Protein AF-A0A9P0KL51-F1 (afdb_monomer_lite)

Sequence (376 aa):
MFFEISPIKPEKKVKPAALETAAPEIEVLSLSPFTPNPKLCFEDVIPGQTSTRKLLVKNPTKNDITLFLSINGAPEQVLSPSWTEKTLDSGSETLFELQWTPKGVVLCRIYLVFEDYKRYKREIPVVLKTISPKASWKGFICRKRLGKKHYEIRKRVLKEGKCATTENTLGMRGQKAMTVLETDNTLYTIINALEVIDLVTRRSSKLCTDYSKTLPKLLTGIMGSINRSLPETQACIISTNIMINFYKHKDSRPFSVVPESLDAFFKIMLHFCDKECELFPSLCTLLWLYAHDANWKRVIRGVPDIEHILMKIQDLVIRKKNMLQKTTTKQKSVFVAERCKLPNLNADWGYELNNKPYKFHNSIFGFEQLLKILDY

Secondary structure (DSSP, 8-state):
------S----TT------S------EEEE-STTPPPP-EEEEEEPTT--EEEEEEEE--SSS-EEEEEEEES-TTSEEEES-SEEEE-TT-EEEEEEEEE-SS--EEEEEEEEE-TTS-EEEEEEEEEE--HHHHHHHHHHHHHS-HHHHHHHHHHHHHHHT--GGGSHHHHHHHHHHHHHH---HHHHHHHHHHHHHHHTT-HHHHHHHTTTHHHHHHHHHHT--S-HHHHHHHHHHHHHHHHHHHSTTTHHHH--GGGHHHHHHHHHHHTTSSSSHHHHHHHHHHHHTTSHHHHHHHHTSTTHHHHHHHHHHHHHHHHHHHHHS---S--SSS-SS--PPPSS--TTS-TTTS-SS---HHHHHHHHHHHHT-

Foldseek 3Di:
DAPPVPVPPCPVPPDDPDDPDDPPDAAEAELDPPDDAEAAEDEAAAAQDKDKHKYKYWAQDQAKFKKAKDKFDDPVWPKDKPDRIDIAHHGGIDMIMIMTHHNDADWTKMWIWIATPVGRIDTYIYTDGHDDPVVVVVVVVVVVPDDPVVVVVVVVVVVVVVVDDPCPRLVNLLVVLVVCLVPPDDLVSVLVSLVSLLVSLLRDLVSLLVCLPPLLVSLLVLLLPDPPDPSSLSSNLSSLSSLLSQCQRPNRNVSSDDLVSLLVLLVVLLVPLLPQGQNNQSSLFNLLLQLVDVVSLVSNVPHPPNVVSLVSSLVNLVVSLVVVVVDPDPDDGLADDDDWDAADSHNPSPPCCPHHNPTRSHSNVSSVSSCVSSVD

Organism: Acanthoscelides obtectus (NCBI:txid200917)

pLDDT: mean 84.43, std 15.27, range [27.98, 97.94]

Structure (mmCIF, N/CA/C/O backbone):
data_AF-A0A9P0KL51-F1
#
_entry.id   AF-A0A9P0KL51-F1
#
loop_
_atom_site.group_PDB
_atom_site.id
_atom_site.type_symbol
_atom_site.label_atom_id
_atom_site.label_alt_id
_atom_site.label_comp_id
_atom_site.label_asym_id
_atom_site.label_entity_id
_atom_site.label_seq_id
_atom_site.pdbx_PDB_ins_code
_atom_site.Cartn_x
_atom_site.Cartn_y
_atom_site.Cartn_z
_atom_site.occupancy
_atom_site.B_iso_or_equiv
_atom_site.auth_seq_id
_atom_site.auth_comp_id
_atom_site.auth_asym_id
_atom_sit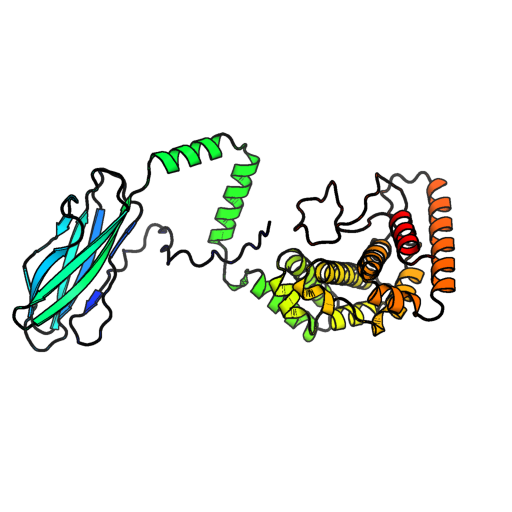e.auth_atom_id
_atom_site.pdbx_PDB_model_num
ATOM 1 N N . MET A 1 1 ? -6.802 -1.856 -12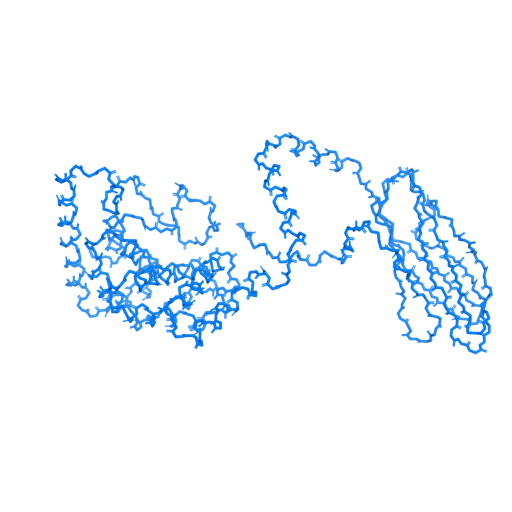.533 1.00 29.67 1 MET A N 1
ATOM 2 C CA . MET A 1 1 ? -5.717 -1.333 -13.391 1.00 29.67 1 MET A CA 1
ATOM 3 C C . MET A 1 1 ? -4.555 -0.968 -12.485 1.00 29.67 1 MET A C 1
ATOM 5 O O . MET A 1 1 ? -4.718 -0.083 -11.658 1.00 29.67 1 MET A O 1
ATOM 9 N N . PHE A 1 2 ? -3.448 -1.709 -12.569 1.00 31.98 2 PHE A N 1
ATOM 10 C CA . PHE A 1 2 ? -2.237 -1.478 -11.779 1.00 31.98 2 PHE A CA 1
ATOM 11 C C . PHE A 1 2 ? -1.441 -0.325 -12.403 1.00 31.98 2 PHE A C 1
ATOM 13 O O . PHE A 1 2 ? -1.099 -0.399 -13.580 1.00 31.98 2 PHE A O 1
ATOM 20 N N . PHE A 1 3 ? -1.122 0.708 -11.624 1.00 27.98 3 PHE A N 1
ATOM 21 C CA . PHE A 1 3 ? 0.044 1.555 -11.888 1.00 27.98 3 PHE A CA 1
ATOM 22 C C . PHE A 1 3 ? 1.014 1.382 -10.727 1.00 27.98 3 PHE A C 1
ATOM 24 O O . PHE A 1 3 ? 1.212 2.259 -9.889 1.00 27.98 3 PHE A O 1
ATOM 31 N N . GLU A 1 4 ? 1.639 0.212 -10.713 1.00 29.73 4 GLU A N 1
ATOM 32 C CA . GLU A 1 4 ? 3.032 0.158 -10.324 1.00 29.73 4 GLU A CA 1
ATOM 33 C C . GLU A 1 4 ? 3.764 0.992 -11.388 1.00 29.73 4 GLU A C 1
ATOM 35 O O . GLU A 1 4 ? 3.698 0.679 -12.579 1.00 29.73 4 GLU A O 1
ATOM 40 N N . ILE A 1 5 ? 4.435 2.082 -11.001 1.00 36.38 5 ILE A N 1
ATOM 41 C CA . ILE A 1 5 ? 5.583 2.516 -11.801 1.00 36.38 5 ILE A CA 1
ATOM 42 C C . ILE A 1 5 ? 6.627 1.449 -11.501 1.00 36.38 5 ILE A C 1
ATOM 44 O O . ILE A 1 5 ? 7.508 1.637 -10.663 1.00 36.38 5 ILE A O 1
ATOM 48 N N . SER A 1 6 ? 6.463 0.275 -12.111 1.00 31.61 6 SER A N 1
ATOM 49 C CA . SER A 1 6 ? 7.564 -0.656 -12.231 1.00 31.61 6 SER A CA 1
ATOM 50 C C . SER A 1 6 ? 8.704 0.174 -12.837 1.00 31.61 6 SER A C 1
ATOM 52 O O . SER A 1 6 ? 8.426 1.019 -13.706 1.00 31.61 6 SER A O 1
ATOM 54 N N . PRO A 1 7 ? 9.971 -0.001 -12.413 1.00 32.72 7 PRO A N 1
ATOM 55 C CA . PRO A 1 7 ? 11.067 0.432 -13.273 1.00 32.72 7 PRO A CA 1
ATOM 56 C C . PRO A 1 7 ? 10.698 -0.070 -14.661 1.00 32.72 7 PRO A C 1
ATOM 58 O O . PRO A 1 7 ? 10.268 -1.224 -14.762 1.00 32.72 7 PRO A O 1
ATOM 61 N N . ILE A 1 8 ? 10.698 0.834 -15.649 1.00 35.47 8 ILE A N 1
ATOM 62 C CA . ILE A 1 8 ? 10.357 0.550 -17.047 1.00 35.47 8 ILE A CA 1
ATOM 63 C C . ILE A 1 8 ? 10.760 -0.901 -17.291 1.00 35.47 8 ILE A C 1
ATOM 65 O O . ILE A 1 8 ? 11.957 -1.185 -17.179 1.00 35.47 8 ILE A O 1
ATOM 69 N N . LYS A 1 9 ? 9.787 -1.831 -17.472 1.00 30.22 9 LYS A N 1
ATOM 70 C CA . LYS A 1 9 ? 10.091 -3.217 -17.899 1.00 30.22 9 LYS A CA 1
ATOM 71 C C . LYS A 1 9 ? 11.207 -3.039 -18.901 1.00 30.22 9 LYS A C 1
ATOM 73 O O . LYS A 1 9 ? 10.924 -2.231 -19.781 1.00 30.22 9 LYS A O 1
ATOM 78 N N . PRO A 1 10 ? 12.401 -3.648 -18.768 1.00 32.03 10 PRO A N 1
ATOM 79 C CA . PRO A 1 10 ? 13.520 -3.279 -19.614 1.00 32.03 10 PRO A CA 1
ATOM 80 C C . PRO A 1 10 ? 13.038 -3.347 -21.057 1.00 32.03 10 PRO A C 1
ATOM 82 O O . PRO A 1 10 ? 12.875 -4.424 -21.632 1.00 32.03 10 PRO A O 1
ATOM 85 N N . GLU A 1 11 ? 12.713 -2.179 -21.615 1.00 35.16 11 GLU A N 1
ATOM 86 C CA . GLU A 1 11 ? 12.540 -2.020 -23.031 1.00 35.16 11 GLU A CA 1
ATOM 87 C C . GLU A 1 11 ? 13.908 -2.428 -23.517 1.00 35.16 11 GLU A C 1
ATOM 89 O O . GLU A 1 11 ? 14.902 -1.880 -23.032 1.00 35.16 11 GLU A O 1
ATOM 94 N N . LYS A 1 12 ? 13.946 -3.487 -24.339 1.00 36.97 12 LYS A N 1
ATOM 95 C CA . LYS A 1 12 ? 15.131 -3.952 -25.066 1.00 36.97 12 LYS A CA 1
ATOM 96 C C . LYS A 1 12 ? 16.120 -2.801 -25.173 1.00 36.97 12 LYS A C 1
ATOM 98 O O . LYS A 1 12 ? 15.837 -1.916 -25.968 1.00 36.97 12 LYS A O 1
ATOM 103 N N . LYS A 1 13 ? 17.157 -2.804 -24.317 1.00 29.66 13 LYS A N 1
ATOM 104 C CA . LYS A 1 13 ? 18.040 -1.663 -24.011 1.00 29.66 13 LYS A CA 1
ATOM 105 C C . LYS A 1 13 ? 17.872 -0.516 -25.015 1.00 29.66 13 LYS A C 1
ATOM 107 O O . LYS A 1 13 ? 18.588 -0.484 -26.012 1.00 29.66 13 LYS A O 1
ATOM 112 N N . VAL A 1 14 ? 16.914 0.382 -24.784 1.00 39.56 14 VAL A N 1
ATOM 113 C CA . VAL A 1 14 ? 16.887 1.644 -25.524 1.00 39.56 14 VAL A CA 1
ATOM 114 C C . VAL A 1 14 ? 18.010 2.453 -24.897 1.00 39.56 14 VAL A C 1
ATOM 116 O O . VAL A 1 14 ? 17.931 2.828 -23.724 1.00 39.56 14 VAL A O 1
ATOM 119 N N . LYS A 1 15 ? 19.117 2.588 -25.640 1.00 31.91 15 LYS A N 1
ATOM 120 C CA . LYS A 1 15 ? 20.266 3.408 -25.236 1.00 31.91 15 LYS A CA 1
ATOM 121 C C . LYS A 1 15 ? 19.732 4.810 -24.869 1.00 31.91 15 LYS A C 1
ATOM 123 O O . LYS A 1 15 ? 18.795 5.283 -25.517 1.00 31.91 15 LYS A O 1
ATOM 128 N N . PRO A 1 16 ? 20.260 5.455 -23.815 1.00 28.44 16 PRO A N 1
ATOM 129 C CA . PRO A 1 16 ? 19.751 6.739 -23.350 1.00 28.44 16 PRO A CA 1
ATOM 130 C C . PRO A 1 16 ? 19.724 7.754 -24.495 1.00 28.44 16 PRO A C 1
ATOM 132 O O . PRO A 1 16 ? 20.668 7.831 -25.282 1.00 28.44 16 PRO A O 1
ATOM 135 N N . ALA A 1 17 ? 18.637 8.529 -24.576 1.00 35.62 17 ALA A N 1
ATOM 136 C CA . ALA A 1 17 ? 18.580 9.715 -25.417 1.00 35.62 17 ALA A CA 1
ATOM 137 C C . ALA A 1 17 ? 19.795 10.577 -25.073 1.00 35.62 17 ALA A C 1
ATOM 139 O O . ALA A 1 17 ? 19.931 11.025 -23.931 1.00 35.62 17 ALA A O 1
ATOM 140 N N . ALA A 1 18 ? 20.689 10.710 -26.051 1.00 31.55 18 ALA A N 1
ATOM 141 C CA . ALA A 1 18 ? 21.952 11.396 -25.915 1.00 31.55 18 ALA A CA 1
ATOM 142 C C . ALA A 1 18 ? 21.722 12.765 -25.264 1.00 31.55 18 ALA A C 1
ATOM 144 O O . ALA A 1 18 ? 21.033 13.625 -25.813 1.00 31.55 18 ALA A O 1
ATOM 145 N N . LEU A 1 19 ? 22.332 12.963 -24.093 1.00 33.16 19 LEU A N 1
ATOM 146 C CA . LEU A 1 19 ? 23.003 14.231 -23.890 1.00 33.16 19 LEU A CA 1
ATOM 147 C C . LEU A 1 19 ? 23.930 14.398 -25.103 1.00 33.16 19 LEU A C 1
ATOM 149 O O . LEU A 1 19 ? 24.837 13.592 -25.308 1.00 33.16 19 LEU A O 1
ATOM 153 N N . GLU A 1 20 ? 23.692 15.431 -25.904 1.00 41.59 20 GLU A N 1
ATOM 154 C CA . GLU A 1 20 ? 24.794 16.192 -26.492 1.00 41.59 20 GLU A CA 1
ATOM 155 C C . GLU A 1 20 ? 25.806 16.368 -25.337 1.00 41.59 20 GLU A C 1
ATOM 157 O O . GLU A 1 20 ? 25.486 16.972 -24.322 1.00 41.59 20 GLU A O 1
ATOM 162 N N . THR A 1 21 ? 26.975 15.738 -25.273 1.00 35.50 21 THR A N 1
ATOM 163 C CA . THR A 1 21 ? 27.951 15.445 -26.313 1.00 35.50 21 THR A CA 1
ATOM 164 C C . THR A 1 21 ? 28.802 14.280 -25.785 1.00 35.50 21 THR A C 1
ATOM 166 O O . THR A 1 21 ? 29.727 14.490 -25.010 1.00 35.50 21 THR A O 1
ATOM 169 N N . ALA A 1 22 ? 28.474 13.036 -26.125 1.00 35.00 22 ALA A N 1
ATOM 170 C CA . ALA A 1 22 ? 29.366 11.899 -25.900 1.00 35.00 22 ALA A CA 1
ATOM 171 C C . ALA A 1 22 ? 29.584 11.234 -27.255 1.00 35.00 22 ALA A C 1
ATOM 173 O O . ALA A 1 22 ? 28.617 10.845 -27.915 1.00 35.00 22 ALA A O 1
ATOM 174 N N . ALA A 1 23 ? 30.837 11.188 -27.710 1.00 38.84 23 ALA A N 1
ATOM 175 C CA . ALA A 1 23 ? 31.196 10.565 -28.976 1.00 38.84 23 ALA A CA 1
ATOM 176 C C . ALA A 1 23 ? 30.586 9.149 -29.043 1.00 38.84 23 ALA A C 1
ATOM 178 O O . ALA A 1 23 ? 30.619 8.434 -28.039 1.00 38.84 23 ALA A O 1
ATOM 179 N N . PRO A 1 24 ? 29.978 8.749 -30.174 1.00 54.03 24 PRO A N 1
ATOM 180 C CA . PRO A 1 24 ? 29.314 7.458 -30.272 1.00 54.03 24 PRO A CA 1
ATOM 181 C C . PRO A 1 24 ? 30.322 6.343 -29.983 1.00 54.03 24 PRO A C 1
ATOM 183 O O . PRO A 1 24 ? 31.312 6.211 -30.698 1.00 54.03 24 PRO A O 1
ATOM 186 N N . GLU A 1 25 ? 30.064 5.561 -28.933 1.00 63.41 25 GLU A N 1
ATOM 187 C CA . GLU A 1 25 ? 30.821 4.353 -28.599 1.00 63.41 25 GLU A CA 1
ATOM 188 C C . GLU A 1 25 ? 30.860 3.450 -29.843 1.00 63.41 25 GLU A C 1
ATOM 190 O O . GLU A 1 25 ? 29.815 3.046 -30.366 1.00 63.41 25 GLU A O 1
ATOM 195 N N . ILE A 1 26 ? 32.059 3.237 -30.390 1.00 80.00 26 ILE A N 1
ATOM 196 C CA . ILE A 1 26 ? 32.256 2.507 -31.644 1.00 80.00 26 ILE A CA 1
ATOM 197 C C . ILE A 1 26 ? 32.177 1.015 -31.323 1.00 80.00 26 ILE A C 1
ATOM 199 O O . ILE A 1 26 ? 32.975 0.500 -30.545 1.00 80.00 26 ILE A O 1
ATOM 203 N N . GLU A 1 27 ? 31.213 0.318 -31.921 1.00 86.38 27 GLU A N 1
ATOM 204 C CA . GLU A 1 27 ? 31.073 -1.130 -31.756 1.00 86.38 27 GLU A CA 1
ATOM 205 C C . GLU A 1 27 ? 32.303 -1.835 -32.359 1.00 86.38 27 GLU A C 1
ATOM 207 O O . GLU A 1 27 ? 32.789 -1.441 -33.422 1.00 86.38 27 GLU A O 1
ATOM 212 N N . VAL A 1 28 ? 32.817 -2.875 -31.694 1.00 87.81 28 VAL A N 1
ATOM 213 C CA . VAL A 1 28 ? 34.063 -3.555 -32.088 1.00 87.81 28 VAL A CA 1
ATOM 214 C C . VAL A 1 28 ? 33.775 -4.984 -32.543 1.00 87.81 28 VAL A C 1
ATOM 216 O O . VAL A 1 28 ? 33.226 -5.787 -31.791 1.00 87.81 28 VAL A O 1
ATOM 219 N N . LEU A 1 29 ? 34.189 -5.325 -33.762 1.00 88.69 29 LEU A N 1
ATOM 220 C CA . LEU A 1 29 ? 34.251 -6.692 -34.271 1.00 88.69 29 LEU A CA 1
ATOM 221 C C . LEU A 1 29 ? 35.684 -7.213 -34.124 1.00 88.69 29 LEU A C 1
ATOM 223 O O . LEU A 1 29 ? 36.559 -6.847 -34.903 1.00 88.69 29 LEU A O 1
ATOM 227 N N . SER A 1 30 ? 35.923 -8.092 -33.152 1.00 87.62 30 SER A N 1
ATOM 228 C CA . SER A 1 30 ? 37.200 -8.808 -33.046 1.00 87.62 30 SER A CA 1
ATOM 229 C C . SER A 1 30 ? 37.152 -10.114 -33.827 1.00 87.62 30 SER A C 1
ATOM 231 O O . SER A 1 30 ? 36.269 -10.944 -33.581 1.00 87.62 30 SER A O 1
ATOM 233 N N . LEU A 1 31 ? 38.133 -10.327 -34.706 1.00 84.94 31 LEU A N 1
ATOM 234 C CA . LEU A 1 31 ? 38.201 -11.529 -35.527 1.00 84.94 31 LEU A CA 1
ATOM 235 C C . LEU A 1 31 ? 38.725 -12.777 -34.786 1.00 84.94 31 LEU A C 1
ATOM 237 O O . LEU A 1 31 ? 38.746 -13.858 -35.373 1.00 84.94 31 LEU A O 1
ATOM 241 N N . SER A 1 32 ? 39.089 -12.681 -33.501 1.00 83.88 32 SER A N 1
ATOM 242 C CA . SER A 1 32 ? 39.550 -13.830 -32.703 1.00 83.88 32 SER A CA 1
ATOM 243 C C . SER A 1 32 ? 38.482 -14.925 -32.531 1.00 83.88 32 SER A C 1
ATOM 245 O O . SER A 1 32 ? 37.284 -14.645 -32.608 1.00 83.88 32 SER A O 1
ATOM 247 N N . PRO A 1 33 ? 38.877 -16.178 -32.243 1.00 76.19 33 PRO A N 1
ATOM 248 C CA . PRO A 1 33 ? 37.939 -17.238 -31.875 1.00 76.19 33 PRO A CA 1
ATOM 249 C C . PRO A 1 33 ? 37.091 -16.871 -30.645 1.00 76.19 33 PRO A C 1
ATOM 251 O O . PRO A 1 33 ? 37.559 -16.171 -29.749 1.00 76.19 33 PRO A O 1
ATOM 254 N N . PHE A 1 34 ? 35.846 -17.356 -30.600 1.00 74.00 34 PHE A N 1
ATOM 255 C CA . PHE A 1 34 ? 34.921 -17.249 -29.455 1.00 74.00 34 PHE A CA 1
ATOM 256 C C . PHE A 1 34 ? 34.517 -15.831 -29.007 1.00 74.00 34 PHE A C 1
ATOM 258 O O . PHE A 1 34 ? 33.907 -15.668 -27.952 1.00 74.00 34 PHE A O 1
ATOM 265 N N . THR A 1 35 ? 34.772 -14.797 -29.813 1.00 80.62 35 THR A N 1
ATOM 266 C CA . THR A 1 35 ? 34.247 -13.447 -29.549 1.00 80.62 35 THR A CA 1
ATOM 267 C C . THR A 1 35 ? 32.787 -13.303 -29.973 1.00 80.62 35 THR A C 1
ATOM 269 O O . THR A 1 35 ? 32.407 -13.806 -31.037 1.00 80.62 35 THR A O 1
ATOM 272 N N . PRO A 1 36 ? 31.950 -12.609 -29.182 1.00 82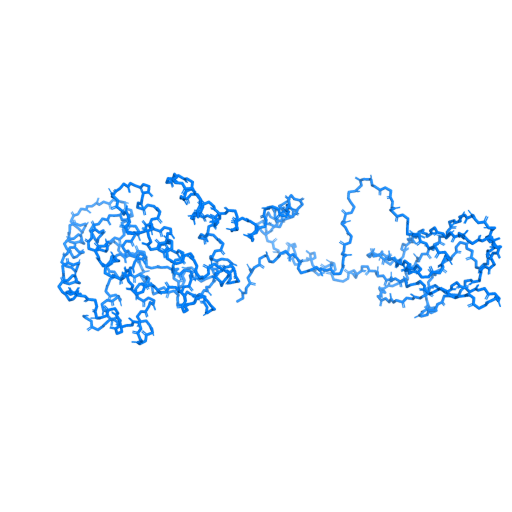.81 36 PRO A N 1
ATOM 273 C CA . PRO A 1 36 ? 30.576 -12.318 -29.570 1.00 82.81 36 PRO A CA 1
ATOM 274 C C . PRO A 1 36 ? 30.536 -11.305 -30.721 1.00 82.81 36 PRO A C 1
ATOM 276 O O . PRO A 1 36 ? 31.346 -10.380 -30.777 1.00 82.81 36 PRO A O 1
ATOM 279 N N . ASN A 1 37 ? 29.567 -11.457 -31.627 1.00 86.50 37 ASN A N 1
ATOM 280 C CA . ASN A 1 37 ? 29.367 -10.492 -32.707 1.00 86.50 37 ASN A CA 1
ATOM 281 C C . ASN A 1 37 ? 28.675 -9.230 -32.161 1.00 86.50 37 ASN A C 1
ATOM 283 O O . ASN A 1 37 ? 27.673 -9.353 -31.445 1.00 86.50 37 ASN A O 1
ATOM 287 N N . PRO A 1 38 ? 29.151 -8.028 -32.524 1.00 88.94 38 PRO A N 1
ATOM 288 C CA . PRO A 1 38 ? 28.475 -6.787 -32.173 1.00 88.94 38 PRO A CA 1
ATOM 289 C C . PRO A 1 38 ? 27.136 -6.660 -32.912 1.00 88.94 38 PRO A C 1
ATOM 291 O O . PRO A 1 38 ? 26.834 -7.407 -33.844 1.00 88.94 38 PRO A O 1
ATOM 294 N N . LYS A 1 39 ? 26.318 -5.689 -32.504 1.00 87.56 39 LYS A N 1
ATOM 295 C CA . LYS A 1 39 ? 25.041 -5.375 -33.154 1.00 87.56 39 LYS A CA 1
ATOM 296 C C . LYS A 1 39 ? 25.015 -3.906 -33.549 1.00 87.56 39 LYS A C 1
ATOM 298 O O . LYS A 1 39 ? 25.160 -3.038 -32.694 1.00 87.56 39 LYS A O 1
ATOM 303 N N . LEU A 1 40 ? 24.732 -3.627 -34.819 1.00 89.31 40 LEU A N 1
ATOM 304 C CA . LEU A 1 40 ? 24.553 -2.259 -35.302 1.00 89.31 40 LEU A CA 1
ATOM 305 C C . LEU A 1 40 ? 23.067 -1.878 -35.277 1.00 89.31 40 LEU A C 1
ATOM 307 O O . LEU A 1 40 ? 22.201 -2.648 -35.695 1.00 89.31 40 LEU A O 1
ATOM 311 N N . CYS A 1 41 ? 22.754 -0.679 -34.789 1.00 87.75 41 CYS A N 1
ATOM 312 C CA . CYS A 1 41 ? 21.378 -0.189 -34.697 1.00 87.75 41 CYS A CA 1
ATOM 313 C C . CYS A 1 41 ? 21.244 1.210 -35.303 1.00 87.75 41 CYS A C 1
ATOM 315 O O . CYS A 1 41 ? 21.842 2.177 -34.818 1.00 87.75 41 CYS A O 1
ATOM 317 N N . PHE A 1 42 ? 20.394 1.327 -36.317 1.00 87.44 42 PHE A N 1
ATOM 318 C CA . PHE A 1 42 ? 19.855 2.592 -36.795 1.00 87.44 42 PHE A CA 1
ATOM 319 C C . PHE A 1 42 ? 18.475 2.773 -36.171 1.00 87.44 42 PHE A C 1
ATOM 321 O O . PHE A 1 42 ? 17.513 2.119 -36.576 1.00 87.44 42 PHE A O 1
ATOM 328 N N . GLU A 1 43 ? 18.395 3.608 -35.140 1.00 83.00 43 GLU A N 1
ATOM 329 C CA . GLU A 1 43 ? 17.155 3.865 -34.413 1.00 83.00 43 GLU A CA 1
ATOM 330 C C . GLU A 1 43 ? 16.610 5.234 -34.781 1.00 83.00 43 GLU A C 1
ATOM 332 O O . GLU A 1 43 ? 17.354 6.210 -34.839 1.00 83.00 43 GLU A O 1
ATOM 337 N N . ASP A 1 44 ? 15.301 5.276 -35.017 1.00 81.75 44 ASP A N 1
ATOM 338 C CA . ASP A 1 44 ? 14.534 6.498 -35.211 1.00 81.75 44 ASP A CA 1
ATOM 339 C C . ASP A 1 44 ? 15.079 7.400 -36.341 1.00 81.75 44 ASP A C 1
ATOM 341 O O . ASP A 1 44 ? 15.027 8.626 -36.271 1.00 81.75 44 ASP A O 1
ATOM 345 N N . VAL A 1 45 ? 15.542 6.783 -37.436 1.00 83.38 45 VAL A N 1
ATOM 346 C CA . VAL A 1 45 ? 15.993 7.512 -38.633 1.00 83.38 45 VAL A CA 1
ATOM 347 C C . VAL A 1 45 ? 14.792 8.112 -39.370 1.00 83.38 45 VAL A C 1
ATOM 349 O O . VAL A 1 45 ? 13.751 7.470 -39.541 1.00 83.38 45 VAL A O 1
ATOM 352 N N . ILE A 1 46 ? 14.914 9.362 -39.803 1.00 83.06 46 ILE A N 1
ATOM 353 C CA . ILE A 1 46 ? 13.862 10.051 -40.554 1.00 83.06 46 ILE A CA 1
ATOM 354 C C . ILE A 1 46 ? 13.920 9.586 -42.020 1.00 83.06 46 ILE A C 1
ATOM 356 O O . ILE A 1 46 ? 14.995 9.644 -42.619 1.00 83.06 46 ILE A O 1
ATOM 360 N N . PRO A 1 47 ? 12.799 9.141 -42.627 1.00 85.88 47 PRO A N 1
ATOM 361 C CA . PRO A 1 47 ? 12.759 8.849 -44.059 1.00 85.88 47 PRO A CA 1
ATOM 362 C C . PRO A 1 47 ? 13.272 10.038 -44.888 1.00 85.88 47 PRO A C 1
ATOM 364 O O . PRO A 1 47 ? 12.803 11.160 -44.708 1.00 85.88 47 PRO A O 1
ATOM 367 N N . GLY A 1 48 ? 14.238 9.793 -45.775 1.00 83.00 48 GLY A N 1
ATOM 368 C CA . GLY A 1 48 ? 14.907 10.800 -46.604 1.00 83.00 48 GLY A CA 1
ATOM 369 C C . GLY A 1 48 ? 16.205 11.385 -46.028 1.00 83.00 48 GLY A C 1
ATOM 370 O O . GLY A 1 48 ? 16.925 12.046 -46.769 1.00 83.00 48 GLY A O 1
ATOM 371 N N . GLN A 1 49 ? 16.545 11.135 -44.757 1.00 84.81 49 GLN A N 1
ATOM 372 C CA . GLN A 1 49 ? 17.837 11.528 -44.178 1.00 84.81 49 GLN A CA 1
ATOM 373 C C . GLN A 1 49 ? 18.826 10.364 -44.150 1.00 84.81 49 GLN A C 1
ATOM 375 O O . GLN A 1 49 ? 18.469 9.239 -43.806 1.00 84.81 49 GLN A O 1
ATOM 380 N N . THR A 1 50 ? 20.090 10.653 -44.453 1.00 87.38 50 THR A N 1
ATOM 381 C CA . THR A 1 50 ? 21.185 9.689 -44.330 1.00 87.38 50 THR A CA 1
ATOM 382 C C . THR A 1 50 ? 21.680 9.628 -42.890 1.00 87.38 50 THR A C 1
ATOM 384 O O . THR A 1 50 ? 21.931 10.652 -42.256 1.00 87.38 50 THR A O 1
ATOM 387 N N . SER A 1 51 ? 21.845 8.416 -42.373 1.00 88.44 51 SER A N 1
ATOM 388 C CA . SER A 1 51 ? 22.479 8.157 -41.082 1.00 88.44 51 SER A CA 1
ATOM 389 C C . SER A 1 51 ? 23.692 7.254 -41.279 1.00 88.44 51 SER A C 1
ATOM 391 O O . SER A 1 51 ? 23.657 6.363 -42.126 1.00 88.44 51 SER A O 1
ATOM 393 N N . THR A 1 52 ? 24.745 7.457 -40.485 1.00 89.75 52 THR A N 1
ATOM 394 C CA . THR A 1 52 ? 26.006 6.704 -40.577 1.00 89.75 52 THR A CA 1
ATOM 395 C C . THR A 1 52 ? 26.297 5.989 -39.263 1.00 89.75 52 THR A C 1
ATOM 397 O O . THR A 1 52 ? 26.205 6.579 -38.184 1.00 89.75 52 THR A O 1
ATOM 400 N N . ARG A 1 53 ? 26.690 4.716 -39.340 1.00 90.19 53 ARG A N 1
ATOM 401 C CA . ARG A 1 53 ? 27.204 3.936 -38.207 1.00 90.19 53 ARG A CA 1
ATOM 402 C C . ARG A 1 53 ? 28.608 3.438 -38.498 1.00 90.19 53 ARG A C 1
ATOM 404 O O . ARG A 1 53 ? 28.920 3.093 -39.630 1.00 90.19 53 ARG A O 1
ATOM 411 N N . LYS A 1 54 ? 29.431 3.398 -37.452 1.00 90.88 54 LYS A N 1
ATOM 412 C CA . LYS A 1 54 ? 30.832 2.981 -37.504 1.00 90.88 54 LYS A CA 1
ATOM 413 C C . LYS A 1 54 ? 31.013 1.670 -36.739 1.00 90.88 54 LYS A C 1
ATOM 415 O O . LYS A 1 54 ? 30.361 1.470 -35.714 1.00 90.88 54 LYS A O 1
ATOM 420 N N . LEU A 1 55 ? 31.890 0.812 -37.238 1.00 90.69 55 LEU A N 1
ATOM 421 C CA . LEU A 1 55 ? 32.267 -0.479 -36.674 1.00 90.69 55 LEU A CA 1
ATOM 422 C C . LEU A 1 55 ? 33.792 -0.602 -36.759 1.00 90.69 55 LEU A C 1
ATOM 424 O O . LEU A 1 55 ? 34.358 -0.457 -37.836 1.00 90.69 55 LEU A O 1
ATOM 428 N N . LEU A 1 56 ? 34.460 -0.869 -35.644 1.00 90.75 56 LEU A N 1
ATOM 429 C CA . LEU A 1 56 ? 35.902 -1.104 -35.616 1.00 90.75 56 LEU A CA 1
ATOM 430 C C . LEU A 1 56 ? 36.173 -2.597 -35.808 1.00 90.75 56 LEU A C 1
ATOM 432 O O . LEU A 1 56 ? 35.793 -3.404 -34.964 1.00 90.75 56 LEU A O 1
ATOM 436 N N . VAL A 1 57 ? 36.816 -2.974 -36.907 1.00 90.19 57 VAL A N 1
ATOM 437 C CA . VAL A 1 57 ? 37.159 -4.362 -37.233 1.00 90.19 57 VAL A CA 1
ATOM 438 C C . VAL A 1 57 ? 38.615 -4.616 -36.860 1.00 90.19 57 VAL A C 1
ATOM 440 O O . VAL A 1 57 ? 39.507 -3.952 -37.381 1.00 90.19 57 VAL A O 1
ATOM 443 N N . LYS A 1 58 ? 38.862 -5.571 -35.960 1.00 90.00 58 LYS A N 1
ATOM 444 C CA . LYS A 1 58 ? 40.198 -5.892 -35.437 1.00 90.00 58 LYS A CA 1
ATOM 445 C C . LYS A 1 58 ? 40.633 -7.284 -35.869 1.00 90.00 58 LYS A C 1
ATOM 447 O O . LYS A 1 58 ? 39.899 -8.243 -35.625 1.00 90.00 58 LYS A O 1
ATOM 452 N N . ASN A 1 59 ? 41.839 -7.409 -36.419 1.00 90.06 59 ASN A N 1
ATOM 453 C CA . ASN A 1 59 ? 42.493 -8.691 -36.663 1.00 90.06 59 ASN A CA 1
ATOM 454 C C . ASN A 1 59 ? 43.537 -8.978 -35.565 1.00 90.06 59 ASN A C 1
ATOM 456 O O . ASN A 1 59 ? 44.692 -8.600 -35.709 1.00 90.06 59 ASN A O 1
ATOM 460 N N . PRO A 1 60 ? 43.181 -9.671 -34.469 1.00 84.62 60 PRO A N 1
ATOM 461 C CA . PRO A 1 60 ? 44.140 -10.032 -33.423 1.00 84.62 60 PRO A CA 1
ATOM 462 C C . PRO A 1 60 ? 44.968 -11.284 -33.760 1.00 84.62 60 PRO A C 1
ATOM 464 O O . PRO A 1 60 ? 45.701 -11.783 -32.907 1.00 84.62 60 PRO A O 1
ATOM 467 N N . THR A 1 61 ? 44.798 -11.871 -34.948 1.00 82.88 61 THR A N 1
ATOM 468 C CA . THR A 1 61 ? 45.501 -13.102 -35.323 1.00 82.88 61 THR A CA 1
ATOM 469 C C . THR A 1 61 ? 46.895 -12.793 -35.863 1.00 82.88 61 THR A C 1
ATOM 471 O O . THR A 1 61 ? 47.170 -11.670 -36.270 1.00 82.88 61 THR A O 1
ATOM 474 N N . LYS A 1 62 ? 47.774 -13.804 -35.874 1.00 83.56 62 LYS A N 1
ATOM 475 C CA . LYS A 1 62 ? 49.143 -13.699 -36.411 1.00 83.56 62 LYS A CA 1
ATOM 476 C C . LYS A 1 62 ? 49.217 -13.757 -37.943 1.00 83.56 62 LYS A C 1
ATOM 478 O O . LYS A 1 62 ? 50.312 -13.771 -38.492 1.00 83.56 62 LYS A O 1
ATOM 483 N N . ASN A 1 63 ? 48.071 -13.870 -38.611 1.00 84.81 63 ASN A N 1
ATOM 484 C CA . ASN A 1 63 ? 47.971 -14.017 -40.056 1.00 84.81 63 ASN A CA 1
ATOM 485 C C . ASN A 1 63 ? 47.138 -12.874 -40.626 1.00 84.81 63 ASN A C 1
ATOM 487 O O . ASN A 1 63 ? 46.185 -12.415 -39.991 1.00 84.81 63 ASN A O 1
ATOM 491 N N . ASP A 1 64 ? 47.445 -12.484 -41.853 1.00 86.25 64 ASP A N 1
ATOM 492 C CA . ASP A 1 64 ? 46.640 -11.508 -42.573 1.00 86.25 64 ASP A CA 1
ATOM 493 C C . ASP A 1 64 ? 45.322 -12.151 -43.021 1.00 86.25 64 ASP A C 1
ATOM 495 O O . ASP A 1 64 ? 45.279 -13.324 -43.414 1.00 86.25 64 ASP A O 1
ATOM 499 N N . ILE A 1 65 ? 44.234 -11.386 -42.935 1.00 86.69 65 ILE A N 1
ATOM 500 C CA . ILE A 1 65 ? 42.881 -11.844 -43.270 1.00 86.69 65 ILE A CA 1
ATOM 501 C C . ILE A 1 65 ? 42.308 -10.921 -44.339 1.00 86.69 65 ILE A C 1
ATOM 503 O O . ILE A 1 65 ? 42.275 -9.706 -44.150 1.00 86.69 65 ILE A O 1
ATOM 507 N N . THR A 1 66 ? 41.812 -11.488 -45.440 1.00 88.62 66 THR A N 1
ATOM 508 C CA . THR A 1 66 ? 41.076 -10.728 -46.460 1.00 88.62 66 THR A CA 1
ATOM 509 C C . THR A 1 66 ? 39.587 -10.966 -46.277 1.00 88.62 66 THR A C 1
ATOM 511 O O . THR A 1 66 ? 39.120 -12.096 -46.360 1.00 88.62 66 THR A O 1
ATOM 514 N N . LEU A 1 67 ? 38.843 -9.903 -45.977 1.00 89.31 67 LEU A N 1
ATOM 515 C CA . LEU A 1 67 ? 37.408 -9.971 -45.732 1.00 89.31 67 LEU A CA 1
ATOM 516 C C . LEU A 1 67 ? 36.613 -9.495 -46.944 1.00 89.31 67 LEU A C 1
ATOM 518 O O . LEU A 1 67 ? 36.850 -8.398 -47.445 1.00 89.31 67 LEU A O 1
ATOM 522 N N . PHE A 1 68 ? 35.600 -10.275 -47.308 1.00 90.12 68 PHE A N 1
ATOM 523 C CA . PHE A 1 68 ? 34.557 -9.950 -48.276 1.00 90.12 68 PHE A CA 1
ATOM 524 C C . PHE A 1 68 ? 33.251 -9.680 -47.542 1.00 90.12 68 PHE A C 1
ATOM 526 O O . PHE A 1 68 ? 32.822 -10.476 -46.706 1.00 90.12 68 PHE A O 1
ATOM 533 N N . LEU A 1 69 ? 32.616 -8.555 -47.852 1.00 90.62 69 LEU A N 1
ATOM 534 C CA . LEU A 1 69 ? 31.339 -8.153 -47.281 1.00 90.62 69 LEU A CA 1
ATOM 535 C C . LEU A 1 69 ? 30.186 -8.511 -48.221 1.00 90.62 69 LEU A C 1
ATOM 537 O O . LEU A 1 69 ? 30.140 -8.056 -49.362 1.00 90.62 69 LEU A O 1
ATOM 541 N N . SER A 1 70 ? 29.181 -9.207 -47.692 1.00 88.19 70 SER A N 1
ATOM 542 C CA . SER A 1 70 ? 27.856 -9.321 -48.310 1.00 88.19 70 SER A CA 1
ATOM 543 C C . SER A 1 70 ? 26.750 -8.829 -47.370 1.00 88.19 70 SER A C 1
ATOM 545 O O . SER A 1 70 ? 26.858 -8.917 -46.146 1.00 88.19 70 SER A O 1
ATOM 547 N N . ILE A 1 71 ? 25.687 -8.249 -47.937 1.00 88.81 71 ILE A N 1
ATOM 548 C CA . ILE A 1 71 ? 24.550 -7.700 -47.183 1.00 88.81 71 ILE A CA 1
ATOM 549 C C . ILE A 1 71 ? 23.306 -8.543 -47.469 1.00 88.81 71 ILE A C 1
ATOM 551 O O . ILE A 1 71 ? 22.807 -8.556 -48.591 1.00 88.81 71 ILE A O 1
ATOM 555 N N . ASN A 1 72 ? 22.764 -9.188 -46.435 1.00 86.25 72 ASN A N 1
ATOM 556 C CA . ASN A 1 72 ? 21.628 -10.103 -46.548 1.00 86.25 72 ASN A CA 1
ATOM 557 C C . ASN A 1 72 ? 20.383 -9.568 -45.823 1.00 86.25 72 ASN A C 1
ATOM 559 O O . ASN A 1 72 ? 20.486 -8.995 -44.738 1.00 86.25 72 ASN A O 1
ATOM 563 N N . GLY A 1 73 ? 19.188 -9.818 -46.374 1.00 72.31 73 GLY A N 1
ATOM 564 C CA . GLY A 1 73 ? 17.907 -9.653 -45.667 1.00 72.31 73 GLY A CA 1
ATOM 565 C C . GLY A 1 73 ? 16.964 -8.545 -46.159 1.00 72.31 73 GLY A C 1
ATOM 566 O O . GLY A 1 73 ? 15.805 -8.572 -45.757 1.00 72.31 73 GLY A O 1
ATOM 567 N N . ALA A 1 74 ? 17.398 -7.608 -47.021 1.00 69.12 74 ALA A N 1
ATOM 568 C CA . ALA A 1 74 ? 16.506 -6.642 -47.698 1.00 69.12 74 ALA A CA 1
ATOM 569 C C . ALA A 1 74 ? 17.208 -5.865 -48.849 1.00 69.12 74 ALA A C 1
ATOM 571 O O . ALA A 1 74 ? 17.868 -4.863 -48.569 1.00 69.12 74 ALA A O 1
ATOM 572 N N . PRO A 1 75 ? 17.050 -6.254 -50.132 1.00 63.03 75 PRO A N 1
ATOM 573 C CA . PRO A 1 75 ? 17.756 -5.619 -51.257 1.00 63.03 75 PRO A CA 1
ATOM 574 C C . PRO A 1 75 ? 17.248 -4.209 -51.619 1.00 63.03 75 PRO A C 1
ATOM 576 O O . PRO A 1 75 ? 17.942 -3.454 -52.287 1.00 63.03 75 PRO A O 1
ATOM 579 N N . GLU A 1 76 ? 16.052 -3.822 -51.168 1.00 68.38 76 GLU A N 1
ATOM 580 C CA . GLU A 1 76 ? 15.416 -2.540 -51.524 1.00 68.38 76 GLU A CA 1
ATOM 581 C C . GLU A 1 76 ? 15.930 -1.330 -50.714 1.00 68.38 76 GLU A C 1
ATOM 583 O O . GLU A 1 76 ? 15.512 -0.191 -50.939 1.00 68.38 76 GLU A O 1
ATOM 588 N N . GLN A 1 77 ? 16.814 -1.558 -49.738 1.00 78.19 77 GLN A N 1
ATOM 589 C CA . GLN A 1 77 ? 17.344 -0.510 -48.864 1.00 78.19 77 GLN A CA 1
ATOM 590 C C . GLN A 1 77 ? 18.583 0.154 -49.474 1.00 78.19 77 GLN A C 1
ATOM 592 O O . GLN A 1 77 ? 19.487 -0.519 -49.958 1.00 78.19 77 GLN A O 1
ATOM 597 N N . VAL A 1 78 ? 18.664 1.487 -49.393 1.00 82.38 78 VAL A N 1
ATOM 598 C CA . VAL A 1 78 ? 19.853 2.237 -49.831 1.00 82.38 78 VAL A CA 1
ATOM 599 C C . VAL A 1 78 ? 20.901 2.184 -48.722 1.00 82.38 78 VAL A C 1
ATOM 601 O O . VAL A 1 78 ? 20.875 2.998 -47.795 1.00 82.38 78 VAL A O 1
ATOM 604 N N . LEU A 1 79 ? 21.773 1.181 -48.800 1.00 86.44 79 LEU A N 1
ATOM 605 C CA . LEU A 1 79 ? 22.899 0.966 -47.896 1.00 86.44 79 LEU A CA 1
ATOM 606 C C . LEU A 1 79 ? 24.202 1.160 -48.667 1.00 86.44 79 LEU A C 1
ATOM 608 O O . LEU A 1 79 ? 24.428 0.484 -49.668 1.00 86.44 79 LEU A O 1
ATOM 612 N N . SER A 1 80 ? 25.057 2.057 -48.191 1.00 87.38 80 SER A N 1
ATOM 613 C CA . SER A 1 80 ? 26.386 2.298 -48.757 1.00 87.38 80 SER A CA 1
ATOM 614 C C . SER A 1 80 ? 27.461 1.933 -47.726 1.00 87.38 80 SER A C 1
ATOM 616 O O . SER A 1 80 ? 27.667 2.682 -46.765 1.00 87.38 80 SER A O 1
ATOM 618 N N . PRO A 1 81 ? 28.116 0.764 -47.869 1.00 90.69 81 PRO A N 1
ATOM 619 C CA . PRO A 1 81 ? 29.272 0.403 -47.055 1.00 90.69 81 PRO A CA 1
ATOM 620 C C . PRO A 1 81 ? 30.524 1.170 -47.509 1.00 90.69 81 PRO A C 1
ATOM 622 O O . PRO A 1 81 ? 30.683 1.459 -48.692 1.00 90.69 81 PRO A O 1
ATOM 625 N N . SER A 1 82 ? 31.441 1.464 -46.583 1.00 89.56 82 SER A N 1
ATOM 626 C CA . SER A 1 82 ? 32.712 2.143 -46.881 1.00 89.56 82 SER A CA 1
ATOM 627 C C . SER A 1 82 ? 33.668 1.303 -47.729 1.00 89.56 82 SER A C 1
ATOM 629 O O . SER A 1 82 ? 34.517 1.848 -48.425 1.00 89.56 82 SER A O 1
ATOM 631 N N . TRP A 1 83 ? 33.562 -0.023 -47.635 1.00 90.25 83 TRP A N 1
ATOM 632 C CA . TRP A 1 83 ? 34.326 -0.986 -48.422 1.00 90.25 83 TRP A CA 1
ATOM 633 C C . TRP A 1 83 ? 33.566 -2.312 -48.500 1.00 90.25 83 TRP A C 1
ATOM 635 O O . TRP A 1 83 ? 32.793 -2.645 -47.601 1.00 90.25 83 TRP A O 1
ATOM 645 N N . THR A 1 84 ? 33.783 -3.065 -49.576 1.00 86.81 84 THR A N 1
ATOM 646 C CA . THR A 1 84 ? 33.226 -4.415 -49.778 1.00 86.81 84 THR A CA 1
ATOM 647 C C . THR A 1 84 ? 34.286 -5.509 -49.701 1.00 86.81 84 THR A C 1
ATOM 649 O O . THR A 1 84 ? 33.951 -6.662 -49.458 1.00 86.81 84 THR A O 1
ATOM 652 N N . GLU A 1 85 ? 35.556 -5.142 -49.855 1.00 90.12 85 GLU A N 1
ATOM 653 C CA . GLU A 1 85 ? 36.714 -6.016 -49.710 1.00 90.12 85 GLU A CA 1
ATOM 654 C C . GLU A 1 85 ? 37.815 -5.265 -48.957 1.00 90.12 85 GLU A C 1
ATOM 656 O O . GLU A 1 85 ? 38.070 -4.087 -49.234 1.00 90.12 85 GLU A O 1
ATOM 661 N N . LYS A 1 86 ? 38.447 -5.922 -47.980 1.00 90.12 86 LYS A N 1
ATOM 662 C CA . LYS A 1 86 ? 39.560 -5.334 -47.228 1.00 90.12 86 LYS A CA 1
ATOM 663 C C . LYS A 1 86 ? 40.499 -6.399 -46.672 1.00 90.12 86 LYS A C 1
ATOM 665 O O . LYS A 1 86 ? 40.062 -7.302 -45.960 1.00 90.12 86 LYS A O 1
ATOM 670 N N . THR A 1 87 ? 41.794 -6.234 -46.924 1.00 88.56 87 THR A N 1
ATOM 671 C CA . THR A 1 87 ? 42.858 -7.006 -46.270 1.00 88.56 87 THR A CA 1
ATOM 672 C C . THR A 1 87 ? 43.279 -6.329 -44.969 1.00 88.56 87 THR A C 1
ATOM 674 O O . THR A 1 87 ? 43.469 -5.110 -44.925 1.00 88.56 87 THR A O 1
ATOM 677 N N . LEU A 1 88 ? 43.360 -7.125 -43.905 1.00 87.62 88 LEU A N 1
ATOM 678 C CA . LEU A 1 88 ? 43.739 -6.725 -42.557 1.00 87.62 88 LEU A CA 1
ATOM 679 C C . LEU A 1 88 ? 45.020 -7.440 -42.162 1.00 87.62 88 LEU A C 1
ATOM 681 O O . LEU A 1 88 ? 45.009 -8.658 -41.962 1.00 87.62 88 LEU A O 1
ATOM 685 N N . ASP A 1 89 ? 46.080 -6.665 -41.979 1.00 88.94 89 ASP A N 1
ATOM 686 C CA . ASP A 1 89 ? 47.363 -7.172 -41.513 1.00 88.94 89 ASP A CA 1
ATOM 687 C C . ASP A 1 89 ? 47.226 -7.765 -40.105 1.00 88.94 89 ASP A C 1
ATOM 689 O O . ASP A 1 89 ? 46.360 -7.362 -39.313 1.00 88.94 89 ASP A O 1
ATOM 693 N N . SER A 1 90 ? 48.089 -8.718 -39.779 1.00 86.81 90 SER A N 1
ATOM 694 C CA . SER A 1 90 ? 48.221 -9.280 -38.436 1.00 86.81 90 SER A CA 1
ATOM 695 C C . SER A 1 90 ? 48.347 -8.181 -37.371 1.00 86.81 90 SER A C 1
ATOM 697 O O . SER A 1 90 ? 49.273 -7.373 -37.393 1.00 86.81 90 SER A O 1
ATOM 699 N N . GLY A 1 91 ? 47.443 -8.174 -36.390 1.00 82.75 91 GLY A N 1
ATOM 700 C CA . GLY A 1 91 ? 47.428 -7.199 -35.294 1.00 82.75 91 GLY A CA 1
ATOM 701 C C . GLY A 1 91 ? 46.850 -5.824 -35.651 1.00 82.75 91 GLY A C 1
ATOM 702 O O . GLY A 1 91 ? 46.881 -4.931 -34.805 1.00 82.75 91 GLY A O 1
ATOM 703 N N . SER A 1 92 ? 46.325 -5.632 -36.867 1.00 86.94 92 SER A N 1
ATOM 704 C CA . SER A 1 92 ? 45.776 -4.347 -37.318 1.00 86.94 92 SER A CA 1
ATOM 705 C C . SER A 1 92 ? 44.294 -4.151 -36.967 1.00 86.94 92 SER A C 1
ATOM 707 O O . SER A 1 92 ? 43.537 -5.094 -36.706 1.00 86.94 92 SER A O 1
ATOM 709 N N . GLU A 1 93 ? 43.863 -2.889 -36.985 1.00 90.38 93 GLU A N 1
ATOM 710 C CA . GLU A 1 93 ? 42.476 -2.476 -36.772 1.00 90.38 93 GLU A CA 1
ATOM 711 C C . GLU A 1 93 ? 42.050 -1.509 -37.881 1.00 90.38 93 GLU A C 1
ATOM 713 O O . GLU A 1 93 ? 42.816 -0.628 -38.271 1.00 90.38 93 GLU A O 1
ATOM 718 N N . THR A 1 94 ? 40.823 -1.640 -38.389 1.00 89.44 94 THR A N 1
ATOM 719 C CA . THR A 1 94 ? 40.281 -0.726 -39.406 1.00 89.44 94 THR A CA 1
ATOM 720 C C . THR A 1 94 ? 38.856 -0.311 -39.097 1.00 89.44 94 THR A C 1
ATOM 722 O O . THR A 1 94 ? 38.084 -1.041 -38.476 1.00 89.44 94 THR A O 1
ATOM 725 N N . LEU A 1 95 ? 38.495 0.887 -39.545 1.00 90.25 95 LEU A N 1
ATOM 726 C CA . LEU A 1 95 ? 37.148 1.412 -39.399 1.00 90.25 95 LEU A CA 1
ATOM 727 C C . LEU A 1 95 ? 36.296 1.026 -40.614 1.00 90.25 95 LEU A C 1
ATOM 729 O O . LEU A 1 95 ? 36.672 1.263 -41.761 1.00 90.25 95 LEU A O 1
ATOM 733 N N . PHE A 1 96 ? 35.129 0.456 -40.350 1.00 91.81 96 PHE A N 1
ATOM 734 C CA . PHE A 1 96 ? 34.071 0.225 -41.320 1.00 91.81 96 PHE A CA 1
ATOM 735 C C . PHE A 1 96 ? 32.925 1.199 -41.057 1.00 91.81 96 PHE A C 1
ATOM 737 O O . PHE A 1 96 ? 32.462 1.328 -39.921 1.00 91.81 96 PHE A O 1
ATOM 744 N N . GLU A 1 97 ? 32.446 1.872 -42.097 1.00 91.38 97 GLU A N 1
ATOM 745 C CA . GLU A 1 97 ? 31.293 2.763 -42.012 1.00 91.38 97 GLU A CA 1
ATOM 746 C C . GLU A 1 97 ? 30.158 2.242 -42.888 1.00 91.38 97 GLU A C 1
ATOM 748 O O . GLU A 1 97 ? 30.360 1.855 -44.036 1.00 91.38 97 GLU A O 1
ATOM 753 N N . LEU A 1 98 ? 28.945 2.249 -42.346 1.00 91.75 98 LEU A N 1
ATOM 754 C CA . LEU A 1 98 ? 27.730 1.920 -43.073 1.00 91.75 98 LEU A CA 1
ATOM 755 C C . LEU A 1 98 ? 26.812 3.132 -43.051 1.00 91.75 98 LEU A C 1
ATOM 757 O O . LEU A 1 98 ? 26.415 3.591 -41.976 1.00 91.75 98 LEU A O 1
ATOM 761 N N . GLN A 1 99 ? 26.459 3.630 -44.229 1.00 91.12 99 GLN A N 1
ATOM 762 C CA . GLN A 1 99 ? 25.467 4.684 -44.379 1.00 91.12 99 GLN A CA 1
ATOM 763 C C . GLN A 1 99 ? 24.135 4.087 -44.830 1.00 91.12 99 GLN A C 1
ATOM 765 O O . GLN A 1 99 ? 24.091 3.189 -45.670 1.00 91.12 99 GLN A O 1
ATOM 770 N N . TRP A 1 100 ? 23.039 4.588 -44.268 1.00 92.00 100 TRP A N 1
ATOM 771 C CA . TRP A 1 100 ? 21.685 4.169 -44.612 1.00 92.00 100 TRP A CA 1
ATOM 772 C C . TRP A 1 100 ? 20.799 5.382 -44.878 1.00 92.00 100 TRP A C 1
ATOM 774 O O . TRP A 1 100 ? 20.724 6.289 -44.048 1.00 92.00 100 TRP A O 1
ATOM 784 N N . THR A 1 101 ? 20.102 5.368 -46.018 1.00 89.25 101 THR A N 1
ATOM 785 C CA . THR A 1 101 ? 19.120 6.398 -46.391 1.00 89.25 101 THR A CA 1
ATOM 786 C C . THR A 1 101 ? 17.752 5.751 -46.656 1.00 89.25 101 THR A C 1
ATOM 788 O O . THR A 1 101 ? 17.500 5.260 -47.760 1.00 89.25 101 THR A O 1
ATOM 791 N N . PRO A 1 102 ? 16.844 5.707 -45.664 1.00 88.88 102 PRO A N 1
ATOM 792 C CA . PRO A 1 102 ? 15.529 5.103 -45.838 1.00 88.88 102 PRO A CA 1
ATOM 793 C C . PRO A 1 102 ? 14.640 5.935 -46.765 1.00 88.88 102 PRO A C 1
ATOM 795 O O . PRO A 1 102 ? 14.423 7.118 -46.525 1.00 88.88 102 PRO A O 1
ATOM 798 N N . LYS A 1 103 ? 14.038 5.303 -47.778 1.00 83.69 103 LYS A N 1
ATOM 799 C CA . LYS A 1 103 ? 13.050 5.951 -48.669 1.00 83.69 103 LYS A CA 1
ATOM 800 C C . LYS A 1 103 ? 11.634 6.017 -48.079 1.00 83.69 103 LYS A C 1
ATOM 802 O O . LYS A 1 103 ? 10.786 6.743 -48.585 1.00 83.69 103 LYS A O 1
ATOM 807 N N . GLY A 1 104 ? 11.361 5.263 -47.016 1.00 82.75 104 GLY A N 1
ATOM 808 C CA . GLY A 1 104 ? 10.034 5.146 -46.412 1.00 82.75 104 GLY A CA 1
ATOM 809 C C . GLY A 1 104 ? 10.096 4.646 -44.974 1.00 82.75 104 GLY A C 1
ATOM 810 O O . GLY A 1 104 ? 11.168 4.597 -44.376 1.00 82.75 104 GLY A O 1
ATOM 811 N N . VAL A 1 105 ? 8.941 4.281 -44.409 1.00 82.62 105 VAL A N 1
ATOM 812 C CA . VAL A 1 105 ? 8.878 3.733 -43.047 1.00 82.62 105 VAL A CA 1
ATOM 813 C C . VAL A 1 105 ? 9.348 2.280 -43.067 1.00 82.62 105 VAL A C 1
ATOM 815 O O . VAL A 1 105 ? 8.689 1.428 -43.654 1.00 82.62 105 VAL A O 1
ATOM 818 N N . VAL A 1 106 ? 10.473 2.004 -42.414 1.00 83.06 106 VAL A N 1
ATOM 819 C CA . VAL A 1 106 ? 11.136 0.697 -42.397 1.00 83.06 106 VAL A CA 1
ATOM 820 C C . VAL A 1 106 ? 11.334 0.230 -40.957 1.00 83.06 106 VAL A C 1
ATOM 822 O O . VAL A 1 106 ? 11.790 0.986 -40.095 1.00 83.06 106 VAL A O 1
ATOM 825 N N . LEU A 1 107 ? 10.993 -1.036 -40.713 1.00 86.31 107 LEU A N 1
ATOM 826 C CA . LEU A 1 107 ? 11.393 -1.800 -39.536 1.00 86.31 107 LEU A CA 1
ATOM 827 C C . LEU A 1 107 ? 11.839 -3.184 -40.006 1.00 86.31 107 LEU A C 1
ATOM 829 O O . LEU A 1 107 ? 11.004 -4.052 -40.249 1.00 86.31 107 LEU A O 1
ATOM 833 N N . CYS A 1 108 ? 13.144 -3.392 -40.147 1.00 86.25 108 CYS A N 1
ATOM 834 C CA . CYS A 1 108 ? 13.680 -4.683 -40.563 1.00 86.25 108 CYS A CA 1
ATOM 835 C C . CYS A 1 108 ? 15.044 -4.974 -39.932 1.00 86.25 108 CYS A C 1
ATOM 837 O O . CYS A 1 108 ? 15.673 -4.122 -39.297 1.00 86.25 108 CYS A O 1
ATOM 839 N N . ARG A 1 109 ? 15.477 -6.227 -40.077 1.00 89.19 109 ARG A N 1
ATOM 840 C CA . ARG A 1 109 ? 16.796 -6.700 -39.667 1.00 89.19 109 ARG A CA 1
ATOM 841 C C . ARG A 1 109 ? 17.509 -7.236 -40.899 1.00 89.19 109 ARG A C 1
ATOM 843 O O . ARG A 1 109 ? 16.958 -8.083 -41.592 1.00 89.19 109 ARG A O 1
ATOM 850 N N . ILE A 1 110 ? 18.726 -6.761 -41.115 1.00 91.44 110 ILE A N 1
ATOM 851 C CA . ILE A 1 110 ? 19.644 -7.258 -42.141 1.00 91.44 110 ILE A CA 1
ATOM 852 C C . ILE A 1 110 ? 20.894 -7.822 -41.462 1.00 91.44 110 ILE A C 1
ATOM 854 O O . ILE A 1 110 ? 21.089 -7.653 -40.252 1.00 91.44 110 ILE A O 1
ATOM 858 N N . TYR A 1 111 ? 21.746 -8.475 -42.239 1.00 91.31 111 TYR A N 1
ATOM 859 C CA . TYR A 1 111 ? 23.003 -9.040 -41.773 1.00 91.31 111 TYR A CA 1
ATOM 860 C C . TYR A 1 111 ? 24.138 -8.580 -42.681 1.00 91.31 111 TYR A C 1
ATOM 862 O O . TYR A 1 111 ? 24.058 -8.750 -43.895 1.00 91.31 111 TYR A O 1
ATOM 870 N N . LEU A 1 112 ? 25.182 -8.008 -42.083 1.00 91.19 112 LEU A N 1
ATOM 871 C CA . LEU A 1 112 ? 26.477 -7.855 -42.739 1.00 91.19 112 LEU A CA 1
ATOM 872 C C . LEU A 1 112 ? 27.249 -9.146 -42.516 1.00 91.19 112 LEU A C 1
ATOM 874 O O . LEU A 1 112 ? 27.459 -9.544 -41.369 1.00 91.19 112 LEU A O 1
ATOM 878 N N . VAL A 1 113 ? 27.643 -9.803 -43.590 1.00 91.06 113 VAL A N 1
ATOM 879 C CA . VAL A 1 113 ? 28.385 -11.054 -43.537 1.00 91.06 113 VAL A CA 1
ATOM 880 C C . VAL A 1 113 ? 29.801 -10.780 -44.020 1.00 91.06 113 VAL A C 1
ATOM 882 O O . VAL A 1 113 ? 29.992 -10.414 -45.174 1.00 91.06 113 VAL A O 1
ATOM 885 N N . PHE A 1 114 ? 30.771 -10.924 -43.119 1.00 90.19 114 PHE A N 1
ATOM 886 C CA . PHE A 1 114 ? 32.196 -10.830 -43.422 1.00 90.19 114 PHE A CA 1
ATOM 887 C C . PHE A 1 114 ? 32.753 -12.243 -43.580 1.00 90.19 114 PHE A C 1
ATOM 889 O O . PHE A 1 114 ? 32.724 -13.017 -42.618 1.00 90.19 114 PHE A O 1
ATOM 896 N N . GLU A 1 115 ? 33.237 -12.581 -44.771 1.00 90.00 115 GLU A N 1
ATOM 897 C CA . GLU A 1 115 ? 33.761 -13.909 -45.111 1.00 90.00 115 GLU A CA 1
ATOM 898 C C . GLU A 1 115 ? 35.216 -13.832 -45.597 1.00 90.00 115 GLU A C 1
ATOM 900 O O . GLU A 1 115 ? 35.624 -12.818 -46.150 1.00 90.00 115 GLU A O 1
ATOM 905 N N . ASP A 1 116 ? 35.997 -14.894 -45.393 1.00 87.56 116 ASP A N 1
ATOM 906 C CA . ASP A 1 116 ? 37.347 -15.076 -45.960 1.00 87.56 116 ASP A CA 1
ATOM 907 C C . ASP A 1 116 ? 37.400 -16.395 -46.749 1.00 87.56 116 ASP A C 1
ATOM 909 O O . ASP A 1 116 ? 36.657 -17.342 -46.466 1.00 87.56 116 ASP A O 1
ATOM 913 N N . TYR A 1 117 ? 38.352 -16.507 -47.672 1.00 78.56 117 TYR A N 1
ATOM 914 C CA . TYR A 1 117 ? 38.613 -17.698 -48.483 1.00 78.56 117 TYR A CA 1
ATOM 915 C C . TYR A 1 117 ? 38.891 -18.961 -47.649 1.00 78.56 117 TYR A C 1
ATOM 917 O O . TYR A 1 117 ? 38.666 -20.080 -48.111 1.00 78.56 117 TYR A O 1
ATOM 925 N N . LYS A 1 118 ? 39.359 -18.810 -46.402 1.00 69.00 118 LYS A N 1
ATOM 926 C CA . LYS A 1 118 ? 39.763 -19.912 -45.508 1.00 69.00 118 LYS A CA 1
ATOM 927 C C . LYS A 1 118 ? 38.662 -20.389 -44.544 1.00 69.00 118 LYS A C 1
ATOM 929 O O . LYS A 1 118 ? 38.972 -20.969 -43.506 1.00 69.00 118 LYS A O 1
ATOM 934 N N . ARG A 1 119 ? 37.380 -20.208 -44.901 1.00 67.75 119 ARG A N 1
ATOM 935 C CA . ARG A 1 119 ? 36.173 -20.578 -44.111 1.00 67.75 119 ARG A CA 1
ATOM 936 C C . ARG A 1 119 ? 35.898 -19.707 -42.880 1.00 67.75 119 ARG A C 1
ATOM 938 O O . ARG A 1 119 ? 35.155 -20.118 -41.987 1.00 67.75 119 ARG A O 1
ATOM 945 N N . TYR A 1 120 ? 36.464 -18.507 -42.818 1.00 77.44 120 TYR A N 1
ATOM 946 C CA . TYR A 1 120 ? 36.083 -17.539 -41.794 1.00 77.44 120 TYR A CA 1
ATOM 947 C C . TYR A 1 120 ? 34.751 -16.887 -42.178 1.00 77.44 120 TYR A C 1
ATOM 949 O O . TYR A 1 120 ? 34.600 -16.459 -43.317 1.00 77.44 120 TYR A O 1
ATOM 957 N N . LYS A 1 121 ? 33.790 -16.809 -41.251 1.00 87.00 121 LYS A N 1
ATOM 958 C CA . LYS A 1 121 ? 32.484 -16.181 -41.493 1.00 87.00 121 LYS A CA 1
ATOM 959 C C . LYS A 1 121 ? 31.941 -15.519 -40.231 1.00 87.00 121 LYS A C 1
ATOM 961 O O . LYS A 1 121 ? 31.794 -16.168 -39.195 1.00 87.00 121 LYS A O 1
ATOM 966 N N . ARG A 1 122 ? 31.605 -14.230 -40.315 1.00 88.50 122 ARG A N 1
ATOM 967 C CA . ARG A 1 122 ? 31.005 -13.447 -39.224 1.00 88.50 122 ARG A CA 1
ATOM 968 C C . ARG A 1 122 ? 29.766 -12.711 -39.699 1.00 88.50 122 ARG A C 1
ATOM 970 O O . ARG A 1 122 ? 29.839 -11.862 -40.576 1.00 88.50 122 ARG A O 1
ATOM 977 N N . GLU A 1 123 ? 28.639 -13.001 -39.058 1.00 90.62 123 GLU A N 1
ATOM 978 C CA . GLU A 1 123 ? 27.356 -12.361 -39.346 1.00 90.62 123 GLU A CA 1
ATOM 979 C C . GLU A 1 123 ? 27.014 -11.321 -38.277 1.00 90.62 123 GLU A C 1
ATOM 981 O O . GLU A 1 123 ? 26.769 -11.647 -37.110 1.00 90.62 123 GLU A O 1
ATOM 986 N N . ILE A 1 124 ? 26.979 -10.057 -38.679 1.00 92.00 124 ILE A N 1
ATOM 987 C CA . ILE A 1 124 ? 26.670 -8.922 -37.815 1.00 92.00 124 ILE A CA 1
ATOM 988 C C . ILE A 1 124 ? 25.239 -8.476 -38.094 1.00 92.00 124 ILE A C 1
ATOM 990 O O . ILE A 1 124 ? 24.944 -7.992 -39.190 1.00 92.00 124 ILE A O 1
ATOM 994 N N . PRO A 1 125 ? 24.327 -8.598 -37.121 1.00 91.50 125 PRO A N 1
ATOM 995 C CA . PRO A 1 125 ? 22.977 -8.106 -37.298 1.00 91.50 125 PRO A CA 1
ATOM 996 C C . PRO A 1 125 ? 22.936 -6.577 -37.278 1.00 91.50 125 PRO A C 1
ATOM 998 O O . PRO A 1 125 ? 23.437 -5.938 -36.348 1.00 91.50 125 PRO A O 1
ATOM 1001 N N . VAL A 1 126 ? 22.240 -6.007 -38.258 1.00 91.06 126 VAL A N 1
ATOM 1002 C CA . VAL A 1 126 ? 21.919 -4.581 -38.316 1.00 91.06 126 VAL A CA 1
ATOM 1003 C C . VAL A 1 126 ? 20.410 -4.410 -38.216 1.00 91.06 126 VAL A C 1
ATOM 1005 O O . VAL A 1 126 ? 19.648 -5.002 -38.980 1.00 91.06 126 VAL A O 1
ATOM 1008 N N . VAL A 1 127 ? 19.961 -3.612 -37.252 1.00 90.75 127 VAL A N 1
ATOM 1009 C CA . VAL A 1 127 ? 18.546 -3.252 -37.108 1.00 90.75 127 VAL A CA 1
ATOM 1010 C C . VAL A 1 127 ? 18.316 -1.891 -37.741 1.00 90.75 127 VAL A C 1
ATOM 1012 O O . VAL A 1 127 ? 18.970 -0.919 -37.367 1.00 90.75 127 VAL A O 1
ATOM 1015 N N . LEU A 1 128 ? 17.367 -1.840 -38.671 1.00 88.81 128 LEU A N 1
ATOM 1016 C CA . LEU A 1 128 ? 16.951 -0.644 -39.386 1.00 88.81 128 LEU A CA 1
ATOM 1017 C C . LEU A 1 128 ? 15.561 -0.237 -38.898 1.00 88.81 128 LEU A C 1
ATOM 1019 O O . LEU A 1 128 ? 14.595 -0.982 -39.082 1.00 88.81 128 LEU A O 1
ATOM 1023 N N . LYS A 1 129 ? 15.453 0.927 -38.251 1.00 87.94 129 LYS A N 1
ATOM 1024 C CA . LYS A 1 129 ? 14.190 1.460 -37.733 1.00 87.94 129 LYS A CA 1
ATOM 1025 C C . LYS A 1 129 ? 14.051 2.944 -38.051 1.00 87.94 129 LYS A C 1
ATOM 1027 O O . LYS A 1 129 ? 14.861 3.763 -37.626 1.00 87.94 129 LYS A O 1
ATOM 1032 N N . THR A 1 130 ? 12.963 3.290 -38.728 1.00 86.31 130 THR A N 1
ATOM 1033 C CA . THR A 1 130 ? 12.569 4.685 -38.970 1.00 86.31 130 THR A CA 1
ATOM 1034 C C . THR A 1 130 ? 11.480 5.170 -38.017 1.00 86.31 130 THR A C 1
ATOM 1036 O O . THR A 1 130 ? 10.692 4.366 -37.510 1.00 86.31 130 THR A O 1
ATOM 1039 N N . ILE A 1 131 ? 11.346 6.488 -37.857 1.00 79.88 131 ILE A N 1
ATOM 1040 C CA . ILE A 1 131 ? 10.186 7.091 -37.179 1.00 79.88 131 ILE A CA 1
ATOM 1041 C C . ILE A 1 131 ? 8.955 7.026 -38.094 1.00 79.88 131 ILE A C 1
ATOM 1043 O O . ILE A 1 131 ? 9.025 7.392 -39.263 1.00 79.88 131 ILE A O 1
ATOM 1047 N N . SER A 1 132 ? 7.793 6.634 -37.552 1.00 74.06 132 SER A N 1
ATOM 1048 C CA . SER A 1 132 ? 6.505 6.757 -38.252 1.00 74.06 132 SER A CA 1
ATOM 1049 C C . SER A 1 132 ? 5.958 8.191 -38.144 1.00 74.06 132 SER A C 1
ATOM 1051 O O . SER A 1 132 ? 5.561 8.605 -37.044 1.00 74.06 132 SER A O 1
ATOM 1053 N N . PRO A 1 133 ? 5.829 8.943 -39.257 1.00 65.69 133 PRO A N 1
ATOM 1054 C CA . PRO A 1 133 ? 5.299 10.308 -39.216 1.00 65.69 133 PRO A CA 1
ATOM 1055 C C . PRO A 1 133 ? 3.849 10.355 -38.706 1.00 65.69 133 PRO A C 1
ATOM 1057 O O . PRO A 1 133 ? 3.483 11.223 -37.913 1.00 65.69 133 PRO A O 1
ATOM 1060 N N . LYS A 1 134 ? 3.026 9.361 -39.077 1.00 69.38 134 LYS A N 1
ATOM 1061 C CA . LYS A 1 134 ? 1.609 9.272 -38.678 1.00 69.38 134 LYS A CA 1
ATOM 1062 C C . LYS A 1 134 ? 1.432 9.034 -37.173 1.00 69.38 134 LYS A C 1
ATOM 1064 O O . LYS A 1 134 ? 0.544 9.632 -36.568 1.00 69.38 134 LYS A O 1
ATOM 1069 N N . ALA A 1 135 ? 2.252 8.181 -36.555 1.00 69.44 135 ALA A N 1
ATOM 1070 C CA . ALA A 1 135 ? 2.165 7.906 -35.117 1.00 69.44 135 ALA A CA 1
ATOM 1071 C C . ALA A 1 135 ? 2.618 9.111 -34.278 1.00 69.44 135 ALA A C 1
ATOM 1073 O O . ALA A 1 135 ? 1.948 9.483 -33.310 1.00 69.44 135 ALA A O 1
ATOM 1074 N N . SER A 1 136 ? 3.706 9.765 -34.696 1.00 68.75 136 SER A N 1
ATOM 1075 C CA . SER A 1 136 ? 4.196 10.986 -34.052 1.00 68.75 136 SER A CA 1
ATOM 1076 C C . SER A 1 136 ? 3.153 12.108 -34.113 1.00 68.75 136 SER A C 1
ATOM 1078 O O . SER A 1 136 ? 2.840 12.722 -33.088 1.00 68.75 136 SER A O 1
ATOM 1080 N N . TRP A 1 137 ? 2.521 12.292 -35.280 1.00 72.56 137 TRP A N 1
ATOM 1081 C CA . TRP A 1 137 ? 1.463 13.280 -35.490 1.00 72.56 137 TRP A CA 1
ATOM 1082 C C . TRP A 1 137 ? 0.197 12.995 -34.674 1.00 72.56 137 TRP A C 1
ATOM 1084 O O . TRP A 1 137 ? -0.310 13.888 -33.996 1.00 72.56 137 TRP A O 1
ATOM 1094 N N . LYS A 1 138 ? -0.284 11.742 -34.646 1.00 76.81 138 LYS A N 1
ATOM 1095 C CA . LYS A 1 138 ? -1.414 11.344 -33.783 1.00 76.81 138 LYS A CA 1
ATOM 1096 C C . LYS A 1 138 ? -1.111 11.624 -32.312 1.00 76.81 138 LYS A C 1
ATOM 1098 O O . LYS A 1 138 ? -1.930 12.218 -31.615 1.00 76.81 138 LYS A O 1
ATOM 1103 N N . GLY A 1 139 ? 0.089 11.270 -31.851 1.00 78.25 139 GLY A N 1
ATOM 1104 C CA . GLY A 1 139 ? 0.535 11.583 -30.498 1.00 78.25 139 GLY A CA 1
ATOM 1105 C C . GLY A 1 139 ? 0.578 13.089 -30.230 1.00 78.25 139 GLY A C 1
ATOM 1106 O O . GLY A 1 139 ? 0.169 13.525 -29.157 1.00 78.25 139 GLY A O 1
ATOM 1107 N N . PHE A 1 140 ? 1.052 13.888 -31.189 1.00 78.56 140 PHE A N 1
ATOM 1108 C CA . PHE A 1 140 ? 1.083 15.347 -31.088 1.00 78.56 140 PHE A CA 1
ATOM 1109 C C . PHE A 1 140 ? -0.322 15.942 -30.986 1.00 78.56 140 PHE A C 1
ATOM 1111 O O . PHE A 1 140 ? -0.566 16.725 -30.073 1.00 78.56 140 PHE A O 1
ATOM 1118 N N . ILE A 1 141 ? -1.262 15.520 -31.837 1.00 82.25 141 ILE A N 1
ATOM 1119 C CA . ILE A 1 141 ? -2.662 15.962 -31.771 1.00 82.25 141 ILE A CA 1
ATOM 1120 C C . ILE A 1 141 ? -3.275 15.610 -30.415 1.00 82.25 141 ILE A C 1
ATOM 1122 O O . ILE A 1 141 ? -3.868 16.478 -29.776 1.00 82.25 141 ILE A O 1
ATOM 1126 N N . CYS A 1 142 ? -3.104 14.371 -29.940 1.00 79.94 142 CYS A N 1
ATOM 1127 C CA . CYS A 1 142 ? -3.597 13.965 -28.624 1.00 79.94 142 CYS A CA 1
ATOM 1128 C C . CYS A 1 142 ? -3.012 14.849 -27.515 1.00 79.94 142 CYS A C 1
ATOM 1130 O O . CYS A 1 142 ? -3.750 15.339 -26.668 1.00 79.94 142 CYS A O 1
ATOM 1132 N N . ARG A 1 143 ? -1.701 15.121 -27.550 1.00 81.50 143 ARG A N 1
ATOM 1133 C CA . ARG A 1 143 ? -1.040 16.001 -26.573 1.00 81.50 143 ARG A CA 1
ATOM 1134 C C . ARG A 1 143 ? -1.521 17.446 -26.658 1.00 81.50 143 ARG A C 1
ATOM 1136 O O . ARG A 1 143 ? -1.688 18.062 -25.618 1.00 81.50 143 ARG A O 1
ATOM 1143 N N . LYS A 1 144 ? -1.762 17.969 -27.862 1.00 78.56 144 LYS A N 1
ATOM 1144 C CA . LYS A 1 144 ? -2.254 19.335 -28.087 1.00 78.56 144 LYS A CA 1
ATOM 1145 C C . LYS A 1 144 ? -3.694 19.512 -27.597 1.00 78.56 144 LYS A C 1
ATOM 1147 O O . LYS A 1 144 ? -4.039 20.578 -27.106 1.00 78.56 144 LYS A O 1
ATOM 1152 N N . ARG A 1 145 ? -4.527 18.471 -27.715 1.00 82.62 145 ARG A N 1
ATOM 1153 C CA . ARG A 1 145 ? -5.905 18.456 -27.191 1.00 82.62 145 ARG A CA 1
ATOM 1154 C C . ARG A 1 145 ? -5.958 18.376 -25.662 1.00 82.62 145 ARG A C 1
ATOM 1156 O O . ARG A 1 145 ? -6.931 18.822 -25.063 1.00 82.62 145 ARG A O 1
ATOM 1163 N N . LEU A 1 146 ? -4.935 17.808 -25.025 1.00 78.19 146 LEU A N 1
ATOM 1164 C CA . LEU A 1 146 ? -4.834 17.737 -23.569 1.00 78.19 146 LEU A CA 1
ATOM 1165 C C . LEU A 1 146 ? -4.366 19.092 -23.010 1.00 78.19 146 LEU A C 1
ATOM 1167 O O . LEU A 1 146 ? -3.322 19.610 -23.390 1.00 78.19 146 LEU A O 1
ATOM 1171 N N . GLY A 1 147 ? -5.138 19.674 -22.089 1.00 83.12 147 GLY A N 1
ATOM 1172 C CA . GLY A 1 147 ? -4.853 21.002 -21.531 1.00 83.12 147 GLY A CA 1
ATOM 1173 C C . GLY A 1 147 ? -3.566 21.095 -20.691 1.00 83.12 147 GLY A C 1
ATOM 1174 O O . GLY A 1 147 ? -2.935 20.091 -20.347 1.00 83.12 147 GLY A O 1
ATOM 1175 N N . LYS A 1 148 ? -3.226 22.325 -20.270 1.00 86.06 148 LYS A N 1
ATOM 1176 C CA . LYS A 1 148 ? -1.991 22.693 -19.538 1.00 86.06 148 LYS A CA 1
ATOM 1177 C C . LYS A 1 148 ? -1.652 21.774 -18.353 1.00 86.06 148 LYS A C 1
ATOM 1179 O O . LYS A 1 148 ? -0.491 21.434 -18.155 1.00 86.06 148 LYS A O 1
ATOM 1184 N N . LYS A 1 149 ? -2.654 21.293 -17.607 1.00 84.94 149 LYS A N 1
ATOM 1185 C CA . LYS A 1 149 ? -2.462 20.367 -16.473 1.00 84.94 149 LYS A CA 1
ATOM 1186 C C . LYS A 1 149 ? -1.706 19.089 -16.864 1.00 84.94 149 LYS A C 1
ATOM 1188 O O . LYS A 1 149 ? -0.807 18.664 -16.144 1.00 84.94 149 LYS A O 1
ATOM 1193 N N . HIS A 1 150 ? -2.048 18.484 -18.001 1.00 84.69 150 HIS A N 1
ATOM 1194 C CA . HIS A 1 150 ? -1.403 17.252 -18.465 1.00 84.69 150 HIS A CA 1
ATOM 1195 C C . HIS A 1 150 ? 0.021 17.511 -18.951 1.00 84.69 150 HIS A C 1
ATOM 1197 O O . HIS A 1 150 ? 0.913 16.698 -18.706 1.00 84.69 150 HIS A O 1
ATOM 1203 N N . TYR A 1 151 ? 0.241 18.660 -19.592 1.00 83.69 151 TYR A N 1
ATOM 1204 C CA . TYR A 1 151 ? 1.574 19.104 -19.976 1.00 83.69 151 TYR A CA 1
ATOM 1205 C C . TYR A 1 151 ? 2.493 19.242 -18.753 1.00 83.69 151 TYR A C 1
ATOM 1207 O O . TYR A 1 151 ? 3.572 18.652 -18.741 1.00 83.69 151 TYR A O 1
ATOM 1215 N N . GLU A 1 152 ? 2.039 19.907 -17.686 1.00 89.00 152 GLU A N 1
ATOM 1216 C CA . GLU A 1 152 ? 2.833 20.061 -16.457 1.00 89.00 152 GLU A CA 1
ATOM 1217 C C . GLU A 1 152 ? 3.080 18.732 -15.731 1.00 89.00 152 GLU A C 1
ATOM 1219 O O . GLU A 1 152 ? 4.164 18.501 -15.195 1.00 89.00 152 GLU A O 1
ATOM 1224 N N . ILE A 1 153 ? 2.102 17.816 -15.721 1.00 85.75 153 ILE A N 1
ATOM 1225 C CA . ILE A 1 153 ? 2.310 16.454 -15.199 1.00 85.75 153 ILE A CA 1
ATOM 1226 C C . ILE A 1 153 ? 3.412 15.752 -15.994 1.00 85.75 153 ILE A C 1
ATOM 1228 O O . ILE A 1 153 ? 4.350 15.228 -15.401 1.00 85.75 153 ILE A O 1
ATOM 1232 N N . ARG A 1 154 ? 3.349 15.782 -17.328 1.00 84.88 154 ARG A N 1
ATOM 1233 C CA . ARG A 1 154 ? 4.356 15.147 -18.185 1.00 84.88 154 ARG A CA 1
ATOM 1234 C C . ARG A 1 154 ? 5.737 15.766 -17.994 1.00 84.88 154 ARG A C 1
ATOM 1236 O O . ARG A 1 154 ? 6.716 15.033 -17.904 1.00 84.88 154 ARG A O 1
ATOM 1243 N N . LYS A 1 155 ? 5.820 17.097 -17.926 1.00 88.00 155 LYS A N 1
ATOM 1244 C CA . LYS A 1 155 ? 7.073 17.820 -17.687 1.00 88.00 155 LYS A CA 1
ATOM 1245 C C . LYS A 1 155 ? 7.709 17.383 -16.367 1.00 88.00 155 LYS A C 1
ATOM 1247 O O . LYS A 1 155 ? 8.903 17.100 -16.346 1.00 88.00 155 LYS A O 1
ATOM 1252 N N . ARG A 1 156 ? 6.908 17.249 -15.303 1.00 86.00 156 ARG A N 1
ATOM 1253 C CA . ARG A 1 156 ? 7.366 16.702 -14.017 1.00 86.00 156 ARG A CA 1
ATOM 1254 C C . ARG A 1 156 ? 7.833 15.257 -14.148 1.00 86.00 156 ARG A C 1
ATOM 1256 O O . ARG A 1 156 ? 8.962 14.980 -13.787 1.00 86.00 156 ARG A O 1
ATOM 1263 N N . VAL A 1 157 ? 7.036 14.368 -14.742 1.00 87.19 157 VAL A N 1
ATOM 1264 C CA . VAL A 1 157 ? 7.415 12.952 -14.925 1.00 87.19 157 VAL A CA 1
ATOM 1265 C C . VAL A 1 157 ? 8.727 12.805 -15.701 1.00 87.19 157 VAL A C 1
ATOM 1267 O O . VAL A 1 157 ? 9.568 12.003 -15.318 1.00 87.19 157 VAL A O 1
ATOM 1270 N N . LEU A 1 158 ? 8.937 13.591 -16.761 1.00 85.69 158 LEU A N 1
ATOM 1271 C CA . LEU A 1 158 ? 10.190 13.571 -17.523 1.00 85.69 158 LEU A CA 1
ATOM 1272 C C . LEU A 1 158 ? 11.375 14.095 -16.706 1.00 85.69 158 LEU A C 1
ATOM 1274 O O . LEU A 1 158 ? 12.466 13.543 -16.810 1.00 85.69 158 LEU A O 1
ATOM 1278 N N . LYS A 1 159 ? 11.174 15.150 -15.909 1.00 87.69 159 LYS A N 1
ATOM 1279 C CA . LYS A 1 159 ? 12.207 15.684 -15.013 1.00 87.69 159 LYS A CA 1
ATOM 1280 C C . LYS A 1 159 ? 12.594 14.646 -13.958 1.00 87.69 159 LYS A C 1
ATOM 1282 O O . LYS A 1 159 ? 13.766 14.309 -13.855 1.00 87.69 159 LYS A O 1
ATOM 1287 N N . GLU A 1 160 ? 11.611 14.101 -13.246 1.00 82.50 160 GLU A N 1
ATOM 1288 C CA . GLU A 1 160 ? 11.829 13.076 -12.222 1.00 82.50 160 GLU A CA 1
ATOM 1289 C C . GLU A 1 160 ? 12.441 11.806 -12.820 1.00 82.50 160 GLU A C 1
ATOM 1291 O O . GLU A 1 160 ? 13.341 11.228 -12.231 1.00 82.50 160 GLU A O 1
ATOM 1296 N N . GLY A 1 161 ? 12.025 11.405 -14.026 1.00 81.06 161 GLY A N 1
ATOM 1297 C CA . GLY A 1 161 ? 12.596 10.256 -14.729 1.00 81.06 161 GLY A CA 1
ATOM 1298 C C . GLY A 1 161 ? 14.078 10.427 -15.073 1.00 81.06 161 GLY A C 1
ATOM 1299 O O . GLY A 1 161 ? 14.827 9.460 -15.003 1.00 81.06 161 GLY A O 1
ATOM 1300 N N . LYS A 1 162 ? 14.527 11.649 -15.392 1.00 81.06 162 LYS A N 1
ATOM 1301 C CA . LYS A 1 162 ? 15.956 11.948 -15.603 1.00 81.06 162 LYS A CA 1
ATOM 1302 C C . LYS A 1 162 ? 16.756 11.944 -14.299 1.00 81.06 162 LYS A C 1
ATOM 1304 O O . LYS A 1 162 ? 17.931 11.607 -14.314 1.00 81.06 162 LYS A O 1
ATOM 1309 N N . CYS A 1 163 ? 16.124 12.324 -13.191 1.00 75.56 163 CYS A N 1
ATOM 1310 C CA . CYS A 1 163 ? 16.726 12.331 -11.857 1.00 75.56 163 CYS A CA 1
ATOM 1311 C C . CYS A 1 163 ? 16.522 11.004 -11.098 1.00 75.56 163 CYS A C 1
ATOM 1313 O O . CYS A 1 163 ? 16.915 10.895 -9.936 1.00 75.56 163 CYS A O 1
ATOM 1315 N N . ALA A 1 164 ? 15.893 10.004 -11.724 1.00 76.06 164 ALA A N 1
ATOM 1316 C CA . ALA A 1 164 ? 15.582 8.733 -11.093 1.00 76.06 164 ALA A CA 1
ATOM 1317 C C . ALA A 1 164 ? 16.855 7.898 -10.928 1.00 76.06 164 ALA A C 1
ATOM 1319 O O . ALA A 1 164 ? 17.405 7.365 -11.889 1.00 76.06 164 ALA A O 1
ATOM 1320 N N . THR A 1 165 ? 17.306 7.761 -9.688 1.00 80.56 165 THR A N 1
ATOM 1321 C CA . THR A 1 165 ? 18.374 6.839 -9.302 1.00 80.56 165 THR A CA 1
ATOM 1322 C C . THR A 1 165 ? 17.779 5.512 -8.829 1.00 80.56 165 THR A C 1
ATOM 1324 O O . THR A 1 165 ? 16.627 5.449 -8.388 1.00 80.56 165 THR A O 1
ATOM 1327 N N . THR A 1 166 ? 18.565 4.434 -8.891 1.00 77.50 166 THR A N 1
ATOM 1328 C CA . THR A 1 166 ? 18.171 3.109 -8.371 1.00 77.50 166 THR A CA 1
ATOM 1329 C C . THR A 1 166 ? 17.767 3.175 -6.895 1.00 77.50 166 THR A C 1
ATOM 1331 O O . THR A 1 166 ? 16.800 2.532 -6.485 1.00 77.50 166 THR A O 1
ATOM 1334 N N . GLU A 1 167 ? 18.436 4.027 -6.118 1.00 75.31 167 GLU A N 1
ATOM 1335 C CA . GLU A 1 167 ? 18.159 4.261 -4.699 1.00 75.31 167 GLU A CA 1
ATOM 1336 C C . GLU A 1 167 ? 16.791 4.884 -4.403 1.00 75.31 167 GLU A C 1
ATOM 1338 O O . GLU A 1 167 ? 16.247 4.675 -3.320 1.00 75.31 167 GLU A O 1
ATOM 1343 N N . ASN A 1 168 ? 16.220 5.620 -5.358 1.00 79.00 168 ASN A N 1
ATOM 1344 C CA . ASN A 1 168 ? 14.935 6.304 -5.199 1.00 79.00 168 ASN A CA 1
ATOM 1345 C C . ASN A 1 168 ? 13.744 5.466 -5.686 1.00 79.00 168 ASN A C 1
ATOM 1347 O O . ASN A 1 168 ? 12.605 5.944 -5.702 1.00 79.00 168 ASN A O 1
ATOM 1351 N N . THR A 1 169 ? 13.980 4.210 -6.073 1.00 85.25 169 THR A N 1
ATOM 1352 C CA . THR A 1 169 ? 12.907 3.288 -6.458 1.00 85.25 169 THR A CA 1
ATOM 1353 C C . THR A 1 169 ? 12.010 2.946 -5.269 1.00 85.25 169 THR A C 1
ATOM 1355 O O . THR A 1 169 ? 12.435 2.951 -4.114 1.00 85.25 169 THR A O 1
ATOM 1358 N N . LEU A 1 170 ? 10.744 2.617 -5.550 1.00 87.19 170 LEU A N 1
ATOM 1359 C CA . LEU A 1 170 ? 9.767 2.259 -4.517 1.00 87.19 170 LEU A CA 1
ATOM 1360 C C . LEU A 1 170 ? 10.242 1.068 -3.665 1.00 87.19 170 LEU A C 1
ATOM 1362 O O . LEU A 1 170 ? 10.094 1.098 -2.448 1.00 87.19 170 LEU A O 1
ATOM 1366 N N . GLY A 1 171 ? 10.856 0.065 -4.305 1.00 89.44 171 GLY A N 1
ATOM 1367 C CA . GLY A 1 171 ? 11.412 -1.109 -3.629 1.00 89.44 171 GLY A CA 1
ATOM 1368 C C . GLY A 1 171 ? 12.574 -0.764 -2.698 1.00 89.44 171 GLY A C 1
ATOM 1369 O O . GLY A 1 171 ? 12.532 -1.133 -1.530 1.00 89.44 171 GLY A O 1
ATOM 1370 N N . MET A 1 172 ? 13.560 0.013 -3.167 1.00 90.38 172 MET A N 1
ATOM 1371 C CA . MET A 1 172 ? 14.697 0.425 -2.328 1.00 90.38 172 MET A CA 1
ATOM 1372 C C . MET A 1 172 ? 14.253 1.303 -1.155 1.00 90.38 172 MET A C 1
ATOM 1374 O O . MET A 1 172 ? 14.735 1.132 -0.039 1.00 90.38 172 MET A O 1
ATOM 1378 N N . ARG A 1 173 ? 13.298 2.215 -1.379 1.00 91.12 173 ARG A N 1
ATOM 1379 C CA . ARG A 1 173 ? 12.709 3.032 -0.308 1.00 91.12 173 ARG A CA 1
ATOM 1380 C C . ARG A 1 173 ? 11.989 2.176 0.732 1.00 91.12 173 ARG A C 1
ATOM 1382 O O . ARG A 1 173 ? 12.186 2.397 1.922 1.00 91.12 173 ARG A O 1
ATOM 1389 N N . GLY A 1 174 ? 11.190 1.206 0.283 1.00 93.75 174 GLY A N 1
ATOM 1390 C CA . GLY A 1 174 ? 10.517 0.251 1.162 1.00 93.75 174 GLY A CA 1
ATOM 1391 C C . GLY A 1 174 ? 11.510 -0.570 1.979 1.00 93.75 174 GLY A C 1
ATOM 1392 O O . GLY A 1 174 ? 11.355 -0.680 3.187 1.00 93.75 174 GLY A O 1
ATOM 1393 N N . GLN A 1 175 ? 12.577 -1.064 1.348 1.00 93.81 175 GLN A N 1
ATOM 1394 C CA . GLN A 1 175 ? 13.601 -1.856 2.023 1.00 93.81 175 GLN A CA 1
ATOM 1395 C C . GLN A 1 175 ? 14.358 -1.038 3.076 1.00 93.81 175 GLN A C 1
ATOM 1397 O O . GLN A 1 175 ? 14.481 -1.495 4.206 1.00 93.81 175 GLN A O 1
ATOM 1402 N N . LYS A 1 176 ? 14.797 0.187 2.744 1.00 93.12 176 LYS A N 1
ATOM 1403 C CA . LYS A 1 176 ? 15.442 1.098 3.708 1.00 93.12 176 LYS A CA 1
ATOM 1404 C C . LYS A 1 176 ? 14.529 1.375 4.911 1.00 93.12 176 LYS A C 1
ATOM 1406 O O . LYS A 1 176 ? 14.987 1.335 6.047 1.00 93.12 176 LYS A O 1
ATOM 1411 N N . ALA A 1 177 ? 13.239 1.621 4.668 1.00 95.00 177 ALA A N 1
ATOM 1412 C CA . ALA A 1 177 ? 12.264 1.842 5.735 1.00 95.00 177 ALA A CA 1
ATOM 1413 C C . ALA A 1 177 ? 12.017 0.581 6.579 1.00 95.00 177 ALA A C 1
ATOM 1415 O O . ALA A 1 177 ? 11.896 0.684 7.794 1.00 95.00 177 ALA A O 1
ATOM 1416 N N . MET A 1 178 ? 11.990 -0.604 5.963 1.00 95.00 178 MET A N 1
ATOM 1417 C CA . MET A 1 178 ? 11.858 -1.867 6.689 1.00 95.00 178 MET A CA 1
ATOM 1418 C C . MET A 1 178 ? 13.045 -2.099 7.630 1.00 95.00 178 MET A C 1
ATOM 1420 O O . MET A 1 178 ? 12.832 -2.433 8.788 1.00 95.00 178 MET A O 1
ATOM 1424 N N . THR A 1 179 ? 14.275 -1.837 7.173 1.00 93.81 179 THR A N 1
ATOM 1425 C CA . THR A 1 179 ? 15.469 -1.921 8.028 1.00 93.81 179 THR A CA 1
ATOM 1426 C C . THR A 1 179 ? 15.359 -0.988 9.232 1.00 93.81 179 THR A C 1
ATOM 1428 O O . THR A 1 179 ? 15.575 -1.433 10.349 1.00 93.81 179 THR A O 1
ATOM 1431 N N . VAL A 1 180 ? 14.929 0.264 9.030 1.00 94.25 180 VAL A N 1
ATOM 1432 C CA . VAL A 1 180 ? 14.693 1.217 10.131 1.00 94.25 180 VAL A CA 1
ATOM 1433 C C . VAL A 1 180 ? 13.682 0.678 11.149 1.00 94.25 180 VAL A C 1
ATOM 1435 O O . VAL A 1 180 ? 13.915 0.791 12.346 1.00 94.25 180 VAL A O 1
ATOM 1438 N N . LEU A 1 181 ? 12.581 0.061 10.705 1.00 92.62 181 LEU A N 1
ATOM 1439 C CA . LEU A 1 181 ? 11.586 -0.524 11.618 1.00 92.62 181 LEU A CA 1
ATOM 1440 C C . LEU A 1 181 ? 12.116 -1.724 12.416 1.00 92.62 181 LEU A C 1
ATOM 1442 O O . LEU A 1 181 ? 11.571 -2.030 13.473 1.00 92.62 181 LEU A O 1
ATOM 1446 N N . GLU A 1 182 ? 13.135 -2.414 11.908 1.00 90.12 182 GLU A N 1
ATOM 1447 C CA . GLU A 1 182 ? 13.753 -3.570 12.563 1.00 90.12 182 GLU A CA 1
ATOM 1448 C C . GLU A 1 182 ? 14.900 -3.172 13.506 1.00 90.12 182 GLU A C 1
ATOM 1450 O O . GLU A 1 182 ? 15.140 -3.874 14.488 1.00 90.12 182 GLU A O 1
ATOM 1455 N N . THR A 1 183 ? 15.610 -2.073 13.225 1.00 89.56 183 THR A N 1
ATOM 1456 C CA . THR A 1 183 ? 16.844 -1.698 13.939 1.00 89.56 183 THR A CA 1
ATOM 1457 C C . THR A 1 183 ? 16.717 -0.485 14.847 1.00 89.56 183 THR A C 1
ATOM 1459 O O . THR A 1 183 ? 17.419 -0.412 15.857 1.00 89.56 183 THR A O 1
ATOM 1462 N N . ASP A 1 184 ? 15.882 0.490 14.491 1.00 78.56 184 ASP A N 1
ATOM 1463 C CA . ASP A 1 184 ? 15.891 1.790 15.153 1.00 78.56 184 ASP A CA 1
ATOM 1464 C C . ASP A 1 184 ? 14.936 1.836 16.346 1.00 78.56 184 ASP A C 1
ATOM 1466 O O . ASP A 1 184 ? 13.890 1.193 16.388 1.00 78.56 184 ASP A O 1
ATOM 1470 N N . ASN A 1 185 ? 15.285 2.673 17.319 1.00 78.06 185 ASN A N 1
ATOM 1471 C CA . ASN A 1 185 ? 14.554 2.822 18.576 1.00 78.06 185 ASN A CA 1
ATOM 1472 C C . ASN A 1 185 ? 13.866 4.186 18.732 1.00 78.06 185 ASN A C 1
ATOM 1474 O O . ASN A 1 185 ? 13.097 4.380 19.675 1.00 78.06 185 ASN A O 1
ATOM 1478 N N . THR A 1 186 ? 14.127 5.148 17.841 1.00 90.69 186 THR A N 1
ATOM 1479 C CA . THR A 1 186 ? 13.536 6.483 17.973 1.00 90.69 186 THR A CA 1
ATOM 1480 C C . THR A 1 186 ? 12.175 6.548 17.297 1.00 90.69 186 THR A C 1
ATOM 1482 O O . THR A 1 186 ? 12.007 6.184 16.135 1.00 90.69 186 THR A O 1
ATOM 1485 N N . LEU A 1 187 ? 11.189 7.095 18.006 1.00 90.88 187 LEU A N 1
ATOM 1486 C CA . LEU A 1 187 ? 9.832 7.224 17.483 1.00 90.88 187 LEU A CA 1
ATOM 1487 C C . LEU A 1 187 ? 9.767 8.079 16.204 1.00 90.88 187 LEU A C 1
ATOM 1489 O O . LEU A 1 187 ? 8.967 7.799 15.318 1.00 90.88 187 LEU A O 1
ATOM 1493 N N . TYR A 1 188 ? 10.633 9.087 16.074 1.00 92.44 188 TYR A N 1
ATOM 1494 C CA . TYR A 1 188 ? 10.708 9.925 14.875 1.00 92.44 188 TYR A CA 1
ATOM 1495 C C . TYR A 1 188 ? 11.144 9.135 13.631 1.00 92.44 188 TYR A C 1
ATOM 1497 O O . TYR A 1 188 ? 10.498 9.233 12.585 1.00 92.44 188 TYR A O 1
ATOM 1505 N N . THR A 1 189 ? 12.206 8.326 13.734 1.00 94.25 189 THR A N 1
ATOM 1506 C CA . THR A 1 189 ? 12.668 7.507 12.602 1.00 94.25 189 THR A CA 1
ATOM 1507 C C . THR A 1 189 ? 11.656 6.422 12.254 1.00 94.25 189 THR A C 1
ATOM 1509 O O . THR A 1 189 ? 11.379 6.217 11.072 1.00 94.25 189 THR A O 1
ATOM 1512 N N . ILE A 1 190 ? 11.013 5.824 13.264 1.00 94.06 190 ILE A N 1
ATOM 1513 C CA . ILE A 1 190 ? 9.915 4.868 13.079 1.00 94.06 190 ILE A CA 1
ATOM 1514 C C . ILE A 1 190 ? 8.751 5.511 12.318 1.00 94.06 190 ILE A C 1
ATOM 1516 O O . ILE A 1 190 ? 8.290 4.942 11.334 1.00 94.06 190 ILE A O 1
ATOM 1520 N N . ILE A 1 191 ? 8.288 6.704 12.708 1.00 95.25 191 ILE A N 1
ATOM 1521 C CA . ILE A 1 191 ? 7.183 7.391 12.016 1.00 95.25 191 ILE A CA 1
ATOM 1522 C C . ILE A 1 191 ? 7.540 7.659 10.550 1.00 95.25 191 ILE A C 1
ATOM 1524 O O . ILE A 1 191 ? 6.755 7.320 9.666 1.00 95.25 191 ILE A O 1
ATOM 1528 N N . ASN A 1 192 ? 8.734 8.188 10.274 1.00 95.56 192 ASN A N 1
ATOM 1529 C CA . ASN A 1 192 ? 9.178 8.436 8.900 1.00 95.56 192 ASN A CA 1
ATOM 1530 C C . ASN A 1 192 ? 9.233 7.143 8.072 1.00 95.56 192 ASN A C 1
ATOM 1532 O O . ASN A 1 192 ? 8.833 7.126 6.905 1.00 95.56 192 ASN A O 1
ATOM 1536 N N . ALA A 1 193 ? 9.701 6.043 8.668 1.00 96.31 193 ALA A N 1
ATOM 1537 C CA . ALA A 1 193 ? 9.703 4.741 8.017 1.00 96.31 193 ALA A CA 1
ATOM 1538 C C . ALA A 1 193 ? 8.278 4.233 7.759 1.00 96.31 193 ALA A C 1
ATOM 1540 O O . ALA A 1 193 ? 7.979 3.802 6.645 1.00 96.31 193 ALA A O 1
ATOM 1541 N N . LEU A 1 194 ? 7.371 4.356 8.732 1.00 96.75 194 LEU A N 1
ATOM 1542 C CA . LEU A 1 194 ? 5.961 3.996 8.578 1.00 96.75 194 LEU A CA 1
ATOM 1543 C C . LEU A 1 194 ? 5.288 4.790 7.449 1.00 96.75 194 LEU A C 1
ATOM 1545 O O . LEU A 1 194 ? 4.541 4.206 6.670 1.00 96.75 194 LEU A O 1
ATOM 1549 N N . GLU A 1 195 ? 5.563 6.087 7.299 1.00 96.50 195 GLU A N 1
ATOM 1550 C CA . GLU A 1 195 ? 5.019 6.894 6.194 1.00 96.50 195 GLU A CA 1
ATOM 1551 C C . GLU A 1 195 ? 5.497 6.397 4.822 1.00 96.50 195 GLU A C 1
ATOM 1553 O O . GLU A 1 195 ? 4.720 6.327 3.862 1.00 96.50 195 GLU A O 1
ATOM 1558 N N . VAL A 1 196 ? 6.768 5.994 4.724 1.00 95.38 196 VAL A N 1
ATOM 1559 C CA . VAL A 1 196 ? 7.306 5.364 3.511 1.00 95.38 196 VAL A CA 1
ATOM 1560 C C . VAL A 1 196 ? 6.631 4.016 3.262 1.00 95.38 196 VAL A C 1
ATOM 1562 O O . VAL A 1 196 ? 6.223 3.748 2.131 1.00 95.38 196 VAL A O 1
ATOM 1565 N N . ILE A 1 197 ? 6.456 3.187 4.293 1.00 95.81 197 ILE A N 1
ATOM 1566 C CA . ILE A 1 197 ? 5.784 1.891 4.177 1.00 95.81 197 ILE A CA 1
ATOM 1567 C C . ILE A 1 197 ? 4.301 2.046 3.798 1.00 95.81 197 ILE A C 1
ATOM 1569 O O . ILE A 1 197 ? 3.834 1.314 2.925 1.00 95.81 197 ILE A O 1
ATOM 1573 N N . ASP A 1 198 ? 3.551 3.005 4.350 1.00 95.06 198 ASP A N 1
ATOM 1574 C CA . ASP A 1 198 ? 2.161 3.279 3.938 1.00 95.06 198 ASP A CA 1
ATOM 1575 C C . ASP A 1 198 ? 2.095 3.673 2.459 1.00 95.06 198 ASP A C 1
ATOM 1577 O O . ASP A 1 198 ? 1.285 3.140 1.696 1.00 95.06 198 ASP A O 1
ATOM 1581 N N . LEU A 1 199 ? 3.011 4.534 2.002 1.00 92.12 199 LEU A N 1
ATOM 1582 C CA . LEU A 1 199 ? 3.099 4.906 0.591 1.00 92.12 199 LEU A CA 1
ATOM 1583 C C . LEU A 1 199 ? 3.379 3.695 -0.311 1.00 92.12 199 LEU A C 1
ATOM 1585 O O . LEU A 1 199 ? 2.772 3.564 -1.378 1.00 92.12 199 LEU A O 1
ATOM 1589 N N . VAL A 1 200 ? 4.321 2.844 0.094 1.00 92.44 200 VAL A N 1
ATOM 1590 C CA . VAL A 1 200 ? 4.760 1.663 -0.656 1.00 92.44 200 VAL A CA 1
ATOM 1591 C C . VAL A 1 200 ? 3.645 0.622 -0.735 1.00 92.44 200 VAL A C 1
ATOM 1593 O O . VAL A 1 200 ? 3.284 0.182 -1.828 1.00 92.44 200 VAL A O 1
ATOM 1596 N N . THR A 1 201 ? 3.045 0.287 0.403 1.00 92.06 201 THR A N 1
ATOM 1597 C CA . THR A 1 201 ? 1.999 -0.739 0.520 1.00 92.06 201 THR A CA 1
ATOM 1598 C C . THR A 1 201 ? 0.698 -0.323 -0.162 1.00 92.06 201 THR A C 1
ATOM 1600 O O . THR A 1 201 ? -0.012 -1.156 -0.722 1.00 92.06 201 THR A O 1
ATOM 1603 N N . ARG A 1 202 ? 0.410 0.980 -0.254 1.00 89.56 202 ARG A N 1
ATOM 1604 C CA . ARG A 1 202 ? -0.715 1.485 -1.057 1.00 89.56 202 ARG A CA 1
ATOM 1605 C C . ARG A 1 202 ? -0.497 1.338 -2.572 1.00 89.56 202 ARG A C 1
ATOM 1607 O O . ARG A 1 202 ? -1.460 1.416 -3.334 1.00 89.56 202 ARG A O 1
ATOM 1614 N N . ARG A 1 203 ? 0.751 1.166 -3.031 1.00 87.44 203 ARG A N 1
ATOM 1615 C CA . ARG A 1 203 ? 1.148 1.272 -4.452 1.00 87.44 203 ARG A CA 1
ATOM 1616 C C . ARG A 1 203 ? 1.766 0.020 -5.066 1.00 87.44 203 ARG A C 1
ATOM 1618 O O . ARG A 1 203 ? 1.813 -0.049 -6.291 1.00 87.44 203 ARG A O 1
ATOM 1625 N N . SER A 1 204 ? 2.181 -0.971 -4.281 1.00 89.38 204 SER A N 1
ATOM 1626 C CA . SER A 1 204 ? 2.668 -2.249 -4.812 1.00 89.38 204 SER A CA 1
ATOM 1627 C C . SER A 1 204 ? 2.169 -3.427 -3.979 1.00 89.38 204 SER A C 1
ATOM 1629 O O . SER A 1 204 ? 2.520 -3.567 -2.811 1.00 89.38 204 SER A O 1
ATOM 1631 N N . SER A 1 205 ? 1.386 -4.304 -4.618 1.00 90.19 205 SER A N 1
ATOM 1632 C CA . SER A 1 205 ? 0.947 -5.578 -4.024 1.00 90.19 205 SER A CA 1
ATOM 1633 C C . SER A 1 205 ? 2.136 -6.500 -3.756 1.00 90.19 205 SER A C 1
ATOM 1635 O O . SER A 1 205 ? 2.166 -7.187 -2.743 1.00 90.19 205 SER A O 1
ATOM 1637 N N . LYS A 1 206 ? 3.152 -6.470 -4.631 1.00 90.81 206 LYS A N 1
ATOM 1638 C CA . LYS A 1 206 ? 4.360 -7.284 -4.485 1.00 90.81 206 LYS A CA 1
ATOM 1639 C C . LYS A 1 206 ? 5.084 -6.981 -3.174 1.00 90.81 206 LYS A C 1
ATOM 1641 O O . LYS A 1 206 ? 5.403 -7.901 -2.435 1.00 90.81 206 LYS A O 1
ATOM 1646 N N . LEU A 1 207 ? 5.278 -5.700 -2.859 1.00 90.31 207 LEU A N 1
ATOM 1647 C CA . LEU A 1 207 ? 5.963 -5.301 -1.627 1.00 90.31 207 LEU A CA 1
ATOM 1648 C C . LEU A 1 207 ? 5.145 -5.648 -0.371 1.00 90.31 207 LEU A C 1
ATOM 1650 O O . LEU A 1 207 ? 5.724 -6.006 0.650 1.00 90.31 207 LEU A O 1
ATOM 1654 N N . CYS A 1 208 ? 3.807 -5.637 -0.442 1.00 91.56 208 CYS A N 1
ATOM 1655 C CA . CYS A 1 208 ? 2.976 -6.192 0.632 1.00 91.56 208 CYS A CA 1
ATOM 1656 C C . CYS A 1 208 ? 3.236 -7.690 0.839 1.00 91.56 208 CYS A C 1
ATOM 1658 O O . CYS A 1 208 ? 3.379 -8.135 1.974 1.00 91.56 208 CYS A O 1
ATOM 1660 N N . THR A 1 209 ? 3.332 -8.476 -0.235 1.00 91.81 209 THR A N 1
ATOM 1661 C CA . THR A 1 209 ? 3.673 -9.901 -0.136 1.00 91.81 209 THR A CA 1
ATOM 1662 C C . THR A 1 209 ? 5.076 -10.107 0.434 1.00 91.81 209 THR A C 1
ATOM 1664 O O . THR A 1 209 ? 5.241 -10.925 1.338 1.00 91.81 209 THR A O 1
ATOM 1667 N N . ASP A 1 210 ? 6.063 -9.334 -0.023 1.00 92.12 210 ASP A N 1
ATOM 1668 C CA . ASP A 1 210 ? 7.459 -9.449 0.415 1.00 92.12 210 ASP A CA 1
ATOM 1669 C C . ASP A 1 210 ? 7.613 -9.181 1.928 1.00 92.12 210 ASP A C 1
ATOM 1671 O O . ASP A 1 210 ? 8.359 -9.886 2.608 1.00 92.12 210 ASP A O 1
ATOM 1675 N N . TYR A 1 211 ? 6.854 -8.230 2.488 1.00 93.56 211 TYR A N 1
ATOM 1676 C CA . TYR A 1 211 ? 6.914 -7.867 3.916 1.00 93.56 211 TYR A CA 1
ATOM 1677 C C . TYR A 1 211 ? 5.908 -8.607 4.814 1.00 93.56 211 TYR A C 1
ATOM 1679 O O . TYR A 1 211 ? 5.872 -8.392 6.026 1.00 93.56 211 TYR A O 1
ATOM 1687 N N . SER A 1 212 ? 5.091 -9.497 4.250 1.00 90.81 212 SER A N 1
ATOM 1688 C CA . SER A 1 212 ? 3.962 -10.141 4.940 1.00 90.81 212 SER A CA 1
ATOM 1689 C C . SER A 1 212 ? 4.311 -10.969 6.172 1.00 90.81 212 SER A C 1
ATOM 1691 O O . SER A 1 212 ? 3.490 -11.097 7.076 1.00 90.81 212 SER A O 1
ATOM 1693 N N . LYS A 1 213 ? 5.530 -11.503 6.250 1.00 87.25 213 LYS A N 1
ATOM 1694 C CA . LYS A 1 213 ? 5.943 -12.377 7.355 1.00 87.25 213 LYS A CA 1
ATOM 1695 C C . LYS A 1 213 ? 6.293 -11.620 8.638 1.00 87.25 213 LYS A C 1
ATOM 1697 O O . LYS A 1 213 ? 6.117 -12.167 9.724 1.00 87.25 213 LYS A O 1
ATOM 1702 N N . THR A 1 214 ? 6.812 -10.400 8.520 1.00 91.50 214 THR A N 1
ATOM 1703 C CA . THR A 1 214 ? 7.408 -9.653 9.641 1.00 91.50 214 THR A CA 1
ATOM 1704 C C . THR A 1 214 ? 6.620 -8.395 9.976 1.00 91.50 214 THR A C 1
ATOM 1706 O O . THR A 1 214 ? 6.327 -8.142 11.145 1.00 91.50 214 THR A O 1
ATOM 1709 N N . LEU A 1 215 ? 6.214 -7.635 8.958 1.00 94.44 215 LEU A N 1
ATOM 1710 C CA . LEU A 1 215 ? 5.651 -6.304 9.141 1.00 94.44 215 LEU A CA 1
ATOM 1711 C C . LEU A 1 215 ? 4.337 -6.293 9.946 1.00 94.44 215 LEU A C 1
ATOM 171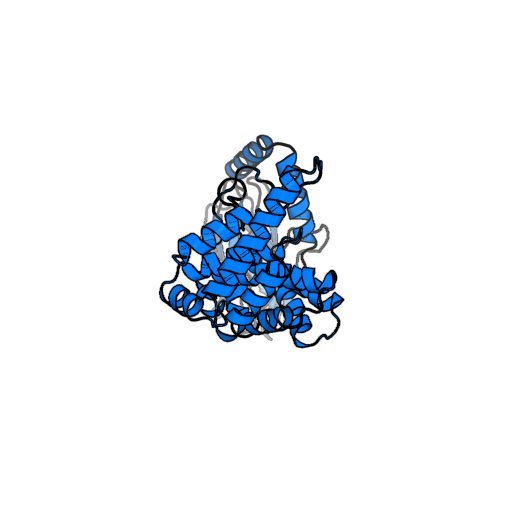3 O O . LEU A 1 215 ? 4.272 -5.514 10.891 1.00 94.44 215 LEU A O 1
ATOM 1717 N N . PRO A 1 216 ? 3.324 -7.152 9.694 1.00 94.19 216 PRO A N 1
ATOM 1718 C CA . PRO A 1 216 ? 2.087 -7.138 10.483 1.00 94.19 216 PRO A CA 1
ATOM 1719 C C . PRO A 1 216 ? 2.326 -7.279 11.993 1.00 94.19 216 PRO A C 1
ATOM 1721 O O . PRO A 1 216 ? 1.746 -6.536 12.779 1.00 94.19 216 PRO A O 1
ATOM 1724 N N . LYS A 1 217 ? 3.252 -8.159 12.399 1.00 92.25 217 LYS A N 1
ATOM 1725 C CA . LYS A 1 217 ? 3.619 -8.345 13.811 1.00 92.25 217 LYS A CA 1
ATOM 1726 C C . LYS A 1 217 ? 4.288 -7.100 14.398 1.00 92.25 217 LYS A C 1
ATOM 1728 O O . LYS A 1 217 ? 3.896 -6.659 15.478 1.00 92.25 217 LYS A O 1
ATOM 1733 N N . LEU A 1 218 ? 5.238 -6.500 13.675 1.00 93.00 218 LEU A N 1
ATOM 1734 C CA . LEU A 1 218 ? 5.889 -5.248 14.089 1.00 93.00 218 LEU A CA 1
ATOM 1735 C C . LEU A 1 218 ? 4.866 -4.119 14.276 1.00 93.00 218 LEU A C 1
ATOM 1737 O O . LEU A 1 218 ? 4.870 -3.448 15.306 1.00 93.00 218 LEU A O 1
ATOM 1741 N N . LEU A 1 219 ? 3.937 -3.960 13.328 1.00 94.69 219 LEU A N 1
ATOM 1742 C CA . LEU A 1 219 ? 2.877 -2.951 13.400 1.00 94.69 219 LEU A CA 1
ATOM 1743 C C . LEU A 1 219 ? 1.981 -3.159 14.622 1.00 94.69 219 LEU A C 1
ATOM 1745 O O . LEU A 1 219 ? 1.678 -2.201 15.329 1.00 94.69 219 LEU A O 1
ATOM 1749 N N . THR A 1 220 ? 1.591 -4.403 14.912 1.00 93.25 220 THR A N 1
ATOM 1750 C CA . THR A 1 220 ? 0.795 -4.698 16.111 1.00 93.25 220 THR A CA 1
ATOM 1751 C C . THR A 1 220 ? 1.554 -4.443 17.408 1.00 93.25 220 THR A C 1
ATOM 1753 O O . THR A 1 220 ? 0.945 -3.985 18.370 1.00 93.25 220 THR A O 1
ATOM 1756 N N . GLY A 1 221 ? 2.875 -4.650 17.425 1.00 91.19 221 GLY A N 1
ATOM 1757 C CA . GLY A 1 221 ? 3.733 -4.280 18.551 1.00 91.19 221 GLY A CA 1
ATOM 1758 C C . GLY A 1 221 ? 3.755 -2.768 18.791 1.00 91.19 221 GLY A C 1
ATOM 1759 O O . GLY A 1 221 ? 3.505 -2.328 19.911 1.00 91.19 221 GLY A O 1
ATOM 1760 N N . ILE A 1 222 ? 3.946 -1.975 17.729 1.00 90.12 222 ILE A N 1
ATOM 1761 C CA . ILE A 1 222 ? 3.905 -0.499 17.781 1.00 90.12 222 ILE A CA 1
ATOM 1762 C C . ILE A 1 222 ? 2.536 -0.004 18.270 1.00 90.12 222 ILE A C 1
ATOM 1764 O O . ILE A 1 222 ? 2.447 0.921 19.074 1.00 90.12 222 ILE A O 1
ATOM 1768 N N . MET A 1 223 ? 1.452 -0.632 17.808 1.00 90.50 223 MET A N 1
ATOM 1769 C CA . MET A 1 223 ? 0.097 -0.310 18.263 1.00 90.50 223 MET A CA 1
ATOM 1770 C C . MET A 1 223 ? -0.153 -0.728 19.719 1.00 90.50 223 MET A C 1
ATOM 1772 O O . MET A 1 223 ? -0.949 -0.095 20.404 1.00 90.50 223 MET A O 1
ATOM 1776 N N . GLY A 1 224 ? 0.511 -1.775 20.211 1.00 84.69 224 GLY A N 1
ATOM 1777 C CA . GLY A 1 224 ? 0.388 -2.240 21.593 1.00 84.69 224 GLY A CA 1
ATOM 1778 C C . GLY A 1 224 ? 1.079 -1.338 22.621 1.00 84.69 224 GLY A C 1
ATOM 1779 O O . GLY A 1 224 ? 0.668 -1.316 23.777 1.00 84.69 224 GLY A O 1
ATOM 1780 N N . SER A 1 225 ? 2.088 -0.560 22.218 1.00 77.25 225 SER A N 1
ATOM 1781 C CA . SER A 1 225 ? 2.913 0.263 23.115 1.00 77.25 225 SER A CA 1
ATOM 1782 C C . SER A 1 225 ? 2.427 1.713 23.285 1.00 77.25 225 SER A C 1
ATOM 1784 O O . SER A 1 225 ? 3.230 2.604 23.549 1.00 77.25 225 SER A O 1
ATOM 1786 N N . ILE A 1 226 ? 1.134 1.996 23.090 1.00 71.62 226 ILE A N 1
ATOM 1787 C CA . ILE A 1 226 ? 0.602 3.372 23.104 1.00 71.62 226 ILE A CA 1
ATOM 1788 C C . ILE A 1 226 ? 0.647 3.987 24.512 1.00 71.62 226 ILE A C 1
ATOM 1790 O O . ILE A 1 226 ? -0.112 3.574 25.389 1.00 71.62 226 ILE A O 1
ATOM 1794 N N . ASN A 1 227 ? 1.399 5.084 24.683 1.00 65.81 227 ASN A N 1
ATOM 1795 C CA . ASN A 1 227 ? 1.396 5.921 25.895 1.00 65.81 227 ASN A CA 1
ATOM 1796 C C . ASN A 1 227 ? 0.650 7.258 25.727 1.00 65.81 227 ASN A C 1
ATOM 1798 O O . ASN A 1 227 ? 0.797 8.175 26.536 1.00 65.81 227 ASN A O 1
ATOM 1802 N N . ARG A 1 228 ? -0.246 7.346 24.733 1.00 73.88 228 ARG A N 1
ATOM 1803 C CA . ARG A 1 228 ? -1.191 8.462 24.491 1.00 73.88 228 ARG A CA 1
ATOM 1804 C C . ARG A 1 228 ? -0.566 9.756 23.961 1.00 73.88 228 ARG A C 1
ATOM 1806 O O . ARG A 1 228 ? -1.290 10.746 23.836 1.00 73.88 228 ARG A O 1
ATOM 1813 N N . SER A 1 229 ? 0.720 9.778 23.620 1.00 88.12 229 SER A N 1
ATOM 1814 C CA . SER A 1 229 ? 1.325 10.966 23.013 1.00 88.12 229 SER A CA 1
ATOM 1815 C C . SER A 1 229 ? 0.841 11.179 21.570 1.00 88.12 229 SER A C 1
ATOM 1817 O O . SER A 1 229 ? 0.354 10.260 20.896 1.00 88.12 229 SER A O 1
ATOM 1819 N N . LEU A 1 230 ? 0.966 12.416 21.076 1.00 88.62 230 LEU A N 1
ATOM 1820 C CA . LEU A 1 230 ? 0.597 12.758 19.700 1.00 88.62 230 LEU A CA 1
ATOM 1821 C C . LEU A 1 230 ? 1.404 11.948 18.658 1.00 88.62 230 LEU A C 1
ATOM 1823 O O . LEU A 1 230 ? 0.772 11.386 17.760 1.00 88.62 230 LEU A O 1
ATOM 1827 N N . PRO A 1 231 ? 2.741 11.792 18.780 1.00 90.81 231 PRO A N 1
ATOM 1828 C CA . PRO A 1 231 ? 3.517 11.018 17.810 1.00 90.81 231 PRO A CA 1
ATOM 1829 C C . PRO A 1 231 ? 3.200 9.513 17.839 1.00 90.81 231 PRO A C 1
ATOM 1831 O O . PRO A 1 231 ? 3.101 8.889 16.787 1.00 90.81 231 PRO A O 1
ATOM 1834 N N . GLU A 1 232 ? 2.949 8.921 19.012 1.00 90.06 232 GLU A N 1
ATOM 1835 C CA . GLU A 1 232 ? 2.516 7.513 19.102 1.00 90.06 232 GLU A CA 1
ATOM 1836 C C . GLU A 1 232 ? 1.143 7.308 18.450 1.00 90.06 232 GLU A C 1
ATOM 1838 O O . GLU A 1 232 ? 0.922 6.327 17.740 1.00 90.06 232 GLU A O 1
ATOM 1843 N N . THR A 1 233 ? 0.223 8.263 18.636 1.00 92.00 233 THR A N 1
ATOM 1844 C CA . THR A 1 233 ? -1.090 8.232 17.975 1.00 92.00 233 THR A CA 1
ATOM 1845 C C . THR A 1 233 ? -0.929 8.280 16.453 1.00 92.00 233 THR A C 1
ATOM 1847 O O . THR A 1 233 ? -1.578 7.508 15.747 1.00 92.00 233 THR A O 1
ATOM 1850 N N . GLN A 1 234 ? -0.029 9.126 15.938 1.00 93.50 234 GLN A N 1
ATOM 1851 C CA . GLN A 1 234 ? 0.305 9.178 14.511 1.00 93.50 234 GLN A CA 1
ATOM 1852 C C . GLN A 1 234 ? 0.876 7.844 14.014 1.00 93.50 234 GLN A C 1
ATOM 1854 O O . GLN A 1 234 ? 0.392 7.317 13.010 1.00 93.50 234 GLN A O 1
ATOM 1859 N N . ALA A 1 235 ? 1.834 7.256 14.736 1.00 94.12 235 ALA A N 1
ATOM 1860 C CA . ALA A 1 235 ? 2.397 5.950 14.400 1.00 94.12 235 ALA A CA 1
ATOM 1861 C C . ALA A 1 235 ? 1.309 4.864 14.324 1.00 94.12 235 ALA A C 1
ATOM 1863 O O . ALA A 1 235 ? 1.300 4.053 13.396 1.00 94.12 235 ALA A O 1
ATOM 1864 N N . CYS A 1 236 ? 0.333 4.887 15.234 1.00 93.94 236 CYS A N 1
ATOM 1865 C CA . CYS A 1 236 ? -0.778 3.932 15.243 1.00 93.94 236 CYS A CA 1
ATOM 1866 C C . CYS A 1 236 ? -1.758 4.134 14.091 1.00 93.94 236 CYS A C 1
ATOM 1868 O O . CYS A 1 236 ? -2.233 3.155 13.512 1.00 93.94 236 CYS A O 1
ATOM 1870 N N . ILE A 1 237 ? -2.051 5.385 13.722 1.00 94.75 237 ILE A N 1
ATOM 1871 C CA . ILE A 1 237 ? -2.884 5.686 12.551 1.00 94.75 237 ILE A CA 1
ATOM 1872 C C . ILE A 1 237 ? -2.219 5.130 11.292 1.00 94.75 237 ILE A C 1
ATOM 1874 O O . ILE A 1 237 ? -2.873 4.441 10.508 1.00 94.75 237 ILE A O 1
ATOM 1878 N N . ILE A 1 238 ? -0.923 5.397 11.105 1.00 96.19 238 ILE A N 1
ATOM 1879 C CA . ILE A 1 238 ? -0.186 4.928 9.928 1.00 96.19 238 ILE A CA 1
ATOM 1880 C C . ILE A 1 238 ? -0.101 3.398 9.935 1.00 96.19 238 ILE A C 1
ATOM 1882 O O . ILE A 1 238 ? -0.402 2.774 8.921 1.00 96.19 238 ILE A O 1
ATOM 1886 N N . SER A 1 239 ? 0.187 2.783 11.084 1.00 95.81 239 SER A N 1
ATOM 1887 C CA . SER A 1 239 ? 0.217 1.322 11.241 1.00 95.81 239 SER A CA 1
ATOM 1888 C C . SER A 1 239 ? -1.123 0.675 10.890 1.00 95.81 239 SER A C 1
ATOM 1890 O O . SER A 1 239 ? -1.172 -0.280 10.118 1.00 95.81 239 SER A O 1
ATOM 1892 N N . THR A 1 240 ? -2.229 1.257 11.360 1.00 96.06 240 THR A N 1
ATOM 1893 C CA . THR A 1 240 ? -3.585 0.804 11.016 1.00 96.06 240 THR A CA 1
ATOM 1894 C C . THR A 1 240 ? -3.847 0.937 9.514 1.00 96.06 240 THR A C 1
ATOM 1896 O O . THR A 1 240 ? -4.386 0.023 8.894 1.00 96.06 240 THR A O 1
ATOM 1899 N N . ASN A 1 241 ? -3.431 2.046 8.893 1.00 95.50 241 ASN A N 1
ATOM 1900 C CA . ASN A 1 241 ? -3.567 2.234 7.448 1.00 95.50 241 ASN A CA 1
ATOM 1901 C C . ASN A 1 241 ? -2.753 1.195 6.661 1.00 95.50 241 ASN A C 1
ATOM 1903 O O . ASN A 1 241 ? -3.253 0.677 5.665 1.00 95.50 241 ASN A O 1
ATOM 1907 N N . ILE A 1 242 ? -1.543 0.851 7.108 1.00 95.81 242 ILE A N 1
ATOM 1908 C CA . ILE A 1 242 ? -0.732 -0.191 6.473 1.00 95.81 242 ILE A CA 1
ATOM 1909 C C . ILE A 1 242 ? -1.448 -1.543 6.571 1.00 95.81 242 ILE A C 1
ATOM 1911 O O . ILE A 1 242 ? -1.592 -2.223 5.558 1.00 95.81 242 ILE A O 1
ATOM 1915 N N . MET A 1 243 ? -1.985 -1.903 7.739 1.00 95.62 243 MET A N 1
ATOM 1916 C CA . MET A 1 243 ? -2.767 -3.136 7.921 1.00 95.62 243 MET A CA 1
ATOM 1917 C C . MET A 1 243 ? -3.993 -3.187 6.988 1.00 95.62 243 MET A C 1
ATOM 1919 O O . MET A 1 243 ? -4.284 -4.226 6.390 1.00 95.62 243 MET A O 1
ATOM 1923 N N . ILE A 1 244 ? -4.664 -2.048 6.772 1.00 95.50 244 ILE A N 1
ATOM 1924 C CA . ILE A 1 244 ? -5.747 -1.920 5.781 1.00 95.50 244 ILE A CA 1
ATOM 1925 C C . ILE A 1 244 ? -5.227 -2.191 4.359 1.00 95.50 244 ILE A C 1
ATOM 1927 O O . ILE A 1 244 ? -5.867 -2.939 3.616 1.00 95.50 244 ILE A O 1
ATOM 1931 N N . ASN A 1 245 ? -4.079 -1.621 3.965 1.00 94.38 245 ASN A N 1
ATOM 1932 C CA . ASN A 1 245 ? -3.471 -1.894 2.655 1.00 94.38 245 ASN A CA 1
ATOM 1933 C C . ASN A 1 245 ? -3.201 -3.400 2.481 1.00 94.38 245 ASN A C 1
ATOM 1935 O O . ASN A 1 245 ? -3.562 -3.972 1.453 1.00 94.38 245 ASN A O 1
ATOM 1939 N N . PHE A 1 246 ? -2.638 -4.051 3.505 1.00 93.94 246 PHE A N 1
ATOM 1940 C CA . PHE A 1 246 ? -2.349 -5.487 3.513 1.00 93.94 246 PHE A CA 1
ATOM 1941 C C . PHE A 1 246 ? -3.591 -6.351 3.286 1.00 93.94 246 PHE A C 1
ATOM 1943 O O . PHE A 1 246 ? -3.540 -7.290 2.493 1.00 93.94 246 PHE A O 1
ATOM 1950 N N . TYR A 1 247 ? -4.713 -6.026 3.931 1.00 93.88 247 TYR A N 1
ATOM 1951 C CA . TYR A 1 247 ? -5.958 -6.772 3.738 1.00 93.88 247 TYR A CA 1
ATOM 1952 C C . TYR A 1 247 ? -6.559 -6.562 2.338 1.00 93.88 247 TYR A C 1
ATOM 1954 O O . TYR A 1 247 ? -7.135 -7.472 1.730 1.00 93.88 247 TYR A O 1
ATOM 1962 N N . LYS A 1 248 ? -6.449 -5.342 1.803 1.00 92.44 248 LYS A N 1
ATOM 1963 C CA . LYS A 1 248 ? -7.039 -4.969 0.510 1.00 92.44 248 LYS A CA 1
ATOM 1964 C C . LYS A 1 248 ? -6.363 -5.628 -0.689 1.00 92.44 248 LYS A C 1
ATOM 1966 O O . LYS A 1 248 ? -7.019 -5.800 -1.722 1.00 92.44 248 LYS A O 1
ATOM 1971 N N . HIS A 1 249 ? -5.093 -6.006 -0.568 1.00 91.50 249 HIS A N 1
ATOM 1972 C CA . HIS A 1 249 ? -4.388 -6.797 -1.576 1.00 91.50 249 HIS A CA 1
ATOM 1973 C C . HIS A 1 249 ? -4.627 -8.287 -1.349 1.00 91.50 249 HIS A C 1
ATOM 1975 O O . HIS A 1 249 ? -4.449 -8.802 -0.249 1.00 91.50 249 HIS A O 1
ATOM 1981 N N . LYS A 1 250 ? -5.022 -8.999 -2.409 1.00 89.25 250 LYS A N 1
ATOM 1982 C CA . LYS A 1 250 ? -5.404 -10.417 -2.316 1.00 89.25 250 LYS A CA 1
ATOM 1983 C C . LYS A 1 250 ? -4.258 -11.299 -1.817 1.00 89.25 250 LYS A C 1
ATOM 1985 O O . LYS A 1 250 ? -4.492 -12.159 -0.977 1.00 89.25 250 LYS A O 1
ATOM 1990 N N . ASP A 1 251 ? -3.043 -11.039 -2.294 1.00 89.88 251 ASP A N 1
ATOM 1991 C CA . ASP A 1 251 ? -1.873 -11.885 -2.032 1.00 89.88 251 ASP A CA 1
ATOM 1992 C C . ASP A 1 251 ? -1.331 -11.731 -0.602 1.00 89.88 251 ASP A C 1
ATOM 1994 O O . ASP A 1 251 ? -0.717 -12.653 -0.071 1.00 89.88 251 ASP A O 1
ATOM 1998 N N . SER A 1 252 ? -1.561 -10.580 0.042 1.00 91.75 252 SER A N 1
ATOM 1999 C CA . SER A 1 252 ? -1.107 -10.311 1.413 1.00 91.75 252 SER A CA 1
ATOM 2000 C C . SER A 1 252 ? -2.202 -10.445 2.476 1.00 91.75 252 SER A C 1
ATOM 2002 O O . SER A 1 252 ? -1.890 -10.452 3.665 1.00 91.75 252 SER A O 1
ATOM 2004 N N . ARG A 1 253 ? -3.472 -10.586 2.075 1.00 91.00 253 ARG A N 1
ATOM 2005 C CA . ARG A 1 253 ? -4.627 -10.680 2.982 1.00 91.00 253 ARG A CA 1
ATOM 2006 C C . ARG A 1 253 ? -4.507 -11.767 4.060 1.00 91.00 253 ARG A C 1
ATOM 2008 O O . ARG A 1 253 ? -4.823 -11.461 5.205 1.00 91.00 253 ARG A O 1
ATOM 2015 N N . PRO A 1 254 ? -4.037 -12.998 3.776 1.00 88.19 254 PRO A N 1
ATOM 2016 C CA . PRO A 1 254 ? -3.926 -14.032 4.811 1.00 88.19 254 PRO A CA 1
ATOM 2017 C C . PRO A 1 254 ? -2.977 -13.653 5.951 1.00 88.19 254 PRO A C 1
ATOM 2019 O O . PRO A 1 254 ? -3.132 -14.128 7.069 1.00 88.19 254 PRO A O 1
ATOM 2022 N N . PHE A 1 255 ? -2.007 -12.783 5.668 1.00 87.31 255 PHE A N 1
ATOM 2023 C CA . PHE A 1 255 ? -0.983 -12.357 6.615 1.00 87.31 255 PHE A CA 1
ATOM 2024 C C . PHE A 1 255 ? -1.341 -11.055 7.334 1.00 87.31 255 PHE A C 1
ATOM 2026 O O . PHE A 1 255 ? -0.644 -10.661 8.263 1.00 87.31 255 PHE A O 1
ATOM 2033 N N . SER A 1 256 ? -2.404 -10.360 6.913 1.00 86.94 256 SER A N 1
ATOM 2034 C CA . SER A 1 256 ? -2.764 -9.073 7.505 1.00 86.94 256 SER A CA 1
ATOM 2035 C C . SER A 1 256 ? -3.316 -9.215 8.920 1.00 86.94 256 SER A C 1
ATOM 2037 O O . SER A 1 256 ? -3.261 -8.263 9.685 1.00 86.94 256 SER A O 1
ATOM 2039 N N . VAL A 1 257 ? -3.887 -10.368 9.274 1.00 89.62 257 VAL A N 1
ATOM 2040 C CA . VAL A 1 257 ? -4.539 -10.563 10.572 1.00 89.62 257 VAL A CA 1
ATOM 2041 C C . VAL A 1 257 ? -3.576 -11.221 11.554 1.00 89.62 257 VAL A C 1
ATOM 2043 O O . VAL A 1 257 ? -3.035 -12.290 11.283 1.00 89.62 257 VAL A O 1
ATOM 2046 N N . VAL A 1 258 ? -3.399 -10.586 12.711 1.00 92.00 258 VAL A N 1
ATOM 2047 C CA . VAL A 1 258 ? -2.642 -11.109 13.853 1.00 92.00 258 VAL A CA 1
ATOM 2048 C C . VAL A 1 258 ? -3.657 -11.340 14.980 1.00 92.00 258 VAL A C 1
ATOM 2050 O O . VAL A 1 258 ? -4.105 -10.369 15.590 1.00 92.00 258 VAL A O 1
ATOM 2053 N N . PRO A 1 259 ? -4.123 -12.583 15.207 1.00 91.81 259 PRO A N 1
ATOM 2054 C CA . PRO A 1 259 ? -5.204 -12.868 16.156 1.00 91.81 259 PRO A CA 1
ATOM 2055 C C . PRO A 1 259 ? -4.933 -12.335 17.568 1.00 91.81 259 PRO A C 1
ATOM 2057 O O . PRO A 1 259 ? -5.833 -11.814 18.225 1.00 91.81 259 PRO A O 1
ATOM 2060 N N . GLU A 1 260 ? -3.680 -12.419 18.013 1.00 91.56 260 GLU A N 1
ATOM 2061 C CA . GLU A 1 260 ? -3.242 -12.049 19.358 1.00 91.56 260 GLU A CA 1
ATOM 2062 C C . GLU A 1 260 ? -3.387 -10.544 19.630 1.00 91.56 260 GLU A C 1
ATOM 2064 O O . GLU A 1 260 ? -3.451 -10.127 20.784 1.00 91.56 260 GLU A O 1
ATOM 2069 N N . SER A 1 261 ? -3.473 -9.714 18.584 1.00 92.44 261 SER A N 1
ATOM 2070 C CA . SER A 1 261 ? -3.596 -8.262 18.723 1.00 92.44 261 SER A CA 1
ATOM 2071 C C . SER A 1 261 ? -5.043 -7.763 18.777 1.00 92.44 261 SER A C 1
ATOM 2073 O O . SER A 1 261 ? -5.255 -6.565 18.970 1.00 92.44 261 SER A O 1
ATOM 2075 N N . LEU A 1 262 ? -6.050 -8.628 18.589 1.00 94.19 262 LEU A N 1
ATOM 2076 C CA . LEU A 1 262 ? -7.454 -8.202 18.506 1.00 94.19 262 LEU A CA 1
ATOM 2077 C C . LEU A 1 262 ? -7.959 -7.580 19.814 1.00 94.19 262 LEU A C 1
ATOM 2079 O O . LEU A 1 262 ? -8.578 -6.518 19.782 1.00 94.19 262 LEU A O 1
ATOM 2083 N N . ASP A 1 263 ? -7.642 -8.186 20.958 1.00 92.81 263 ASP A N 1
ATOM 2084 C CA . ASP A 1 263 ? -7.974 -7.634 22.279 1.00 92.81 263 ASP A CA 1
ATOM 2085 C C . ASP A 1 263 ? -7.361 -6.232 22.472 1.00 92.81 263 ASP A C 1
ATOM 2087 O O . ASP A 1 263 ? -8.045 -5.283 22.871 1.00 92.81 263 ASP A O 1
ATOM 2091 N N . ALA A 1 264 ? -6.096 -6.059 22.073 1.00 92.69 264 ALA A N 1
ATOM 2092 C CA . ALA A 1 264 ? -5.432 -4.760 22.102 1.00 92.69 264 ALA A CA 1
ATOM 2093 C C . ALA A 1 264 ? -6.142 -3.738 21.197 1.00 92.69 264 ALA A C 1
ATOM 2095 O O . ALA A 1 264 ? -6.352 -2.600 21.612 1.00 92.69 264 ALA A O 1
ATOM 2096 N N . PHE A 1 265 ? -6.582 -4.129 19.995 1.00 94.81 265 PHE A N 1
ATOM 2097 C CA . PHE A 1 265 ? -7.328 -3.234 19.103 1.00 94.81 265 PHE A CA 1
ATOM 2098 C C . PHE A 1 265 ? -8.621 -2.729 19.740 1.00 94.81 265 PHE A C 1
ATOM 2100 O O . PHE A 1 265 ? -8.881 -1.528 19.683 1.00 94.81 265 PHE A O 1
ATOM 2107 N N . PHE A 1 266 ? -9.398 -3.593 20.395 1.00 95.38 266 PHE A N 1
ATOM 2108 C CA . PHE A 1 266 ? -10.625 -3.177 21.077 1.00 95.38 266 PHE A CA 1
ATOM 2109 C C . PHE A 1 266 ? -10.354 -2.267 22.279 1.00 95.38 266 PHE A C 1
ATOM 2111 O O . PHE A 1 266 ? -11.058 -1.272 22.464 1.00 95.38 266 PHE A O 1
ATOM 2118 N N . LYS A 1 267 ? -9.287 -2.520 23.045 1.00 93.19 267 LYS A N 1
ATOM 2119 C CA . LYS A 1 267 ? -8.841 -1.621 24.125 1.00 93.19 267 LYS A CA 1
ATOM 2120 C C . LYS A 1 267 ? -8.446 -0.240 23.595 1.00 93.19 267 LYS A C 1
ATOM 2122 O O . LYS A 1 267 ? -8.833 0.778 24.173 1.00 93.19 267 LYS A O 1
ATOM 2127 N N . ILE A 1 268 ? -7.733 -0.187 22.468 1.00 93.56 268 ILE A N 1
ATOM 2128 C CA . ILE A 1 268 ? -7.375 1.068 21.791 1.00 93.56 268 ILE A CA 1
ATOM 2129 C C . ILE A 1 268 ? -8.634 1.767 21.276 1.00 93.56 268 ILE A C 1
ATOM 2131 O O . ILE A 1 268 ? -8.803 2.964 21.502 1.00 93.56 268 ILE A O 1
ATOM 2135 N N . MET A 1 269 ? -9.553 1.039 20.639 1.00 95.31 269 MET A N 1
ATOM 2136 C CA . MET A 1 269 ? -10.823 1.601 20.179 1.00 95.31 269 MET A CA 1
ATOM 2137 C C . MET A 1 269 ? -11.602 2.229 21.330 1.00 95.31 269 MET A C 1
ATOM 2139 O O . MET A 1 269 ? -11.995 3.389 21.223 1.00 95.31 269 MET A O 1
ATOM 2143 N N . LEU A 1 270 ? -11.751 1.517 22.448 1.00 95.19 270 LEU A N 1
ATOM 2144 C CA . LEU A 1 270 ? -12.413 2.032 23.643 1.00 95.19 270 LEU A CA 1
ATOM 2145 C C . LEU A 1 270 ? -11.746 3.313 24.158 1.00 95.19 270 LEU A C 1
ATOM 2147 O O . LEU A 1 270 ? -12.435 4.258 24.532 1.00 95.19 270 LEU A O 1
ATOM 2151 N N . HIS A 1 271 ? -10.416 3.386 24.123 1.00 92.44 271 HIS A N 1
ATOM 2152 C CA . HIS A 1 271 ? -9.679 4.561 24.581 1.00 92.44 271 HIS A CA 1
ATOM 2153 C C . HIS A 1 271 ? -9.764 5.780 23.640 1.00 92.44 271 HIS A C 1
ATOM 2155 O O . HIS A 1 271 ? -9.530 6.907 24.082 1.00 92.44 271 HIS A O 1
ATOM 2161 N N . PHE A 1 272 ? -10.046 5.585 22.349 1.00 93.62 272 PHE A N 1
ATOM 2162 C CA . PHE A 1 272 ? -10.046 6.655 21.338 1.00 93.62 272 PHE A CA 1
ATOM 2163 C C . PHE A 1 272 ? -11.431 6.977 20.756 1.00 93.62 272 PHE A C 1
ATOM 2165 O O . PHE A 1 272 ? -11.539 7.905 19.955 1.00 93.62 272 PHE A O 1
ATOM 2172 N N . CYS A 1 273 ? -12.482 6.260 21.156 1.00 94.69 273 CYS A N 1
ATOM 2173 C CA . CYS A 1 273 ? -13.814 6.364 20.557 1.00 94.69 273 CYS A CA 1
ATOM 2174 C C . CYS A 1 273 ? -14.515 7.723 20.722 1.00 94.69 273 CYS A C 1
ATOM 2176 O O . CYS A 1 273 ? -15.405 8.033 19.936 1.00 94.69 273 CYS A O 1
ATOM 2178 N N . ASP A 1 274 ? -14.110 8.560 21.680 1.00 93.06 274 ASP A N 1
ATOM 2179 C CA . ASP A 1 274 ? -14.678 9.894 21.921 1.00 93.06 274 ASP A CA 1
ATOM 2180 C C . ASP A 1 274 ? -13.722 11.055 21.572 1.00 93.06 274 ASP A C 1
ATOM 2182 O O . ASP A 1 274 ? -14.031 12.231 21.815 1.00 93.06 274 ASP A O 1
ATOM 2186 N N . LYS A 1 275 ? -12.569 10.741 20.966 1.00 91.31 275 LYS A N 1
ATOM 2187 C CA . LYS A 1 275 ? -11.530 11.708 20.592 1.00 91.31 275 LYS A CA 1
ATOM 2188 C C . LYS A 1 275 ? -11.660 12.137 19.130 1.00 91.31 275 LYS A C 1
ATOM 2190 O O . LYS A 1 275 ? -11.970 11.330 18.259 1.00 91.31 275 LYS A O 1
ATOM 2195 N N . GLU A 1 276 ? -11.359 13.405 18.845 1.00 89.94 276 GLU A N 1
ATOM 2196 C CA . GLU A 1 276 ? -11.284 13.950 17.476 1.00 89.94 276 GLU A CA 1
ATOM 2197 C C . GLU A 1 276 ? -10.000 13.471 16.777 1.00 89.94 276 GLU A C 1
ATOM 2199 O O . GLU A 1 276 ? -9.017 14.201 16.663 1.00 89.94 276 GLU A O 1
ATOM 2204 N N . CYS A 1 277 ? -9.975 12.197 16.380 1.00 89.81 277 CYS A N 1
ATOM 2205 C CA . CYS A 1 277 ? -8.809 11.531 15.807 1.00 89.81 277 CYS A CA 1
ATOM 2206 C C . CYS A 1 277 ? -9.229 10.468 14.781 1.00 89.81 277 CYS A C 1
ATOM 2208 O O . CYS A 1 277 ? -10.220 9.765 14.967 1.00 89.81 277 CYS A O 1
ATOM 2210 N N . GLU A 1 278 ? -8.442 10.294 13.714 1.00 92.69 278 GLU A N 1
ATOM 2211 C CA . GLU A 1 278 ? -8.717 9.291 12.676 1.00 92.69 278 GLU A CA 1
ATOM 2212 C C . GLU A 1 278 ? -8.447 7.842 13.109 1.00 92.69 278 GLU A C 1
ATOM 2214 O O . GLU A 1 278 ? -8.822 6.916 12.386 1.00 92.69 278 GLU A O 1
ATOM 2219 N N . LEU A 1 279 ? -7.796 7.610 14.253 1.00 94.44 279 LEU A N 1
ATOM 2220 C CA . LEU A 1 279 ? -7.420 6.262 14.691 1.00 94.44 279 LEU A CA 1
ATOM 2221 C C . LEU A 1 279 ? -8.647 5.361 14.874 1.00 94.44 279 LEU A C 1
ATOM 2223 O O . LEU A 1 279 ? -8.683 4.258 14.333 1.00 94.44 279 LEU A O 1
ATOM 2227 N N . PHE A 1 280 ? -9.676 5.851 15.569 1.00 96.00 280 PHE A N 1
ATOM 2228 C CA . PHE A 1 280 ? -10.900 5.092 15.825 1.00 96.00 280 PHE A CA 1
ATOM 2229 C C . PHE A 1 280 ? -11.645 4.676 14.539 1.00 96.00 280 PHE A C 1
ATOM 2231 O O . PHE A 1 280 ? -11.863 3.476 14.354 1.00 96.00 280 PHE A O 1
ATOM 2238 N N . PRO A 1 281 ? -11.989 5.582 13.598 1.00 95.75 281 PRO A N 1
ATOM 2239 C CA . PRO A 1 281 ? -12.636 5.170 12.351 1.00 95.75 281 PRO A CA 1
ATOM 2240 C C . PRO A 1 281 ? -11.720 4.318 11.449 1.00 95.75 281 PRO A C 1
ATOM 2242 O O . PRO A 1 281 ? -12.208 3.469 10.695 1.00 95.75 281 PRO A O 1
ATOM 2245 N N . SER A 1 282 ? -10.392 4.469 11.549 1.00 96.06 282 SER A N 1
ATOM 2246 C CA . SER A 1 282 ? -9.441 3.590 10.849 1.00 96.06 282 SER A CA 1
ATOM 2247 C C . SER A 1 282 ? -9.469 2.165 11.417 1.00 96.06 282 SER A C 1
ATOM 2249 O O . SER A 1 282 ? -9.535 1.211 10.647 1.00 96.06 282 SER A O 1
ATOM 2251 N N . LEU A 1 283 ? -9.513 2.002 12.744 1.00 97.06 283 LEU A N 1
ATOM 2252 C CA . LEU A 1 283 ? -9.671 0.694 13.394 1.00 97.06 283 LEU A CA 1
ATOM 2253 C C . LEU A 1 283 ? -11.027 0.059 13.076 1.00 97.06 283 LEU A C 1
ATOM 2255 O O . LEU A 1 283 ? -11.078 -1.126 12.749 1.00 97.06 283 LEU A O 1
ATOM 2259 N N . CYS A 1 284 ? -12.104 0.856 13.055 1.00 97.75 284 CYS A N 1
ATOM 2260 C CA . CYS A 1 284 ? -13.409 0.389 12.582 1.00 97.75 284 CYS A CA 1
ATOM 2261 C C . CYS A 1 284 ? -13.309 -0.161 11.156 1.00 97.75 284 CYS A C 1
ATOM 2263 O O . CYS A 1 284 ? -13.850 -1.220 10.866 1.00 97.75 284 CYS A O 1
ATOM 2265 N N . THR A 1 285 ? -12.575 0.527 10.274 1.00 97.38 285 THR A N 1
ATOM 2266 C CA . THR A 1 285 ? -12.356 0.072 8.893 1.00 97.38 285 THR A CA 1
ATOM 2267 C C . THR A 1 285 ? -11.608 -1.255 8.857 1.00 97.38 285 THR A C 1
ATOM 2269 O O . THR A 1 285 ? -12.009 -2.148 8.118 1.00 97.38 285 THR A O 1
ATOM 2272 N N . LEU A 1 286 ? -10.536 -1.396 9.640 1.00 97.31 286 LEU A N 1
ATOM 2273 C CA . LEU A 1 286 ? -9.727 -2.613 9.669 1.00 97.31 286 LEU A CA 1
ATOM 2274 C C . LEU A 1 286 ? -10.543 -3.829 10.127 1.00 97.31 286 LEU A C 1
ATOM 2276 O O . LEU A 1 286 ? -10.568 -4.846 9.440 1.00 97.31 286 LEU A O 1
ATOM 2280 N N . LEU A 1 287 ? -11.251 -3.708 11.251 1.00 97.50 287 LEU A N 1
ATOM 2281 C CA . LEU A 1 287 ? -12.069 -4.798 11.786 1.00 97.50 287 LEU A CA 1
ATOM 2282 C C . LEU A 1 287 ? -13.275 -5.103 10.895 1.00 97.50 287 LEU A C 1
ATOM 2284 O O . LEU A 1 287 ? -13.613 -6.268 10.701 1.00 97.50 287 LEU A O 1
ATOM 2288 N N . TRP A 1 288 ? -13.887 -4.075 10.302 1.00 97.94 288 TRP A N 1
ATOM 2289 C CA . TRP A 1 288 ? -14.969 -4.247 9.334 1.00 97.94 288 TRP A CA 1
ATOM 2290 C C . TRP A 1 288 ? -14.488 -5.018 8.103 1.00 97.94 288 TRP A C 1
ATOM 2292 O O . TRP A 1 288 ? -15.163 -5.938 7.652 1.00 97.94 288 TRP A O 1
ATOM 2302 N N . LEU A 1 289 ? -13.286 -4.710 7.603 1.00 96.81 289 LEU A N 1
ATOM 2303 C CA . LEU A 1 289 ? -12.661 -5.478 6.530 1.00 96.81 289 LEU A CA 1
ATOM 2304 C C . LEU A 1 289 ? -12.447 -6.937 6.946 1.00 96.81 289 LEU A C 1
ATOM 2306 O O . LEU A 1 289 ? -12.838 -7.830 6.203 1.00 96.81 289 LEU A O 1
ATOM 2310 N N . TYR A 1 290 ? -11.897 -7.197 8.134 1.00 96.19 290 TYR A N 1
ATOM 2311 C CA . TYR A 1 290 ? -11.661 -8.564 8.618 1.00 96.19 290 TYR A CA 1
ATOM 2312 C C . TYR A 1 290 ? -12.954 -9.374 8.732 1.00 96.19 290 TYR A C 1
ATOM 2314 O O . TYR A 1 290 ? -12.983 -10.536 8.334 1.00 96.19 290 TYR A O 1
ATOM 2322 N N . ALA A 1 291 ? -14.037 -8.749 9.194 1.00 96.44 291 ALA A N 1
ATOM 2323 C CA . ALA A 1 291 ? -15.334 -9.390 9.383 1.00 96.44 291 ALA A CA 1
ATOM 2324 C C . ALA A 1 291 ? -16.030 -9.829 8.077 1.00 96.44 291 ALA A C 1
ATOM 2326 O O . ALA A 1 291 ? -17.017 -10.563 8.135 1.00 96.44 291 ALA A O 1
ATOM 2327 N N . HIS A 1 292 ? -15.522 -9.441 6.899 1.00 95.12 292 HIS A N 1
ATOM 2328 C CA . HIS A 1 292 ? -15.988 -10.002 5.625 1.00 95.12 292 HIS A CA 1
ATOM 2329 C C . HIS A 1 292 ? -15.587 -11.468 5.419 1.00 95.12 292 HIS A C 1
ATOM 2331 O O . HIS A 1 292 ? -16.202 -12.157 4.606 1.00 95.12 292 HIS A O 1
ATOM 2337 N N . ASP A 1 293 ? -14.574 -11.951 6.137 1.00 94.38 293 ASP A N 1
ATOM 2338 C CA . ASP A 1 293 ? -14.224 -13.367 6.184 1.00 94.38 293 ASP A CA 1
ATOM 2339 C C . ASP A 1 293 ? -14.924 -14.024 7.382 1.00 94.38 293 ASP A C 1
ATOM 2341 O O . ASP A 1 293 ? -14.764 -13.593 8.526 1.00 94.38 293 ASP A O 1
ATOM 2345 N N . ALA A 1 294 ? -15.695 -15.086 7.133 1.00 95.38 294 ALA A N 1
ATOM 2346 C CA . ALA A 1 294 ? -16.472 -15.772 8.164 1.00 95.38 294 ALA A CA 1
ATOM 2347 C C . ALA A 1 294 ? -15.602 -16.357 9.292 1.00 95.38 294 ALA A C 1
ATOM 2349 O O . ALA A 1 294 ? -16.028 -16.391 10.450 1.00 95.38 294 ALA A O 1
ATOM 2350 N N . ASN A 1 295 ? -14.374 -16.789 8.984 1.00 94.38 295 ASN A N 1
ATOM 2351 C CA . ASN A 1 295 ? -13.449 -17.291 9.996 1.00 94.38 295 ASN A CA 1
ATOM 2352 C C . ASN A 1 295 ? -12.994 -16.161 10.911 1.00 94.38 295 ASN A C 1
ATOM 2354 O O . ASN A 1 295 ? -13.083 -16.288 12.130 1.00 94.38 295 ASN A O 1
ATOM 2358 N N . TRP A 1 296 ? -12.581 -15.035 10.331 1.00 94.69 296 TRP A N 1
ATOM 2359 C CA . TRP A 1 296 ? -12.129 -13.883 11.104 1.00 94.69 296 TRP A CA 1
ATOM 2360 C C . TRP A 1 296 ? -13.262 -13.208 11.868 1.00 94.69 296 TRP A C 1
ATOM 2362 O O . TRP A 1 296 ? -13.062 -12.837 13.020 1.00 94.69 296 TRP A O 1
ATOM 2372 N N . LYS A 1 297 ? -14.474 -13.142 11.306 1.00 96.31 297 LYS A N 1
ATOM 2373 C CA . LYS A 1 297 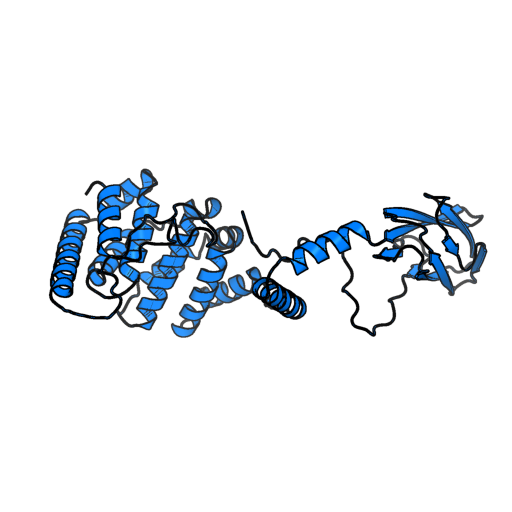? -15.676 -12.700 12.026 1.00 96.31 297 LYS A CA 1
ATOM 2374 C C . LYS A 1 297 ? -15.900 -13.514 13.302 1.00 96.31 297 LYS A C 1
ATOM 2376 O O . LYS A 1 297 ? -16.123 -12.938 14.363 1.00 96.31 297 LYS A O 1
ATOM 2381 N N . ARG A 1 298 ? -15.792 -14.844 13.224 1.00 96.06 298 ARG A N 1
ATOM 2382 C CA . ARG A 1 298 ? -15.917 -15.735 14.389 1.00 96.06 298 ARG A CA 1
ATOM 2383 C C . ARG A 1 298 ? -14.808 -15.508 15.418 1.00 96.06 298 ARG A C 1
ATOM 2385 O O . ARG A 1 298 ? -15.107 -15.468 16.604 1.00 96.06 298 ARG A O 1
ATOM 2392 N N . VAL A 1 299 ? -13.561 -15.324 14.979 1.00 96.19 299 VAL A N 1
ATOM 2393 C CA . VAL A 1 299 ? -12.434 -15.021 15.883 1.00 96.19 299 VAL A CA 1
ATOM 2394 C C . VAL A 1 299 ? -12.634 -13.673 16.582 1.00 96.19 299 VAL A C 1
ATOM 2396 O O . VAL A 1 299 ? -12.445 -13.589 17.789 1.00 96.19 299 VAL A O 1
ATOM 2399 N N . ILE A 1 300 ? -13.084 -12.642 15.859 1.00 96.38 300 ILE A N 1
ATOM 2400 C CA . ILE A 1 300 ? -13.388 -11.323 16.430 1.00 96.38 300 ILE A CA 1
ATOM 2401 C C . ILE A 1 300 ? -14.486 -11.436 17.492 1.00 96.38 300 ILE A C 1
ATOM 2403 O O . ILE A 1 300 ? -14.318 -10.925 18.591 1.00 96.38 300 ILE A O 1
ATOM 2407 N N . ARG A 1 301 ? -15.579 -12.152 17.206 1.00 96.06 301 ARG A N 1
ATOM 2408 C CA . ARG A 1 301 ? -16.666 -12.388 18.176 1.00 96.06 301 ARG A CA 1
ATOM 2409 C C . ARG A 1 301 ? -16.239 -13.216 19.391 1.00 96.06 301 ARG A C 1
ATOM 2411 O O . ARG A 1 301 ? -16.918 -13.181 20.407 1.00 96.06 301 ARG A O 1
ATOM 2418 N N . GLY A 1 302 ? -15.141 -13.961 19.284 1.00 95.06 302 GLY A N 1
ATOM 2419 C CA . GLY A 1 302 ? -14.556 -14.727 20.383 1.00 95.06 302 GLY A CA 1
ATOM 2420 C C . GLY A 1 302 ? -13.633 -13.918 21.299 1.00 95.06 302 GLY A C 1
ATOM 2421 O O . GLY A 1 302 ? -13.082 -14.492 22.235 1.00 95.06 302 GLY A O 1
ATOM 2422 N N . VAL A 1 303 ? -13.424 -12.620 21.039 1.00 95.19 303 VAL A N 1
ATOM 2423 C CA . VAL A 1 303 ? -12.628 -11.757 21.925 1.00 95.19 303 VAL A CA 1
ATOM 2424 C C . VAL A 1 303 ? -13.328 -11.637 23.291 1.00 95.19 303 VAL A C 1
ATOM 2426 O O . VAL A 1 303 ? -14.539 -11.404 23.325 1.00 95.19 303 VAL A O 1
ATOM 2429 N N . PRO A 1 304 ? -12.598 -11.772 24.417 1.00 94.06 304 PRO A N 1
ATOM 2430 C CA . PRO A 1 304 ? -13.181 -11.666 25.753 1.00 94.06 304 PRO A CA 1
ATOM 2431 C C . PRO A 1 304 ? -13.931 -10.346 25.966 1.00 94.06 304 PRO A C 1
ATOM 2433 O O . PRO A 1 304 ? -13.450 -9.284 25.574 1.00 94.06 304 PRO A O 1
ATOM 2436 N N . ASP A 1 305 ? -15.108 -10.420 26.591 1.00 93.94 305 ASP A N 1
ATOM 2437 C CA . ASP A 1 305 ? -15.959 -9.274 26.942 1.00 93.94 305 ASP A CA 1
ATOM 2438 C C . ASP A 1 305 ? -16.312 -8.330 25.775 1.00 93.94 305 ASP A C 1
ATOM 2440 O O . ASP A 1 305 ? -16.672 -7.170 25.997 1.00 93.94 305 ASP A O 1
ATOM 2444 N N . ILE A 1 306 ? -16.237 -8.805 24.524 1.00 95.31 306 ILE A N 1
ATOM 2445 C CA . ILE A 1 306 ? -16.439 -7.961 23.339 1.00 95.31 306 ILE A CA 1
ATOM 2446 C C . ILE A 1 306 ? -17.791 -7.240 23.352 1.00 95.31 306 ILE A C 1
ATOM 2448 O O . ILE A 1 306 ? -17.837 -6.053 23.047 1.00 95.31 306 ILE A O 1
ATOM 2452 N N . GLU A 1 307 ? -18.871 -7.909 23.763 1.00 95.50 307 GLU A N 1
ATOM 2453 C CA . GLU A 1 307 ? -20.209 -7.310 23.863 1.00 95.50 307 GLU A CA 1
ATOM 2454 C C . GLU A 1 307 ? -20.213 -6.096 24.791 1.00 95.50 307 GLU A C 1
ATOM 2456 O O . GLU A 1 307 ? -20.615 -5.000 24.398 1.00 95.50 307 GLU A O 1
ATOM 2461 N N . HIS A 1 308 ? -19.671 -6.260 25.997 1.00 96.38 308 HIS A N 1
ATOM 2462 C CA . HIS A 1 308 ? -19.579 -5.182 26.971 1.00 96.38 308 HIS A CA 1
ATOM 2463 C C . HIS A 1 308 ? -18.672 -4.040 26.478 1.00 96.38 308 HIS A C 1
ATOM 2465 O O . HIS A 1 308 ? -18.997 -2.862 26.655 1.00 96.38 308 HIS A O 1
ATOM 2471 N N . ILE A 1 309 ? -17.552 -4.358 25.815 1.00 96.88 309 ILE A N 1
ATOM 2472 C CA . ILE A 1 309 ? -16.665 -3.344 25.223 1.00 96.88 309 ILE A CA 1
ATOM 2473 C C . ILE A 1 309 ? -17.395 -2.557 24.126 1.00 96.88 309 ILE A C 1
ATOM 2475 O O . ILE A 1 309 ? -17.320 -1.326 24.109 1.00 96.88 309 ILE A O 1
ATOM 2479 N N . LEU A 1 310 ? -18.112 -3.239 23.230 1.00 97.38 310 LEU A N 1
ATOM 2480 C CA . LEU A 1 310 ? -18.858 -2.620 22.135 1.00 97.38 310 LEU A CA 1
ATOM 2481 C C . LEU A 1 310 ? -19.989 -1.727 22.651 1.00 97.38 310 LEU A C 1
ATOM 2483 O O . LEU A 1 310 ? -20.099 -0.591 22.189 1.00 97.38 310 LEU A O 1
ATOM 2487 N N . MET A 1 311 ? -20.756 -2.179 23.648 1.00 96.88 311 MET A N 1
ATOM 2488 C CA . MET A 1 311 ? -21.785 -1.360 24.302 1.00 96.88 311 MET A CA 1
ATOM 2489 C C . MET A 1 311 ? -21.182 -0.077 24.884 1.00 96.88 311 MET A C 1
ATOM 2491 O O . MET A 1 311 ? -21.655 1.026 24.615 1.00 96.88 311 MET A O 1
ATOM 2495 N N . LYS A 1 312 ? -20.061 -0.191 25.606 1.00 97.44 312 LYS A N 1
ATOM 2496 C CA . LYS A 1 312 ? -19.388 0.970 26.197 1.00 97.44 312 LYS A CA 1
ATOM 2497 C C . LYS A 1 312 ? -18.853 1.945 25.142 1.00 97.44 312 LYS A C 1
ATOM 2499 O O . LYS A 1 312 ? -18.928 3.159 25.333 1.00 97.44 312 LYS A O 1
ATOM 2504 N N . ILE A 1 313 ? -18.317 1.438 24.028 1.00 97.56 313 ILE A N 1
ATOM 2505 C CA . ILE A 1 313 ? -17.915 2.273 22.884 1.00 97.56 313 ILE A CA 1
ATOM 2506 C C . ILE A 1 313 ? -19.136 3.001 22.313 1.00 97.56 313 ILE A C 1
ATOM 2508 O O . ILE A 1 313 ? -19.060 4.205 22.065 1.00 97.56 313 ILE A O 1
ATOM 2512 N N . GLN A 1 314 ? -20.257 2.299 22.133 1.00 96.19 314 GLN A N 1
ATOM 2513 C CA . GLN A 1 314 ? -21.491 2.870 21.601 1.00 96.19 314 GLN A CA 1
ATOM 2514 C C . GLN A 1 314 ? -21.975 4.050 22.451 1.00 96.19 314 GLN A C 1
ATOM 2516 O O . GLN A 1 314 ? -22.209 5.135 21.913 1.00 96.19 314 GLN A O 1
ATOM 2521 N N . ASP A 1 315 ? -22.030 3.876 23.772 1.00 96.50 315 ASP A N 1
ATOM 2522 C CA . ASP A 1 315 ? -22.435 4.924 24.713 1.00 96.50 315 ASP A CA 1
ATOM 2523 C C . ASP A 1 315 ? -21.537 6.163 24.612 1.00 96.50 315 ASP A C 1
ATOM 2525 O O . ASP A 1 315 ? -22.018 7.299 24.543 1.00 96.50 315 ASP A O 1
ATOM 2529 N N . LEU A 1 316 ? -20.217 5.963 24.555 1.00 96.56 316 LEU A N 1
ATOM 2530 C CA . LEU A 1 316 ? -19.242 7.051 24.463 1.00 96.56 316 LEU A CA 1
ATOM 2531 C C . LEU A 1 316 ? -19.342 7.810 23.133 1.00 96.56 316 LEU A C 1
ATOM 2533 O O . LEU A 1 316 ? -19.325 9.047 23.133 1.00 96.56 316 LEU A O 1
ATOM 2537 N N . VAL A 1 317 ? -19.501 7.095 22.016 1.00 93.88 317 VAL A N 1
ATOM 2538 C CA . VAL A 1 317 ? -19.659 7.677 20.674 1.00 93.88 317 VAL A CA 1
ATOM 2539 C C . VAL A 1 317 ? -20.965 8.470 20.573 1.00 93.88 317 VAL A C 1
ATOM 2541 O O . VAL A 1 317 ? -20.958 9.607 20.090 1.00 93.88 317 VAL A O 1
ATOM 2544 N N . ILE A 1 318 ? -22.082 7.925 21.071 1.00 91.19 318 ILE A N 1
ATOM 2545 C CA . ILE A 1 318 ? -23.385 8.610 21.088 1.00 91.19 318 ILE A CA 1
ATOM 2546 C C . ILE A 1 318 ? -23.326 9.852 21.980 1.00 91.19 318 ILE A C 1
ATOM 2548 O O . ILE A 1 318 ? -23.759 10.934 21.574 1.00 91.19 318 ILE A O 1
ATOM 2552 N N . ARG A 1 319 ? -22.734 9.741 23.173 1.00 93.19 319 ARG A N 1
ATOM 2553 C CA . ARG A 1 319 ? -22.529 10.884 24.071 1.00 93.19 319 ARG A CA 1
ATOM 2554 C C . ARG A 1 319 ? -21.734 11.994 23.380 1.00 93.19 319 ARG A C 1
ATOM 2556 O O . ARG A 1 319 ? -22.127 13.159 23.455 1.00 93.19 319 ARG A O 1
ATOM 2563 N N . LYS A 1 320 ? -20.652 11.646 22.672 1.00 91.88 320 LYS A N 1
ATOM 2564 C CA . LYS A 1 320 ? -19.818 12.608 21.936 1.00 91.88 320 LYS A CA 1
ATOM 2565 C C . LYS A 1 320 ? -20.579 13.273 20.789 1.00 91.88 320 LYS A C 1
ATOM 2567 O O . LYS A 1 320 ? -20.519 14.495 20.659 1.00 91.88 320 LYS A O 1
ATOM 2572 N N . LYS A 1 321 ? -21.349 12.502 20.014 1.00 89.25 321 LYS A N 1
ATOM 2573 C CA . LYS A 1 321 ? -22.255 13.018 18.973 1.00 89.25 321 LYS A CA 1
ATOM 2574 C C . LYS A 1 321 ? -23.214 14.063 19.544 1.00 89.25 321 LYS A C 1
ATOM 2576 O O . LYS A 1 321 ? -23.293 15.173 19.023 1.00 89.25 321 LYS A O 1
ATOM 2581 N N . ASN A 1 322 ? -23.904 13.723 20.631 1.00 89.75 322 ASN A N 1
ATOM 2582 C CA . ASN A 1 322 ? -24.899 14.592 21.260 1.00 89.75 322 ASN A CA 1
ATOM 2583 C C . ASN A 1 322 ? -24.268 15.861 21.846 1.00 89.75 322 ASN A C 1
ATOM 2585 O O . ASN A 1 322 ? -24.883 16.924 21.810 1.00 89.75 322 ASN A O 1
ATOM 2589 N N . MET A 1 323 ? -23.040 15.769 22.368 1.00 88.69 323 MET A N 1
ATOM 2590 C CA . MET A 1 323 ? -22.272 16.935 22.804 1.00 88.69 323 MET A CA 1
ATOM 2591 C C . MET A 1 323 ? -21.981 17.871 21.623 1.00 88.69 323 MET A C 1
ATOM 2593 O O . MET A 1 323 ? -22.262 19.060 21.714 1.00 88.69 323 MET A O 1
ATOM 2597 N N . LEU A 1 324 ? -21.470 17.336 20.509 1.00 87.19 324 LEU A N 1
ATOM 2598 C CA . LEU A 1 324 ? -21.073 18.122 19.337 1.00 87.19 324 LEU A CA 1
ATOM 2599 C C . LEU A 1 324 ? -22.251 18.747 18.587 1.00 87.19 324 LEU A C 1
ATOM 2601 O O . LEU A 1 324 ? -22.102 19.825 18.031 1.00 87.19 324 LEU A O 1
ATOM 2605 N N . GLN A 1 325 ? -23.426 18.112 18.592 1.00 82.38 325 GLN A N 1
ATOM 2606 C CA . GLN A 1 325 ? -24.643 18.704 18.023 1.00 82.38 325 GLN A CA 1
ATOM 2607 C C . GLN A 1 325 ? -25.094 19.967 18.769 1.00 82.38 325 GLN A C 1
ATOM 2609 O O . GLN A 1 325 ? -25.740 20.828 18.178 1.00 82.38 325 GLN A O 1
ATOM 2614 N N . LYS A 1 326 ? -24.764 20.079 20.062 1.00 83.44 326 LYS A N 1
ATOM 2615 C CA . LYS A 1 326 ? -25.098 21.242 20.894 1.00 83.44 326 LYS A CA 1
ATOM 2616 C C . LYS A 1 326 ? -24.083 22.377 20.752 1.00 83.44 326 LYS A C 1
ATOM 2618 O O . LYS A 1 326 ? -24.411 23.519 21.059 1.00 83.44 326 LYS A O 1
ATOM 2623 N N . THR A 1 327 ? -22.864 22.086 20.300 1.00 78.38 327 THR A N 1
ATOM 2624 C CA . THR A 1 327 ? -21.819 23.085 20.066 1.00 78.38 327 THR A CA 1
ATOM 2625 C C . THR A 1 327 ? -21.795 23.527 18.606 1.00 78.38 327 THR A C 1
ATOM 2627 O O . THR A 1 327 ? -21.545 22.741 17.698 1.00 78.38 327 THR A O 1
ATOM 2630 N N . THR A 1 328 ? -21.968 24.825 18.362 1.00 63.41 328 THR A N 1
ATOM 2631 C CA . THR A 1 328 ? -21.854 25.436 17.029 1.00 63.41 328 THR A CA 1
ATOM 2632 C C . THR A 1 328 ? -20.382 25.570 16.615 1.00 63.41 328 THR A C 1
ATOM 2634 O O . THR A 1 328 ? -19.840 26.669 16.509 1.00 63.41 328 THR A O 1
ATOM 2637 N N . THR A 1 329 ? -19.673 24.456 16.436 1.00 62.28 329 THR A N 1
ATOM 2638 C CA . THR A 1 329 ? -18.253 24.471 16.061 1.00 62.28 329 THR A CA 1
ATOM 2639 C C . THR A 1 329 ? -18.105 24.436 14.537 1.00 62.28 329 THR A C 1
ATOM 2641 O O . THR A 1 329 ? -18.575 23.515 13.881 1.00 62.28 329 THR A O 1
ATOM 2644 N N . LYS A 1 330 ? -17.410 25.428 13.958 1.00 62.31 330 LYS A N 1
ATOM 2645 C CA . LYS A 1 330 ? -17.114 25.512 12.507 1.00 62.31 330 LYS A CA 1
ATOM 2646 C C . LYS A 1 330 ? -16.034 24.526 12.027 1.00 62.31 330 LYS A C 1
ATOM 2648 O O . LYS A 1 330 ? -15.671 24.536 10.853 1.00 62.31 330 LYS A O 1
ATOM 2653 N N . GLN A 1 331 ? -15.464 23.725 12.925 1.00 68.94 331 GLN A N 1
ATOM 2654 C CA . GLN A 1 331 ? -14.346 22.838 12.622 1.00 68.94 331 GLN A CA 1
ATOM 2655 C C . GLN A 1 331 ? -14.850 21.492 12.095 1.00 68.94 331 GLN A C 1
ATOM 2657 O O . GLN A 1 331 ? -15.823 20.936 12.600 1.00 68.94 331 GLN A O 1
ATOM 2662 N N . LYS A 1 332 ? -14.161 20.959 11.083 1.00 77.25 332 LYS A N 1
ATOM 2663 C CA . LYS A 1 332 ? -14.429 19.624 10.544 1.00 77.25 332 LYS A CA 1
ATOM 2664 C C . LYS A 1 332 ? -14.178 18.579 11.639 1.00 77.25 332 LYS A C 1
ATOM 2666 O O . LYS A 1 332 ? -13.055 18.478 12.125 1.00 77.25 332 LYS A O 1
ATOM 2671 N N . SER A 1 333 ? -15.213 17.831 12.011 1.00 85.12 333 SER A N 1
ATOM 2672 C CA . SER A 1 333 ? -15.176 16.802 13.061 1.00 85.12 333 SER A CA 1
ATOM 2673 C C . SER A 1 333 ? -15.325 15.408 12.457 1.00 85.12 333 SER A C 1
ATOM 2675 O O . SER A 1 333 ? -16.063 15.226 11.487 1.00 85.12 333 SER A O 1
ATOM 2677 N N . VAL A 1 334 ? -14.673 14.409 13.060 1.00 87.69 334 VAL A N 1
ATOM 2678 C CA . VAL A 1 334 ? -14.840 12.993 12.672 1.00 87.69 334 VAL A CA 1
ATOM 2679 C C . VAL A 1 334 ? -16.181 12.409 13.134 1.00 87.69 334 VAL A C 1
ATOM 2681 O O . VAL A 1 334 ? -16.540 11.302 12.745 1.00 87.69 334 VAL A O 1
ATOM 2684 N N . PHE A 1 335 ? -16.963 13.132 13.935 1.00 86.88 335 PHE A N 1
ATOM 2685 C CA . PHE A 1 335 ? -18.293 12.705 14.385 1.00 86.88 335 PHE A CA 1
ATOM 2686 C C . PHE A 1 335 ? -19.428 13.369 13.599 1.00 86.88 335 PHE A C 1
ATOM 2688 O O . PHE A 1 335 ? -20.559 12.888 13.631 1.00 86.88 335 PHE A O 1
ATOM 2695 N N . VAL A 1 336 ? -19.149 14.440 12.853 1.00 80.44 336 VAL A N 1
ATOM 2696 C CA . VAL A 1 336 ? -20.157 15.143 12.050 1.00 80.44 336 VAL A CA 1
ATOM 2697 C C . VAL A 1 336 ? -20.193 14.548 10.641 1.00 80.44 336 VAL A C 1
ATOM 2699 O O . VAL A 1 336 ? -19.160 14.317 10.015 1.00 80.44 336 VAL A O 1
ATOM 2702 N N . ALA A 1 337 ? -21.392 14.225 10.157 1.00 63.97 337 ALA A N 1
ATOM 2703 C CA . ALA A 1 337 ? -21.566 13.521 8.893 1.00 63.97 337 ALA A CA 1
ATOM 2704 C C . ALA A 1 337 ? -21.621 14.489 7.701 1.00 63.97 337 ALA A C 1
ATOM 2706 O O . ALA A 1 337 ? -22.558 15.270 7.566 1.00 63.97 337 ALA A O 1
ATOM 2707 N N . GLU A 1 338 ? -20.683 14.339 6.768 1.00 65.69 338 GLU A N 1
ATOM 2708 C CA . GLU A 1 338 ? -20.909 14.637 5.353 1.00 65.69 338 GLU A CA 1
ATOM 2709 C C . GLU A 1 338 ? -20.982 13.296 4.612 1.00 65.69 338 GLU A C 1
ATOM 2711 O O . GLU A 1 338 ? -20.171 12.409 4.876 1.00 65.69 338 GLU A O 1
ATOM 2716 N N . ARG A 1 339 ? -21.998 13.124 3.749 1.00 76.75 339 ARG A N 1
ATOM 2717 C CA . ARG A 1 339 ? -22.256 11.968 2.854 1.00 76.75 339 ARG A CA 1
ATOM 2718 C C . ARG A 1 339 ? -21.344 10.748 3.091 1.00 76.75 339 ARG A C 1
ATOM 2720 O O . ARG A 1 339 ? -20.347 10.557 2.394 1.00 76.75 339 ARG A O 1
ATOM 2727 N N . CYS A 1 340 ? -21.707 9.912 4.062 1.00 85.62 340 CYS A N 1
ATOM 2728 C CA . CYS A 1 340 ? -20.947 8.716 4.412 1.00 85.62 340 CYS A CA 1
ATOM 2729 C C . CYS A 1 340 ? -21.107 7.619 3.347 1.00 85.62 340 CYS A C 1
ATOM 2731 O O . CYS A 1 340 ? -22.203 7.385 2.841 1.00 85.62 340 CYS A O 1
ATOM 2733 N N . LYS A 1 341 ? -20.004 6.951 2.993 1.00 89.31 341 LYS A N 1
ATOM 2734 C CA . LYS A 1 341 ? -19.963 5.861 2.006 1.00 89.31 341 LYS A CA 1
ATOM 2735 C C . LYS A 1 341 ? -19.121 4.706 2.537 1.00 89.31 341 LYS A C 1
ATOM 2737 O O . LYS A 1 341 ? -18.182 4.929 3.302 1.00 89.31 341 LYS A O 1
ATOM 2742 N N . LEU A 1 342 ? -19.450 3.488 2.112 1.00 91.69 342 LEU A N 1
ATOM 2743 C CA . LEU A 1 342 ? -18.700 2.291 2.486 1.00 91.69 342 LEU A CA 1
ATOM 2744 C C . LEU A 1 342 ? -17.297 2.291 1.855 1.00 91.69 342 LEU A C 1
ATOM 2746 O O . LEU A 1 342 ? -17.172 2.613 0.668 1.00 91.69 342 LEU A O 1
ATOM 2750 N N . PRO A 1 343 ? -16.252 1.915 2.614 1.00 91.88 343 PRO A N 1
ATOM 2751 C CA . PRO A 1 343 ? -14.908 1.776 2.090 1.00 91.88 343 PRO A CA 1
ATOM 2752 C C . PRO A 1 343 ? -14.802 0.703 1.012 1.00 91.88 343 PRO A C 1
ATOM 2754 O O . PRO A 1 343 ? -15.568 -0.260 0.975 1.00 91.88 343 PRO A O 1
ATOM 2757 N N . ASN A 1 344 ? -13.803 0.838 0.144 1.00 89.75 344 ASN A N 1
ATOM 2758 C CA . ASN A 1 344 ? -13.515 -0.198 -0.840 1.00 89.75 344 ASN A CA 1
ATOM 2759 C C . ASN A 1 344 ? -12.938 -1.462 -0.181 1.00 89.75 344 ASN A C 1
ATOM 2761 O O . ASN A 1 344 ? -11.969 -1.365 0.575 1.00 89.75 344 ASN A O 1
ATOM 2765 N N . LEU A 1 345 ? -13.484 -2.634 -0.523 1.00 90.19 345 LEU A N 1
ATOM 2766 C CA . LEU A 1 345 ? -13.010 -3.943 -0.050 1.00 90.19 345 LEU A CA 1
ATOM 2767 C C . LEU A 1 345 ? -11.671 -4.355 -0.662 1.00 90.19 345 LEU A C 1
ATOM 2769 O O . LEU A 1 345 ? -10.896 -5.084 -0.050 1.00 90.19 345 LEU A O 1
ATOM 2773 N N . ASN A 1 346 ? -11.414 -3.909 -1.889 1.00 87.69 346 ASN A N 1
ATOM 2774 C CA . ASN A 1 346 ? -10.212 -4.255 -2.630 1.00 87.69 346 ASN A CA 1
ATOM 2775 C C . ASN A 1 346 ? -9.345 -3.012 -2.831 1.00 87.69 346 ASN A C 1
ATOM 2777 O O . ASN A 1 346 ? -9.821 -1.876 -2.756 1.00 87.69 346 ASN A O 1
ATOM 2781 N N . ALA A 1 347 ? -8.064 -3.232 -3.117 1.00 84.25 347 ALA A N 1
ATOM 2782 C CA . ALA A 1 347 ? -7.162 -2.154 -3.488 1.00 84.25 347 ALA A CA 1
ATOM 2783 C C . ALA A 1 347 ? -7.636 -1.487 -4.792 1.00 84.25 347 ALA A C 1
ATOM 2785 O O . ALA A 1 347 ? -7.763 -2.134 -5.834 1.00 84.25 347 ALA A O 1
ATOM 2786 N N . ASP A 1 348 ? -7.885 -0.180 -4.740 1.00 74.31 348 ASP A N 1
ATOM 2787 C CA . ASP A 1 348 ? -8.310 0.629 -5.887 1.00 74.31 348 ASP A CA 1
ATOM 2788 C C . ASP A 1 348 ? -7.250 1.617 -6.356 1.00 74.31 348 ASP A C 1
ATOM 2790 O O . ASP A 1 348 ? -7.526 2.427 -7.238 1.00 74.31 348 ASP A O 1
ATOM 2794 N N . TRP A 1 349 ? -6.046 1.551 -5.781 1.00 70.50 349 TRP A N 1
ATOM 2795 C CA . TRP A 1 349 ? -4.898 2.387 -6.143 1.00 70.50 349 TRP A CA 1
ATOM 2796 C C . TRP A 1 349 ? -5.198 3.899 -6.087 1.00 70.50 349 TRP A C 1
ATOM 2798 O O . TRP A 1 349 ? -4.487 4.694 -6.700 1.00 70.50 349 TRP A O 1
ATOM 2808 N N . GLY A 1 350 ? -6.249 4.308 -5.361 1.00 65.38 350 GLY A N 1
ATOM 2809 C CA . GLY A 1 350 ? -6.700 5.697 -5.277 1.00 65.38 350 GLY A CA 1
ATOM 2810 C C . GLY A 1 350 ? -7.546 6.188 -6.460 1.00 65.38 350 GLY A C 1
ATOM 2811 O O . GLY A 1 350 ? -7.709 7.399 -6.606 1.00 65.38 350 GLY A O 1
ATOM 2812 N N . TYR A 1 351 ? -8.090 5.300 -7.301 1.00 65.81 351 TYR A N 1
ATOM 2813 C CA . TYR A 1 351 ? -8.915 5.690 -8.456 1.00 65.81 351 TYR A CA 1
ATOM 2814 C C . TYR A 1 351 ? -10.367 6.054 -8.104 1.00 65.81 351 TYR A C 1
ATOM 2816 O O . TYR A 1 351 ? -10.948 6.910 -8.768 1.00 65.81 351 TYR A O 1
ATOM 2824 N N . GLU A 1 352 ? -10.962 5.451 -7.067 1.00 65.94 352 GLU A N 1
ATOM 2825 C CA . GLU A 1 352 ? -12.395 5.606 -6.749 1.00 65.94 352 GLU A CA 1
ATOM 2826 C C . GLU A 1 352 ? -12.680 6.459 -5.498 1.00 65.94 352 GLU A C 1
ATOM 2828 O O . GLU A 1 352 ? -13.770 6.366 -4.938 1.00 65.94 352 GLU A O 1
ATOM 2833 N N . LEU A 1 353 ? -11.768 7.355 -5.094 1.00 63.31 353 LEU A N 1
ATOM 2834 C CA . LEU A 1 353 ? -11.846 8.104 -3.821 1.00 63.31 353 LEU A CA 1
ATOM 2835 C C . LEU A 1 353 ? -13.194 8.807 -3.563 1.00 63.31 353 LEU A C 1
ATOM 2837 O O . LEU A 1 353 ? -13.638 8.887 -2.420 1.00 63.31 353 LEU A O 1
ATOM 2841 N N . ASN A 1 354 ? -13.863 9.290 -4.615 1.00 66.75 354 ASN A N 1
ATOM 2842 C CA . ASN A 1 354 ? -15.135 10.010 -4.494 1.00 66.75 354 ASN A CA 1
ATOM 2843 C C . ASN A 1 354 ? -16.350 9.084 -4.324 1.00 66.75 354 ASN A C 1
ATOM 2845 O O . ASN A 1 354 ? -17.364 9.496 -3.756 1.00 66.75 354 ASN A O 1
ATOM 2849 N N . ASN A 1 355 ? -16.286 7.852 -4.836 1.00 75.31 355 ASN A N 1
ATOM 2850 C CA . ASN A 1 355 ? -17.412 6.912 -4.844 1.00 75.31 355 ASN A CA 1
ATOM 2851 C C . ASN A 1 355 ? -17.262 5.801 -3.812 1.00 75.31 355 ASN A C 1
ATOM 2853 O O . ASN A 1 355 ? -18.263 5.405 -3.221 1.00 75.31 355 ASN A O 1
ATOM 2857 N N . LYS A 1 356 ? -16.034 5.350 -3.562 1.00 82.06 356 LYS A N 1
ATOM 2858 C CA . LYS A 1 356 ? -15.695 4.364 -2.543 1.00 82.06 356 LYS A CA 1
ATOM 2859 C C . LYS A 1 356 ? -14.479 4.882 -1.781 1.00 82.06 356 LYS A C 1
ATOM 2861 O O . LYS A 1 356 ? -13.366 4.812 -2.299 1.00 82.06 356 LYS A O 1
ATOM 2866 N N . PRO A 1 357 ? -14.666 5.464 -0.587 1.00 87.88 357 PRO A N 1
ATOM 2867 C CA . PRO A 1 357 ? -13.546 5.983 0.177 1.00 87.88 357 PRO A CA 1
ATOM 2868 C C . PRO A 1 357 ? -12.540 4.878 0.522 1.00 87.88 357 PRO A C 1
ATOM 2870 O O . PRO A 1 357 ? -12.858 3.690 0.592 1.00 87.88 357 PRO A O 1
ATOM 2873 N N . TYR A 1 358 ? -11.298 5.283 0.781 1.00 88.69 358 TYR A N 1
ATOM 2874 C CA . TYR A 1 358 ? -10.253 4.359 1.218 1.00 88.69 358 TYR A CA 1
ATOM 2875 C C . TYR A 1 358 ? -10.573 3.737 2.591 1.00 88.69 358 TYR A C 1
ATOM 2877 O O . TYR A 1 358 ? -10.373 2.542 2.787 1.00 88.69 358 TYR A O 1
ATOM 2885 N N . LYS A 1 359 ? -11.108 4.525 3.522 1.00 92.12 359 LYS A N 1
ATOM 2886 C CA . LYS A 1 359 ? -11.486 4.101 4.875 1.00 92.12 359 LYS A CA 1
ATOM 2887 C C . LYS A 1 359 ? -12.681 4.908 5.372 1.00 92.12 359 LYS A C 1
ATOM 2889 O O . LYS A 1 359 ? -13.062 5.897 4.737 1.00 92.12 359 LYS A O 1
ATOM 2894 N N . PHE A 1 360 ? -13.280 4.500 6.485 1.00 93.44 360 PHE A N 1
ATOM 2895 C CA . PHE A 1 360 ? -14.255 5.341 7.169 1.00 93.44 360 PHE A CA 1
ATOM 2896 C C . PHE A 1 360 ? -13.565 6.618 7.659 1.00 93.44 360 PHE A C 1
ATOM 2898 O O . PHE A 1 360 ? -12.460 6.573 8.194 1.00 93.44 360 PHE A O 1
ATOM 2905 N N . HIS A 1 361 ? -14.228 7.755 7.469 1.00 90.56 361 HIS A N 1
ATOM 2906 C CA . HIS A 1 361 ? -13.787 9.048 8.010 1.00 90.56 361 HIS A CA 1
ATOM 2907 C C . HIS A 1 361 ? -14.696 9.527 9.145 1.00 90.56 361 HIS A C 1
ATOM 2909 O O . HIS A 1 361 ? -14.312 10.411 9.902 1.00 90.56 361 HIS A O 1
ATOM 2915 N N . ASN A 1 362 ? -15.896 8.946 9.253 1.00 93.00 362 ASN A N 1
ATOM 2916 C CA . ASN A 1 362 ? -16.850 9.254 10.302 1.00 93.00 362 ASN A CA 1
ATOM 2917 C C . ASN A 1 362 ? -16.862 8.124 11.341 1.00 93.00 362 ASN A C 1
ATOM 2919 O O . ASN A 1 362 ? -17.092 6.966 10.985 1.00 93.00 362 ASN A O 1
ATOM 2923 N N . SER A 1 363 ? -16.617 8.471 12.603 1.00 93.88 363 SER A N 1
ATOM 2924 C CA . SER A 1 363 ? -16.536 7.539 13.732 1.00 93.88 363 SER A CA 1
ATOM 2925 C C . SER A 1 363 ? -17.851 6.805 13.977 1.00 93.88 363 SER A C 1
ATOM 2927 O O . SER A 1 363 ? -17.846 5.597 14.184 1.00 93.88 363 SER A O 1
ATOM 2929 N N . ILE A 1 364 ? -18.978 7.517 13.907 1.00 93.56 364 ILE A N 1
ATOM 2930 C CA . ILE A 1 364 ? -20.308 6.961 14.188 1.00 93.56 364 ILE A CA 1
ATOM 2931 C C . ILE A 1 364 ? -20.677 5.956 13.102 1.00 93.56 364 ILE A C 1
ATOM 2933 O O . ILE A 1 364 ? -20.914 4.789 13.390 1.00 93.56 364 ILE A O 1
ATOM 2937 N N . PHE A 1 365 ? -20.638 6.392 11.844 1.00 94.69 365 PHE A N 1
ATOM 2938 C CA . PHE A 1 365 ? -20.963 5.547 10.704 1.00 94.69 365 PHE A CA 1
ATOM 2939 C C . PHE A 1 365 ? -20.032 4.335 10.615 1.00 94.69 365 PHE A C 1
ATOM 2941 O O . PHE A 1 365 ? -20.497 3.222 10.392 1.00 94.69 365 PHE A O 1
ATOM 2948 N N . GLY A 1 366 ? -18.722 4.526 10.812 1.00 95.25 366 GLY A N 1
ATOM 2949 C CA . GLY A 1 366 ? -17.760 3.424 10.796 1.00 95.25 366 GLY A CA 1
ATOM 2950 C C . GLY A 1 366 ? -18.050 2.378 11.873 1.00 95.25 366 GLY A C 1
ATOM 2951 O O . GLY A 1 366 ? -17.991 1.183 11.588 1.00 95.25 366 GLY A O 1
ATOM 2952 N N . PHE A 1 367 ? -18.417 2.818 13.079 1.00 97.06 367 PHE A N 1
ATOM 2953 C CA . PHE A 1 367 ? -18.764 1.919 14.174 1.00 97.06 367 PHE A CA 1
ATOM 2954 C C . PHE A 1 367 ? -20.110 1.212 13.954 1.00 97.06 367 PHE A C 1
ATOM 2956 O O . PHE A 1 367 ? -20.192 0.003 14.135 1.00 97.06 367 PHE A O 1
ATOM 2963 N N . GLU A 1 368 ? -21.135 1.912 13.463 1.00 96.00 368 GLU A N 1
ATOM 2964 C CA . GLU A 1 368 ? -22.428 1.307 13.099 1.00 96.00 368 GLU A CA 1
ATOM 2965 C C . GLU A 1 368 ? -22.271 0.204 12.039 1.00 96.00 368 GLU A C 1
ATOM 2967 O O . GLU A 1 368 ? -22.880 -0.860 12.147 1.00 96.00 368 GLU A O 1
ATOM 2972 N N . GLN A 1 369 ? -21.432 0.421 11.018 1.00 97.12 369 GLN A N 1
ATOM 2973 C CA . GLN A 1 369 ? -21.163 -0.614 10.013 1.00 97.12 369 GLN A CA 1
AT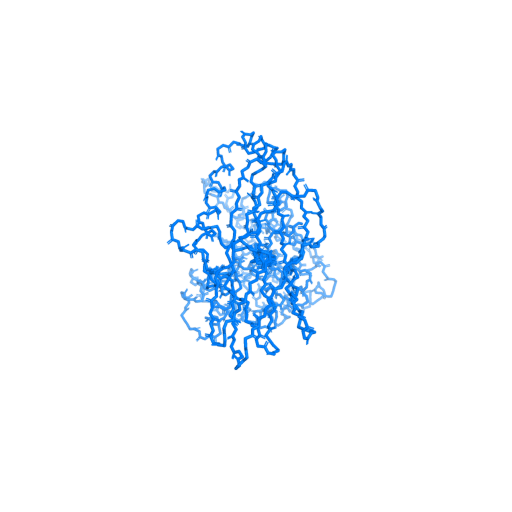OM 2974 C C . GLN A 1 369 ? -20.376 -1.795 10.588 1.00 97.12 369 GLN A C 1
ATOM 2976 O O . GLN A 1 369 ? -20.591 -2.927 10.152 1.00 97.12 369 GLN A O 1
ATOM 2981 N N . LEU A 1 370 ? -19.484 -1.549 11.554 1.00 97.69 370 LEU A N 1
ATOM 2982 C CA . LEU A 1 370 ? -18.765 -2.606 12.262 1.00 97.69 370 LEU A CA 1
ATOM 2983 C C . LEU A 1 370 ? -19.718 -3.476 13.097 1.00 97.69 370 LEU A C 1
ATOM 2985 O O . LEU A 1 370 ? -19.660 -4.697 12.986 1.00 97.69 370 LEU A O 1
ATOM 2989 N N . LEU A 1 371 ? -20.619 -2.874 13.878 1.00 97.56 371 LEU A N 1
ATOM 2990 C CA . LEU A 1 371 ? -21.632 -3.620 14.637 1.00 97.56 371 LEU A CA 1
ATOM 2991 C C . LEU A 1 371 ? -22.500 -4.469 13.703 1.00 97.56 371 LEU A C 1
ATOM 2993 O O . LEU A 1 371 ? -22.606 -5.683 13.870 1.00 97.56 371 LEU A O 1
ATOM 2997 N N . LYS A 1 372 ? -22.992 -3.852 12.620 1.00 97.38 372 LYS A N 1
ATOM 2998 C CA . LYS A 1 372 ? -23.825 -4.525 11.621 1.00 97.38 372 LYS A CA 1
ATOM 2999 C C . LYS A 1 372 ? -23.150 -5.747 10.995 1.00 97.38 372 LYS A C 1
ATOM 3001 O O . LYS A 1 372 ? -23.819 -6.749 10.779 1.00 97.38 372 LYS A O 1
ATOM 3006 N N . ILE A 1 373 ? -21.859 -5.674 10.652 1.00 97.44 373 ILE A N 1
ATOM 3007 C CA . ILE A 1 373 ? -21.166 -6.821 10.041 1.00 97.44 373 ILE A CA 1
ATOM 3008 C C . ILE A 1 373 ? -20.817 -7.907 11.064 1.00 97.44 373 ILE A C 1
ATOM 3010 O O . ILE A 1 373 ? -20.671 -9.066 10.679 1.00 97.44 373 ILE A O 1
ATOM 3014 N N . LEU A 1 374 ? -20.691 -7.561 12.346 1.00 96.50 374 LEU A N 1
ATOM 3015 C CA . LEU A 1 374 ? -20.432 -8.514 13.427 1.00 96.50 374 LEU A CA 1
ATOM 3016 C C . LEU A 1 374 ? -21.708 -9.175 13.980 1.00 96.50 374 LEU A C 1
ATOM 3018 O O . LEU A 1 374 ? -21.595 -10.201 14.650 1.00 96.50 374 LEU A O 1
ATOM 3022 N N . ASP A 1 375 ? -22.885 -8.669 13.604 1.00 94.81 375 ASP A N 1
ATOM 3023 C CA . ASP A 1 375 ? -24.209 -9.046 14.119 1.00 94.81 375 ASP A CA 1
ATOM 3024 C C . ASP A 1 375 ? -24.408 -8.682 15.606 1.00 94.81 375 ASP A C 1
ATOM 3026 O O . ASP A 1 375 ? -24.928 -9.496 16.372 1.00 94.81 375 ASP A O 1
ATOM 3030 N N . TYR A 1 376 ? -23.971 -7.477 16.000 1.00 90.56 376 TYR A N 1
ATOM 3031 C CA . TYR A 1 376 ? -24.221 -6.870 17.318 1.00 90.56 376 TYR A CA 1
ATOM 3032 C C . TYR A 1 376 ? -25.204 -5.702 17.251 1.00 90.56 376 TYR A C 1
ATOM 3034 O O . TYR A 1 376 ? -25.254 -5.027 16.191 1.00 90.56 376 TYR A O 1
#

InterPro domains:
  IPR031549 Abnormal spindle-like microcephaly-associated protein, ASH domain [PF15780] (28-122)

Radius of gyration: 32.34 Å; chains: 1; bounding box: 74×46×78 Å